Protein AF-0000000067924673 (afdb_homodimer)

pLDDT: mean 97.88, std 1.46, range [88.81, 98.94]

Sequence (396 aa):
MPKLLYASTSPYSSKVRMAAAYAGIAIDLVPVKTEDKPAELISANPLGKIPVLVLEDGRSIYDSRAITQHLNRLSKSALFPRNPDKRLDAEVLEALADGICDCALSMVYERRTRPEAMVYQPWLDRQWGKITTALDLINANPPKLPKKITAGHMALRATLGYLALRFSGQWEKGRGRLVRWAARFDEKFPELKGSVPGMPKLLYASTSPYSSKVRMAAAYAGIAIDLVPVKTEDKPAELISANPLGKIPVLVLEDGRSIYDSRAITQHLNRLSKSALFPRNPDKRLDAEVLEALADGICDCALSMVYERRTRPEAMVYQPWLDRQWGKITTALDLINANPPKLPKKITAGHMALRATLGYLALRFSGQWEKGRGRLVRWAARFDEKFPELKGSVPG

Organism: Mesorhizobium plurifarium (NCBI:txid69974)

InterPro domains:
  IPR004045 Glutathione S-transferase, N-terminal [PF13409] (9-73)
  IPR004045 Glutathione S-transferase, N-terminal [PS50404] (1-79)
  IPR036249 Thioredoxin-like superfamily [SSF52833] (1-100)
  IPR036282 Glutathione S-transferase, C-terminal domain superfamily [SSF47616] (73-185)
  IPR050983 Glutathione S-transferase Omega/HSP26 [PTHR43968] (3-109)

Foldseek 3Di:
DKEWEDALQQLLQLLLVLLCVQLVHDYHYDYDDLVVLDPVQCVQPVVSDDTWIQDPVGHIDDDSVRSSVVSCVVSVRLAADPPPVRRVVLVVLLVLLVLLSVLVVVLVCLVVVDDPVPRDVVSNVVSVVSNQVSLVVCLVPPDDDDLRHHSSLSSNLLSVLSCCVRVNPHNCVPRVSSVVVNVVVCVSCVVSVSSRRD/DKEWEDALQQLLQLLLVLLCVQLVHDYHYDYDDLVVLDPVQCVQPVVSDDTWIQDPVGHIDDDSVRSSVVSCVVSVRLAADPPPVRRVVLVVLLVLLVLLSVLVVVLVCLVVVDDPVPRDVVSNVVSVVSNQVSLVVCLVPPDDDDLRHHSSLSSNLLSVLSCCVRVNPHSCVPRVSSVVVNVVVCVSCVVSVSSRRD

Secondary structure (DSSP, 8-state):
--EEEE-TT-HHHHHHHHHHHHHT---EEEE--GGG--HHHHHH-TT--S-EEE-TTS-EE-SHHHHHHHHHHHTTSSSS-SSHHHHHHHHHHHHHHHHHHHHHHHHHHHHHHS-GGG--HHHHHHHHHHHHHHHHHHHHSPPP--SS--HHHHHHHHHHHHHHHHSTTTSSTT-HHHHHHHHHHHHH-GGGGGGS--/--EEEE-TT-HHHHHHHHHHHHHT---EEEE--GGG--HHHHHH-TT--S-EEE-TTS-EE-SHHHHHHHHHHHTTSSSS-SSHHHHHHHHHHHHHHHHHHHHHHHHHHHHHHS-GGG--HHHHHHHHHHHHHHHHHHHHSPPP--SS--HHHHHHHHHHHHHHHHSTTTTTTT-HHHHHHHHHHHHH-GGGGGGS--

Radius of gyration: 19.92 Å; Cα contacts (8 Å, |Δi|>4): 641; chains: 2; bounding box: 55×49×48 Å

Solvent-accessible surface area (backbone atoms only — not comparable to full-atom values): 20415 Å² total; per-residue (Å²): 116,31,35,31,40,24,39,57,54,35,32,51,27,15,23,44,49,34,48,30,58,74,52,68,47,81,63,43,80,39,80,54,61,61,90,69,62,45,66,71,48,38,74,56,29,46,66,48,61,70,22,31,42,32,40,79,88,66,53,55,34,32,41,44,69,44,40,49,52,50,52,15,62,76,46,74,40,54,36,42,53,85,51,65,68,59,23,50,53,29,45,32,40,26,36,50,22,49,50,40,44,51,34,53,48,50,45,53,46,44,62,71,74,38,58,77,90,51,49,56,63,69,58,47,49,51,32,49,51,27,37,49,45,36,49,51,54,39,36,77,56,60,76,83,81,60,95,76,62,34,48,13,56,41,25,38,47,8,32,53,27,29,42,51,71,76,37,60,84,58,74,51,69,94,25,62,59,44,53,50,48,50,53,50,48,38,70,75,40,55,86,42,52,84,33,39,20,95,116,31,33,33,40,24,40,57,54,36,33,50,25,13,24,43,50,32,47,30,58,75,51,69,48,81,64,45,81,41,78,56,61,61,91,70,60,43,68,71,48,37,74,57,29,47,67,46,61,72,23,30,42,32,40,78,89,64,52,54,34,32,42,42,68,43,40,48,53,52,53,14,60,76,44,73,40,53,36,42,52,84,51,67,68,60,22,49,52,29,44,32,39,26,37,50,23,50,50,40,43,50,33,52,49,51,46,51,47,43,62,71,74,38,59,77,90,51,49,57,63,70,58,46,51,52,32,48,49,29,39,50,46,37,50,52,53,39,35,76,56,61,78,84,82,60,95,75,62,35,49,14,54,41,24,38,47,8,32,53,28,30,42,49,70,77,38,61,85,57,73,53,69,94,25,63,58,46,53,49,49,51,53,48,48,38,68,76,40,55,87,43,50,84,34,40,21,95

Nearest PDB structures (foldseek):
  4glt-assembly2_C  TM=9.122E-01  e=1.929E-12  Methylobacillus flagellatus KT
  4jed-assembly1_A-2  TM=9.171E-01  e=2.242E-12  Methylobacterium radiotolerans JCM 2831
  3r2q-assembly1_A-2  TM=8.711E-01  e=4.302E-12  Escherichia coli K-12
  3qag-assembly1_A  TM=7.713E-01  e=4.815E-08  Homo sapiens
  3q19-assembly1_A  TM=7.347E-01  e=1.248E-07  Homo sapiens

Structure (mmCIF, N/CA/C/O backbone):
data_AF-0000000067924673-model_v1
#
loop_
_entity.id
_entity.type
_entity.pdbx_description
1 polymer 'Glutathione S-transferase domain-containing protein'
#
loop_
_atom_site.group_PDB
_atom_site.id
_atom_site.type_symbol
_atom_site.label_atom_id
_atom_site.label_alt_id
_atom_site.label_comp_id
_atom_site.label_asym_id
_atom_site.label_entity_id
_atom_site.label_seq_id
_atom_site.pdbx_PDB_ins_code
_atom_site.Cartn_x
_atom_site.Cartn_y
_atom_site.Cartn_z
_atom_site.occupancy
_atom_site.B_iso_or_equiv
_atom_site.auth_seq_id
_atom_site.auth_comp_id
_atom_site.auth_asym_id
_atom_site.auth_atom_id
_atom_site.pdbx_PDB_model_num
ATOM 1 N N . MET A 1 1 ? 9.539 2.588 25.078 1 93.56 1 MET A N 1
ATOM 2 C CA . MET A 1 1 ? 9.828 3.029 23.719 1 93.56 1 MET A CA 1
ATOM 3 C C . MET A 1 1 ? 9.148 2.121 22.703 1 93.56 1 MET A C 1
ATOM 5 O O . MET A 1 1 ? 9.023 0.914 22.922 1 93.56 1 MET A O 1
ATOM 9 N N . PRO A 1 2 ? 8.656 2.688 21.625 1 97.88 2 PRO A N 1
ATOM 10 C CA . PRO A 1 2 ? 8.016 1.824 20.625 1 97.88 2 PRO A CA 1
ATOM 11 C C . PRO A 1 2 ? 8.984 0.816 20.016 1 97.88 2 PRO A C 1
ATOM 13 O O . PRO A 1 2 ? 10.188 1.08 19.922 1 97.88 2 PRO A O 1
ATOM 16 N N . LYS A 1 3 ? 8.422 -0.365 19.656 1 98.62 3 LYS A N 1
ATOM 17 C CA . LYS A 1 3 ? 9.203 -1.428 19.047 1 98.62 3 LYS A CA 1
ATOM 18 C C . LYS A 1 3 ? 8.852 -1.577 17.562 1 98.62 3 LYS A C 1
ATOM 20 O O . LYS A 1 3 ? 7.672 -1.548 17.203 1 98.62 3 LYS A O 1
ATOM 25 N N . LEU A 1 4 ? 9.891 -1.687 16.797 1 98.88 4 LEU A N 1
ATOM 26 C CA . LEU A 1 4 ? 9.672 -1.965 15.383 1 98.88 4 LEU A CA 1
ATOM 27 C C . LEU A 1 4 ? 10.031 -3.41 15.055 1 98.88 4 LEU A C 1
ATOM 29 O O . LEU A 1 4 ? 11.195 -3.811 15.188 1 98.88 4 LEU A O 1
ATOM 33 N N . LEU A 1 5 ? 9.039 -4.246 14.742 1 98.88 5 LEU A N 1
ATOM 34 C CA . LEU A 1 5 ? 9.305 -5.547 14.141 1 98.88 5 LEU A CA 1
ATOM 35 C C . LEU A 1 5 ? 9.734 -5.398 12.688 1 98.88 5 LEU A C 1
ATOM 37 O O . LEU A 1 5 ? 8.992 -4.844 11.867 1 98.88 5 LEU A O 1
ATOM 41 N N . TYR A 1 6 ? 10.945 -5.805 12.383 1 98.62 6 TYR A N 1
ATOM 42 C CA . TYR A 1 6 ? 11.5 -5.492 11.07 1 98.62 6 TYR A CA 1
ATOM 43 C C . TYR A 1 6 ? 12.469 -6.574 10.609 1 98.62 6 TYR A C 1
ATOM 45 O O . TYR A 1 6 ? 12.797 -7.484 11.375 1 98.62 6 TYR A O 1
ATOM 53 N N . ALA A 1 7 ? 12.836 -6.551 9.375 1 98.38 7 ALA A N 1
ATOM 54 C CA . ALA A 1 7 ? 13.984 -7.27 8.828 1 98.38 7 ALA A CA 1
ATOM 55 C C . ALA A 1 7 ? 14.938 -6.309 8.125 1 98.38 7 ALA A C 1
ATOM 57 O O . ALA A 1 7 ? 14.508 -5.367 7.457 1 98.38 7 ALA A O 1
ATOM 58 N N . SER A 1 8 ? 16.219 -6.574 8.156 1 98.06 8 SER A N 1
ATOM 59 C CA . SER A 1 8 ? 17.234 -5.652 7.652 1 98.06 8 SER A CA 1
ATOM 60 C C . SER A 1 8 ? 17.188 -5.574 6.129 1 98.06 8 SER A C 1
ATOM 62 O O . SER A 1 8 ? 17.562 -4.551 5.547 1 98.06 8 SER A O 1
ATOM 64 N N . THR A 1 9 ? 16.703 -6.645 5.508 1 98.25 9 THR A N 1
ATOM 65 C CA . THR A 1 9 ? 16.703 -6.695 4.051 1 98.25 9 THR A CA 1
ATOM 66 C C . THR A 1 9 ? 15.43 -6.07 3.48 1 98.25 9 THR A C 1
ATOM 68 O O . THR A 1 9 ? 15.336 -5.832 2.275 1 98.25 9 THR A O 1
ATOM 71 N N . SER A 1 10 ? 14.414 -5.852 4.301 1 98.62 10 SER A N 1
ATOM 72 C CA . SER A 1 10 ? 13.117 -5.363 3.844 1 98.62 10 SER A CA 1
ATOM 73 C C . SER A 1 10 ? 13.18 -3.885 3.473 1 98.62 10 SER A C 1
ATOM 75 O O . SER A 1 10 ? 13.531 -3.045 4.305 1 98.62 10 SER A O 1
ATOM 77 N N . PRO A 1 11 ? 12.82 -3.557 2.279 1 98.88 11 PRO A N 1
ATOM 78 C CA . PRO A 1 11 ? 12.828 -2.141 1.902 1 98.88 11 PRO A CA 1
ATOM 79 C C . PRO A 1 11 ? 11.758 -1.331 2.633 1 98.88 11 PRO A C 1
ATOM 81 O O . PRO A 1 11 ? 11.945 -0.136 2.879 1 98.88 11 PRO A O 1
ATOM 84 N N . TYR A 1 12 ? 10.672 -1.956 3.023 1 98.88 12 TYR A N 1
ATOM 85 C CA . TYR A 1 12 ? 9.617 -1.277 3.773 1 98.88 12 TYR A CA 1
ATOM 86 C C . TYR A 1 12 ? 10.094 -0.935 5.184 1 98.88 12 TYR A C 1
ATOM 88 O O . TYR A 1 12 ? 9.852 0.171 5.672 1 98.88 12 TYR A O 1
ATOM 96 N N . SER A 1 13 ? 10.773 -1.896 5.777 1 98.81 13 SER A N 1
ATOM 97 C CA . SER A 1 13 ? 11.367 -1.668 7.086 1 98.81 13 SER A CA 1
ATOM 98 C C . SER A 1 13 ? 12.453 -0.602 7.023 1 98.81 13 SER A C 1
ATOM 100 O O . SER A 1 13 ? 12.578 0.221 7.934 1 98.81 13 SER A O 1
ATOM 102 N N . SER A 1 14 ? 13.219 -0.677 5.973 1 98.94 14 SER A N 1
ATOM 103 C CA . SER A 1 14 ? 14.297 0.286 5.781 1 98.94 14 SER A CA 1
ATOM 104 C C . SER A 1 14 ? 13.758 1.71 5.695 1 98.94 14 SER A C 1
ATOM 106 O O . SER A 1 14 ? 14.305 2.627 6.309 1 98.94 14 SER A O 1
ATOM 108 N N . LYS A 1 15 ? 12.719 1.91 4.961 1 98.94 15 LYS A N 1
ATOM 109 C CA . LYS A 1 15 ? 12.078 3.217 4.855 1 98.94 15 LYS A CA 1
ATOM 110 C C . LYS A 1 15 ? 11.664 3.738 6.23 1 98.94 15 LYS A C 1
ATOM 112 O O . LYS A 1 15 ? 11.898 4.906 6.551 1 98.94 15 LYS A O 1
ATOM 117 N N . VAL A 1 16 ? 11.07 2.875 7.059 1 98.94 16 VAL A N 1
ATOM 118 C CA . VAL A 1 16 ? 10.578 3.262 8.375 1 98.94 16 VAL A CA 1
ATOM 119 C C . VAL A 1 16 ? 11.758 3.596 9.289 1 98.94 16 VAL A C 1
ATOM 121 O O . VAL A 1 16 ? 11.711 4.574 10.039 1 98.94 16 VAL A O 1
ATOM 124 N N . ARG A 1 17 ? 12.773 2.791 9.18 1 98.94 17 ARG A N 1
ATOM 125 C CA . ARG A 1 17 ? 13.961 3.059 9.984 1 98.94 17 ARG A CA 1
ATOM 126 C C . ARG A 1 17 ? 14.594 4.391 9.602 1 98.94 17 ARG A C 1
ATOM 128 O O . ARG A 1 17 ? 14.969 5.18 10.469 1 98.94 17 ARG A O 1
ATOM 135 N N . MET A 1 18 ? 14.734 4.66 8.336 1 98.94 18 MET A N 1
ATOM 136 C CA . MET A 1 18 ? 15.25 5.945 7.875 1 98.94 18 MET A CA 1
ATOM 137 C C . MET A 1 18 ? 14.375 7.094 8.375 1 98.94 18 MET A C 1
ATOM 139 O O . MET A 1 18 ? 14.891 8.109 8.852 1 98.94 18 MET A O 1
ATOM 143 N N . ALA A 1 19 ? 13.062 6.91 8.266 1 98.94 19 ALA A N 1
ATOM 144 C CA . ALA A 1 19 ? 12.117 7.953 8.656 1 98.94 19 ALA A CA 1
ATOM 145 C C . ALA A 1 19 ? 12.25 8.289 10.141 1 98.94 19 ALA A C 1
ATOM 147 O O . ALA A 1 19 ? 12.281 9.461 10.516 1 98.94 19 ALA A O 1
ATOM 148 N N . ALA A 1 20 ? 12.32 7.262 10.945 1 98.88 20 ALA A N 1
ATOM 149 C CA . ALA A 1 20 ? 12.453 7.465 12.383 1 98.88 20 ALA A CA 1
ATOM 150 C C . ALA A 1 20 ? 13.758 8.188 12.711 1 98.88 20 ALA A C 1
ATOM 152 O O . ALA A 1 20 ? 13.766 9.156 13.477 1 98.88 20 ALA A O 1
ATOM 153 N N . ALA A 1 21 ? 14.836 7.75 12.125 1 98.81 21 ALA A N 1
ATOM 154 C CA . ALA A 1 21 ? 16.141 8.367 12.352 1 98.81 21 ALA A CA 1
ATOM 155 C C . ALA A 1 21 ? 16.141 9.828 11.906 1 98.81 21 ALA A C 1
ATOM 157 O O . ALA A 1 21 ? 16.578 10.703 12.648 1 98.81 21 ALA A O 1
ATOM 158 N N . TYR A 1 22 ? 15.641 10.055 10.742 1 98.81 22 TYR A N 1
ATOM 159 C CA . TYR A 1 22 ? 15.617 11.391 10.172 1 98.81 22 TYR A CA 1
ATOM 160 C C . TYR A 1 22 ? 14.781 12.336 11.031 1 98.81 22 TYR A C 1
ATOM 162 O O . TYR A 1 22 ? 15.117 13.508 11.195 1 98.81 22 TYR A O 1
ATOM 170 N N . ALA A 1 23 ? 13.68 11.805 11.57 1 98.56 23 ALA A N 1
ATOM 171 C CA . ALA A 1 23 ? 12.75 12.609 12.367 1 98.56 23 ALA A CA 1
ATOM 172 C C . ALA A 1 23 ? 13.227 12.711 13.82 1 98.56 23 ALA A C 1
ATOM 174 O O . ALA A 1 23 ? 12.602 13.398 14.633 1 98.56 23 ALA A O 1
ATOM 175 N N . GLY A 1 24 ? 14.273 12.016 14.141 1 98.19 24 GLY A N 1
ATOM 176 C CA . GLY A 1 24 ? 14.805 12.062 15.5 1 98.19 24 GLY A CA 1
ATOM 177 C C . GLY A 1 24 ? 13.953 11.312 16.5 1 98.19 24 GLY A C 1
ATOM 178 O O . GLY A 1 24 ? 13.844 11.711 17.656 1 98.19 24 GLY A O 1
ATOM 179 N N . ILE A 1 25 ? 13.305 10.273 16.047 1 98.38 25 ILE A N 1
ATOM 180 C CA . ILE A 1 25 ? 12.422 9.484 16.906 1 98.38 25 ILE A CA 1
ATOM 181 C C . ILE A 1 25 ? 13.102 8.164 17.266 1 98.38 25 ILE A C 1
ATOM 183 O O . ILE A 1 25 ? 13.453 7.379 16.391 1 98.38 25 ILE A O 1
ATOM 187 N N . ALA A 1 26 ? 13.25 7.926 18.531 1 98.06 26 ALA A N 1
ATOM 188 C CA . ALA A 1 26 ? 13.883 6.695 19 1 98.06 26 ALA A CA 1
ATOM 189 C C . ALA A 1 26 ? 12.906 5.523 18.938 1 98.06 26 ALA A C 1
ATOM 191 O O . ALA A 1 26 ? 11.766 5.625 19.391 1 98.06 26 ALA A O 1
ATOM 192 N N . ILE A 1 27 ? 13.359 4.48 18.328 1 98.19 27 ILE A N 1
ATOM 193 C CA . ILE A 1 27 ? 12.578 3.252 18.234 1 98.19 27 ILE A CA 1
ATOM 194 C C . ILE A 1 27 ? 13.461 2.049 18.547 1 98.19 27 ILE A C 1
ATOM 196 O O . ILE A 1 27 ? 14.641 2.023 18.172 1 98.19 27 ILE A O 1
ATOM 200 N N . ASP A 1 28 ? 12.93 1.068 19.234 1 98.56 28 ASP A N 1
ATOM 201 C CA . ASP A 1 28 ? 13.617 -0.196 19.484 1 98.56 28 ASP A CA 1
ATOM 202 C C . ASP A 1 28 ? 13.445 -1.154 18.312 1 98.56 28 ASP A C 1
ATOM 204 O O . ASP A 1 28 ? 12.32 -1.509 17.953 1 98.56 28 ASP A O 1
ATOM 208 N N . LEU A 1 29 ? 14.539 -1.582 17.766 1 98.56 29 LEU A N 1
ATOM 209 C CA . LEU A 1 29 ? 14.5 -2.451 16.594 1 98.56 29 LEU A CA 1
ATOM 210 C C . LEU A 1 29 ? 14.477 -3.92 17 1 98.56 29 LEU A C 1
ATOM 212 O O . LEU A 1 29 ? 15.367 -4.379 17.719 1 98.56 29 LEU A O 1
ATOM 216 N N . VAL A 1 30 ? 13.5 -4.684 16.562 1 98.56 30 VAL A N 1
ATOM 217 C CA . VAL A 1 30 ? 13.336 -6.102 16.875 1 98.56 30 VAL A CA 1
ATOM 218 C C . VAL A 1 30 ? 13.305 -6.922 15.586 1 98.56 30 VAL A C 1
ATOM 220 O O . VAL A 1 30 ? 12.25 -7.055 14.961 1 98.56 30 VAL A O 1
ATOM 223 N N . PRO A 1 31 ? 14.438 -7.504 15.227 1 97.94 31 PRO A N 1
ATOM 224 C CA . PRO A 1 31 ? 14.461 -8.312 14.008 1 97.94 31 PRO A CA 1
ATOM 225 C C . PRO A 1 31 ? 13.547 -9.531 14.086 1 97.94 31 PRO A C 1
ATOM 227 O O . PRO A 1 31 ? 13.461 -10.18 15.133 1 97.94 31 PRO A O 1
ATOM 230 N N . VAL A 1 32 ? 12.812 -9.789 12.984 1 97.06 32 VAL A N 1
ATOM 231 C CA . VAL A 1 32 ? 11.969 -10.977 12.922 1 97.06 32 VAL A CA 1
ATOM 232 C C . VAL A 1 32 ? 12.156 -11.68 11.578 1 97.06 32 VAL A C 1
ATOM 234 O O . VAL A 1 32 ? 12.492 -11.039 10.578 1 97.06 32 VAL A O 1
ATOM 237 N N . LYS A 1 33 ? 12.016 -12.984 11.617 1 95.12 33 LYS A N 1
ATOM 238 C CA . LYS A 1 33 ? 11.938 -13.812 10.414 1 95.12 33 LYS A CA 1
ATOM 239 C C . LYS A 1 33 ? 10.492 -14.125 10.055 1 95.12 33 LYS A C 1
ATOM 241 O O . LYS A 1 33 ? 9.883 -15.031 10.641 1 95.12 33 LYS A O 1
ATOM 246 N N . THR A 1 34 ? 10.008 -13.469 9.023 1 92.38 34 THR A N 1
ATOM 247 C CA . THR A 1 34 ? 8.586 -13.555 8.688 1 92.38 34 THR A CA 1
ATOM 248 C C . THR A 1 34 ? 8.203 -14.992 8.336 1 92.38 34 THR A C 1
ATOM 250 O O . THR A 1 34 ? 7.086 -15.43 8.617 1 92.38 34 THR A O 1
ATOM 253 N N . GLU A 1 35 ? 9.109 -15.703 7.762 1 88.81 35 GLU A N 1
ATOM 254 C CA . GLU A 1 35 ? 8.844 -17.062 7.293 1 88.81 35 GLU A CA 1
ATOM 255 C C . GLU A 1 35 ? 8.523 -18 8.453 1 88.81 35 GLU A C 1
ATOM 257 O O . GLU A 1 35 ? 7.844 -19.016 8.273 1 88.81 35 GLU A O 1
ATOM 262 N N . ASP A 1 36 ? 8.93 -17.625 9.648 1 91.56 36 ASP A N 1
ATOM 263 C CA . ASP A 1 36 ? 8.703 -18.453 10.82 1 91.56 36 ASP A CA 1
ATOM 264 C C . ASP A 1 36 ? 7.328 -18.188 11.43 1 91.56 36 ASP A C 1
ATOM 266 O O . ASP A 1 36 ? 6.902 -18.875 12.352 1 91.56 36 ASP A O 1
ATOM 270 N N . LYS A 1 37 ? 6.664 -17.219 10.945 1 91 37 LYS A N 1
ATOM 271 C CA . LYS A 1 37 ? 5.359 -16.797 11.453 1 91 37 LYS A CA 1
ATOM 272 C C . LYS A 1 37 ? 5.371 -16.672 12.969 1 91 37 LYS A C 1
ATOM 274 O O . LYS A 1 37 ? 4.523 -17.25 13.656 1 91 37 LYS A O 1
ATOM 279 N N . PRO A 1 38 ? 6.336 -15.898 13.477 1 94.44 38 PRO A N 1
ATOM 280 C CA . PRO A 1 38 ? 6.391 -15.812 14.938 1 94.44 38 PRO A CA 1
ATOM 281 C C . PRO A 1 38 ? 5.109 -15.25 15.547 1 94.44 38 PRO A C 1
ATOM 283 O O . PRO A 1 38 ? 4.5 -14.336 14.977 1 94.44 38 PRO A O 1
ATOM 286 N N . ALA A 1 39 ? 4.723 -15.727 16.719 1 94.81 39 ALA A N 1
ATOM 287 C CA . ALA A 1 39 ? 3.482 -15.336 17.391 1 94.81 39 ALA A CA 1
ATOM 288 C C . ALA A 1 39 ? 3.441 -13.828 17.625 1 94.81 39 ALA A C 1
ATOM 290 O O . ALA A 1 39 ? 2.381 -13.211 17.516 1 94.81 39 ALA A O 1
ATOM 291 N N . GLU A 1 40 ? 4.594 -13.312 17.938 1 95.75 40 GLU A N 1
ATOM 292 C CA . GLU A 1 40 ? 4.668 -11.883 18.203 1 95.75 40 GLU A CA 1
ATOM 293 C C . GLU A 1 40 ? 4.277 -11.062 16.984 1 95.75 40 GLU A C 1
ATOM 295 O O . GLU A 1 40 ? 3.582 -10.055 17.094 1 95.75 40 GLU A O 1
ATOM 300 N N . LEU A 1 41 ? 4.738 -11.492 15.797 1 97.5 41 LEU A N 1
ATOM 301 C CA . LEU A 1 41 ? 4.406 -10.789 14.562 1 97.5 41 LEU A CA 1
ATOM 302 C C . LEU A 1 41 ? 2.936 -10.969 14.211 1 97.5 41 LEU A C 1
ATOM 304 O O . LEU A 1 41 ? 2.25 -10.008 13.867 1 97.5 41 LEU A O 1
ATOM 308 N N . ILE A 1 42 ? 2.412 -12.164 14.359 1 96.44 42 ILE A N 1
ATOM 309 C CA . ILE A 1 42 ? 1.039 -12.469 13.969 1 96.44 42 ILE A CA 1
ATOM 310 C C . ILE A 1 42 ? 0.07 -11.734 14.898 1 96.44 42 ILE A C 1
ATOM 312 O O . ILE A 1 42 ? -0.974 -11.25 14.453 1 96.44 42 ILE A O 1
ATOM 316 N N . SER A 1 43 ? 0.406 -11.641 16.141 1 96.5 43 SER A N 1
ATOM 317 C CA . SER A 1 43 ? -0.418 -10.906 17.109 1 96.5 43 SER A CA 1
ATOM 318 C C . SER A 1 43 ? -0.437 -9.414 16.781 1 96.5 43 SER A C 1
ATOM 320 O O . SER A 1 43 ? -1.443 -8.742 17 1 96.5 43 SER A O 1
ATOM 322 N N . ALA A 1 44 ? 0.667 -8.922 16.234 1 97.94 44 ALA A N 1
ATOM 323 C CA . ALA A 1 44 ? 0.811 -7.496 15.969 1 97.94 44 ALA A CA 1
ATOM 324 C C . ALA A 1 44 ? 0.179 -7.129 14.625 1 97.94 44 ALA A C 1
ATOM 326 O O . ALA A 1 44 ? -0.38 -6.039 14.477 1 97.94 44 ALA A O 1
ATOM 327 N N . ASN A 1 45 ? 0.288 -7.973 13.695 1 98.5 45 ASN A N 1
ATOM 328 C CA . ASN A 1 45 ? -0.271 -7.816 12.352 1 98.5 45 ASN A CA 1
ATOM 329 C C . ASN A 1 45 ? -0.838 -9.133 11.828 1 98.5 45 ASN A C 1
ATOM 331 O O . ASN A 1 45 ? -0.087 -10.008 11.398 1 98.5 45 ASN A O 1
ATOM 335 N N . PRO A 1 46 ? -2.131 -9.266 11.75 1 98.06 46 PRO A N 1
ATOM 336 C CA . PRO A 1 46 ? -2.734 -10.547 11.367 1 98.06 46 PRO A CA 1
ATOM 337 C C . PRO A 1 46 ? -2.355 -10.984 9.953 1 98.06 46 PRO A C 1
ATOM 339 O O . PRO A 1 46 ? -2.535 -12.148 9.594 1 98.06 46 PRO A O 1
ATOM 342 N N . LEU A 1 47 ? -1.816 -10.094 9.148 1 98.38 47 LEU A N 1
ATOM 343 C CA . LEU A 1 47 ? -1.345 -10.438 7.816 1 98.38 47 LEU A CA 1
ATOM 344 C C . LEU A 1 47 ? 0.051 -11.047 7.875 1 98.38 47 LEU A C 1
ATOM 346 O O . LEU A 1 47 ? 0.544 -11.578 6.875 1 98.38 47 LEU A O 1
ATOM 350 N N . GLY A 1 48 ? 0.738 -10.922 9.031 1 98.12 48 GLY A N 1
ATOM 351 C CA . GLY A 1 48 ? 2.057 -11.508 9.219 1 98.12 48 GLY A CA 1
ATOM 352 C C . GLY A 1 48 ? 3.145 -10.781 8.445 1 98.12 48 GLY A C 1
ATOM 353 O O . GLY A 1 48 ? 4.18 -11.367 8.125 1 98.12 48 GLY A O 1
ATOM 354 N N . LYS A 1 49 ? 2.902 -9.516 8.148 1 98.06 49 LYS A N 1
ATOM 355 C CA . LYS A 1 49 ? 3.861 -8.734 7.367 1 98.06 49 LYS A CA 1
ATOM 356 C C . LYS A 1 49 ? 4.621 -7.754 8.258 1 98.06 49 LYS A C 1
ATOM 358 O O . LYS A 1 49 ? 4.148 -7.387 9.328 1 98.06 49 LYS A O 1
ATOM 363 N N . ILE A 1 50 ? 5.762 -7.406 7.828 1 98.56 50 ILE A N 1
ATOM 364 C CA . ILE A 1 50 ? 6.57 -6.352 8.43 1 98.56 50 ILE A CA 1
ATOM 365 C C . ILE A 1 50 ? 6.68 -5.172 7.469 1 98.56 50 ILE A C 1
ATOM 367 O O . ILE A 1 50 ? 6.492 -5.328 6.262 1 98.56 50 ILE A O 1
ATOM 371 N N . PRO A 1 51 ? 6.961 -3.949 7.984 1 98.81 51 PRO A N 1
ATOM 372 C CA . PRO A 1 51 ? 7.23 -3.553 9.367 1 98.81 51 PRO A CA 1
ATOM 373 C C . PRO A 1 51 ? 5.957 -3.373 10.188 1 98.81 51 PRO A C 1
ATOM 375 O O . PRO A 1 51 ? 4.891 -3.102 9.633 1 98.81 51 PRO A O 1
ATOM 378 N N . VAL A 1 52 ? 6.047 -3.598 11.453 1 98.88 52 VAL A N 1
ATOM 379 C CA . VAL A 1 52 ? 5.016 -3.254 12.43 1 98.88 52 VAL A CA 1
ATOM 380 C C . VAL A 1 52 ? 5.625 -2.428 13.562 1 98.88 52 VAL A C 1
ATOM 382 O O . VAL A 1 52 ? 6.629 -2.826 14.156 1 98.88 52 VAL A O 1
ATOM 385 N N . LEU A 1 53 ? 5.133 -1.247 13.812 1 98.94 53 LEU A N 1
ATOM 386 C CA . LEU A 1 53 ? 5.512 -0.443 14.969 1 98.94 53 LEU A CA 1
ATOM 387 C C . LEU A 1 53 ? 4.562 -0.692 16.141 1 98.94 53 LEU A C 1
ATOM 389 O O . LEU A 1 53 ? 3.371 -0.392 16.047 1 98.94 53 LEU A O 1
ATOM 393 N N . VAL A 1 54 ? 5.031 -1.291 17.141 1 98.75 54 VAL A N 1
ATOM 394 C CA . VAL A 1 54 ? 4.242 -1.541 18.344 1 98.75 54 VAL A CA 1
ATOM 395 C C . VAL A 1 54 ? 4.48 -0.424 19.359 1 98.75 54 VAL A C 1
ATOM 397 O O . VAL A 1 54 ? 5.602 -0.23 19.828 1 98.75 54 VAL A O 1
ATOM 400 N N . LEU A 1 55 ? 3.42 0.273 19.641 1 98.06 55 LEU A N 1
ATOM 401 C CA . LEU A 1 55 ? 3.508 1.401 20.562 1 98.06 55 LEU A CA 1
ATOM 402 C C . LEU A 1 55 ? 3.566 0.92 22.016 1 98.06 55 LEU A C 1
ATOM 404 O O . LEU A 1 55 ? 3.33 -0.258 22.297 1 98.06 55 LEU A O 1
ATOM 408 N N . GLU A 1 56 ? 3.846 1.853 22.891 1 96.38 56 GLU A N 1
ATOM 409 C CA . GLU A 1 56 ? 3.992 1.518 24.312 1 96.38 56 GLU A CA 1
ATOM 410 C C . GLU A 1 56 ? 2.66 1.09 24.922 1 96.38 56 GLU A C 1
ATOM 412 O O . GLU A 1 56 ? 2.627 0.291 25.859 1 96.38 56 GLU A O 1
ATOM 417 N N . ASP A 1 57 ? 1.602 1.597 24.375 1 95.69 57 ASP A N 1
ATOM 418 C CA . ASP A 1 57 ? 0.284 1.261 24.906 1 95.69 57 ASP A CA 1
ATOM 419 C C . ASP A 1 57 ? -0.236 -0.041 24.312 1 95.69 57 ASP A C 1
ATOM 421 O O . ASP A 1 57 ? -1.376 -0.436 24.562 1 95.69 57 ASP A O 1
ATOM 425 N N . GLY A 1 58 ? 0.585 -0.657 23.438 1 95.19 58 GLY A N 1
ATOM 426 C CA . GLY A 1 58 ? 0.245 -1.97 22.922 1 95.19 58 GLY A CA 1
ATOM 427 C C . GLY A 1 58 ? -0.353 -1.918 21.516 1 95.19 58 GLY A C 1
ATOM 428 O O . GLY A 1 58 ? -0.442 -2.941 20.844 1 95.19 58 GLY A O 1
ATOM 429 N N . ARG A 1 59 ? -0.733 -0.755 21.078 1 96.94 59 ARG A N 1
ATOM 430 C CA . ARG A 1 59 ? -1.283 -0.641 19.734 1 96.94 59 ARG A CA 1
ATOM 431 C C . ARG A 1 59 ? -0.225 -0.952 18.688 1 96.94 59 ARG A C 1
ATOM 433 O O . ARG A 1 59 ? 0.945 -0.6 18.844 1 96.94 59 ARG A O 1
ATOM 440 N N . SER A 1 60 ? -0.639 -1.618 17.594 1 98.38 60 SER A N 1
ATOM 441 C CA . SER A 1 60 ? 0.222 -1.932 16.469 1 98.38 60 SER A CA 1
ATOM 442 C C . SER A 1 60 ? -0.115 -1.06 15.258 1 98.38 60 SER A C 1
ATOM 444 O O . SER A 1 60 ? -1.289 -0.84 14.953 1 98.38 60 SER A O 1
ATOM 446 N N . ILE A 1 61 ? 0.918 -0.575 14.672 1 98.81 61 ILE A N 1
ATOM 447 C CA . ILE A 1 61 ? 0.737 0.231 13.469 1 98.81 61 ILE A CA 1
ATOM 448 C C . ILE A 1 61 ? 1.383 -0.469 12.273 1 98.81 61 ILE A C 1
ATOM 450 O O . ILE A 1 61 ? 2.578 -0.771 12.297 1 98.81 61 ILE A O 1
ATOM 454 N N . TYR A 1 62 ? 0.593 -0.814 11.32 1 98.5 62 TYR A N 1
ATOM 455 C CA . TYR A 1 62 ? 1.011 -1.322 10.023 1 98.5 62 TYR A CA 1
ATOM 456 C C . TYR A 1 62 ? 0.12 -0.777 8.914 1 98.5 62 TYR A C 1
ATOM 458 O O . TYR A 1 62 ? -0.99 -0.306 9.172 1 98.5 62 TYR A O 1
ATOM 466 N N . ASP A 1 63 ? 0.609 -0.692 7.57 1 97.81 63 ASP A N 1
ATOM 467 C CA . ASP A 1 63 ? 1.927 -1.11 7.102 1 97.81 63 ASP A CA 1
ATOM 468 C C . ASP A 1 63 ? 2.914 0.053 7.129 1 97.81 63 ASP A C 1
ATOM 470 O O . ASP A 1 63 ? 2.75 0.997 7.902 1 97.81 63 ASP A O 1
ATOM 474 N N . SER A 1 64 ? 3.975 0.048 6.32 1 98.81 64 SER A N 1
ATOM 475 C CA . SER A 1 64 ? 5.051 1.03 6.355 1 98.81 64 SER A CA 1
ATOM 476 C C . SER A 1 64 ? 4.523 2.439 6.105 1 98.81 64 SER A C 1
ATOM 478 O O . SER A 1 64 ? 5.016 3.404 6.695 1 98.81 64 SER A O 1
ATOM 480 N N . ARG A 1 65 ? 3.467 2.539 5.301 1 98.5 65 ARG A N 1
ATOM 481 C CA . ARG A 1 65 ? 2.92 3.854 4.977 1 98.5 65 ARG A CA 1
ATOM 482 C C . ARG A 1 65 ? 2.164 4.438 6.164 1 98.5 65 ARG A C 1
ATOM 484 O O . ARG A 1 65 ? 2.242 5.641 6.426 1 98.5 65 ARG A O 1
ATOM 491 N N . ALA A 1 66 ? 1.404 3.619 6.902 1 98.62 66 ALA A N 1
ATOM 492 C CA . ALA A 1 66 ? 0.751 4.094 8.117 1 98.62 66 ALA A CA 1
ATOM 493 C C . ALA A 1 66 ? 1.779 4.52 9.164 1 98.62 66 ALA A C 1
ATOM 495 O O . ALA A 1 66 ? 1.582 5.512 9.875 1 98.62 66 ALA A O 1
ATOM 496 N N . ILE A 1 67 ? 2.867 3.812 9.234 1 98.94 67 ILE A N 1
ATOM 497 C CA . ILE A 1 67 ? 3.91 4.117 10.211 1 98.94 67 ILE A CA 1
ATOM 498 C C . ILE A 1 67 ? 4.555 5.461 9.867 1 98.94 67 ILE A C 1
ATOM 500 O O . ILE A 1 67 ? 4.738 6.309 10.75 1 98.94 67 ILE A O 1
ATOM 504 N N . THR A 1 68 ? 4.891 5.707 8.578 1 98.81 68 THR A N 1
ATOM 505 C CA . THR A 1 68 ? 5.531 6.965 8.211 1 98.81 68 THR A CA 1
ATOM 506 C C . THR A 1 68 ? 4.598 8.141 8.469 1 98.81 68 THR A C 1
ATOM 508 O O . THR A 1 68 ? 5.043 9.219 8.875 1 98.81 68 THR A O 1
ATOM 511 N N . GLN A 1 69 ? 3.273 7.953 8.273 1 98.31 69 GLN A N 1
ATOM 512 C CA . GLN A 1 69 ? 2.318 9.008 8.602 1 98.31 69 GLN A CA 1
ATOM 513 C C . GLN A 1 69 ? 2.293 9.281 10.102 1 98.31 69 GLN A C 1
ATOM 515 O O . GLN A 1 69 ? 2.244 10.438 10.523 1 98.31 69 GLN A O 1
ATOM 520 N N . HIS A 1 70 ? 2.314 8.258 10.867 1 98.5 70 HIS A N 1
ATOM 521 C CA . HIS A 1 70 ? 2.332 8.406 12.312 1 98.5 70 HIS A CA 1
ATOM 522 C C . HIS A 1 70 ? 3.584 9.141 12.781 1 98.5 70 HIS A C 1
ATOM 524 O O . HIS A 1 70 ? 3.496 10.094 13.562 1 98.5 70 HIS A O 1
ATOM 530 N N . LEU A 1 71 ? 4.742 8.742 12.273 1 98.75 71 LEU A N 1
ATOM 531 C CA . LEU A 1 71 ? 6.004 9.391 12.625 1 98.75 71 LEU A CA 1
ATOM 532 C C . LEU A 1 71 ? 6.004 10.852 12.195 1 98.75 71 LEU A C 1
ATOM 534 O O . LEU A 1 71 ? 6.586 11.703 12.875 1 98.75 71 LEU A O 1
ATOM 538 N N . ASN A 1 72 ? 5.371 11.086 11.07 1 98.56 72 ASN A N 1
ATOM 539 C CA . ASN A 1 72 ? 5.254 12.461 10.602 1 98.56 72 ASN A CA 1
ATOM 540 C C . ASN A 1 72 ? 4.496 13.328 11.594 1 98.56 72 ASN A C 1
ATOM 542 O O . ASN A 1 72 ? 4.906 14.453 11.883 1 98.56 72 ASN A O 1
ATOM 546 N N . ARG A 1 73 ? 3.389 12.82 12.086 1 97.31 73 ARG A N 1
ATOM 547 C CA . ARG A 1 73 ? 2.609 13.57 13.062 1 97.31 73 ARG A CA 1
ATOM 548 C C . ARG A 1 73 ? 3.4 13.781 14.344 1 97.31 73 ARG A C 1
ATOM 550 O O . ARG A 1 73 ? 3.408 14.883 14.906 1 97.31 73 ARG A O 1
ATOM 557 N N . LEU A 1 74 ? 4.105 12.805 14.773 1 97.31 74 LEU A N 1
ATOM 558 C CA . LEU A 1 74 ? 4.906 12.898 15.992 1 97.31 74 LEU A CA 1
ATOM 559 C C . LEU A 1 74 ? 6 13.953 15.844 1 97.31 74 LEU A C 1
ATOM 561 O O . LEU A 1 74 ? 6.355 14.625 16.812 1 97.31 74 LEU A O 1
ATOM 565 N N . SER A 1 75 ? 6.484 14.094 14.656 1 97.94 75 SER A N 1
ATOM 566 C CA . SER A 1 75 ? 7.625 14.977 14.414 1 97.94 75 SER A CA 1
ATOM 567 C C . SER A 1 75 ? 7.172 16.344 13.914 1 97.94 75 SER A C 1
ATOM 569 O O . SER A 1 75 ? 8 17.172 13.523 1 97.94 75 SER A O 1
ATOM 571 N N . LYS A 1 76 ? 5.879 16.578 13.852 1 96.81 76 LYS A N 1
ATOM 572 C CA . LYS A 1 76 ? 5.309 17.844 13.391 1 96.81 76 LYS A CA 1
ATOM 573 C C . LYS A 1 76 ? 5.734 18.141 11.953 1 96.81 76 LYS A C 1
ATOM 575 O O . LYS A 1 76 ? 6.266 19.219 11.672 1 96.81 76 LYS A O 1
ATOM 580 N N . SER A 1 77 ? 5.637 17.094 11.07 1 97.38 77 SER A N 1
ATOM 581 C CA . SER A 1 77 ? 5.695 17.188 9.617 1 97.38 77 SER A CA 1
ATOM 582 C C . SER A 1 77 ? 7.133 17.125 9.117 1 97.38 77 SER A C 1
ATOM 584 O O . SER A 1 77 ? 7.473 17.766 8.109 1 97.38 77 SER A O 1
ATOM 586 N N . ALA A 1 78 ? 7.949 16.391 9.781 1 98.12 78 ALA A N 1
ATOM 587 C CA . ALA A 1 78 ? 9.336 16.25 9.344 1 98.12 78 ALA A CA 1
ATOM 588 C C . ALA A 1 78 ? 9.438 15.414 8.07 1 98.12 78 ALA A C 1
ATOM 590 O O . ALA A 1 78 ? 10.398 15.547 7.312 1 98.12 78 ALA A O 1
ATOM 591 N N . LEU A 1 79 ? 8.422 14.57 7.785 1 98.69 79 LEU A N 1
ATOM 592 C CA . LEU A 1 79 ? 8.547 13.562 6.738 1 98.69 79 LEU A CA 1
ATOM 593 C C . LEU A 1 79 ? 7.707 13.938 5.523 1 98.69 79 LEU A C 1
ATOM 595 O O . LEU A 1 79 ? 7.926 13.414 4.43 1 98.69 79 LEU A O 1
ATOM 599 N N . PHE A 1 80 ? 6.676 14.711 5.766 1 98.5 80 PHE A N 1
ATOM 600 C CA . PHE A 1 80 ? 5.793 15.227 4.723 1 98.5 80 PHE A CA 1
ATOM 601 C C . PHE A 1 80 ? 5.551 16.719 4.902 1 98.5 80 PHE A C 1
ATOM 603 O O . PHE A 1 80 ? 5.074 17.156 5.953 1 98.5 80 PHE A O 1
ATOM 610 N N . PRO A 1 81 ? 5.879 17.453 3.842 1 97.44 81 PRO A N 1
ATOM 611 C CA . PRO A 1 81 ? 5.703 18.906 3.945 1 97.44 81 PRO A CA 1
ATOM 612 C C . PRO A 1 81 ? 4.258 19.312 4.223 1 97.44 81 PRO A C 1
ATOM 614 O O . PRO A 1 81 ? 3.328 18.625 3.789 1 97.44 81 PRO A O 1
ATOM 617 N N . ARG A 1 82 ? 4.07 20.469 4.852 1 95.94 82 ARG A N 1
ATOM 618 C CA . ARG A 1 82 ? 2.736 20.984 5.129 1 95.94 82 ARG A CA 1
ATOM 619 C C . ARG A 1 82 ? 2.08 21.516 3.857 1 95.94 82 ARG A C 1
ATOM 621 O O . ARG A 1 82 ? 0.858 21.453 3.709 1 95.94 82 ARG A O 1
ATOM 628 N N . ASN A 1 83 ? 2.938 22.031 2.973 1 96.38 83 ASN A N 1
ATOM 629 C CA . ASN A 1 83 ? 2.424 22.453 1.675 1 96.38 83 ASN A CA 1
ATOM 630 C C . ASN A 1 83 ? 1.748 21.297 0.939 1 96.38 83 ASN A C 1
ATOM 632 O O . ASN A 1 83 ? 2.363 20.25 0.716 1 96.38 83 ASN A O 1
ATOM 636 N N . PRO A 1 84 ? 0.512 21.453 0.553 1 95.12 84 PRO A N 1
ATOM 637 C CA . PRO A 1 84 ? -0.251 20.328 0.006 1 95.12 84 PRO A CA 1
ATOM 638 C C . PRO A 1 84 ? 0.361 19.766 -1.275 1 95.12 84 PRO A C 1
ATOM 640 O O . PRO A 1 84 ? 0.326 18.562 -1.502 1 95.12 84 PRO A O 1
ATOM 643 N N . ASP A 1 85 ? 0.886 20.656 -2.098 1 95.38 85 ASP A N 1
ATOM 644 C CA . ASP A 1 85 ? 1.464 20.188 -3.355 1 95.38 85 ASP A CA 1
ATOM 645 C C . ASP A 1 85 ? 2.732 19.375 -3.113 1 95.38 85 ASP A C 1
ATOM 647 O O . ASP A 1 85 ? 2.918 18.312 -3.705 1 95.38 85 ASP A O 1
ATOM 651 N N . LYS A 1 86 ? 3.592 19.875 -2.271 1 96.81 86 LYS A N 1
ATOM 652 C CA . LYS A 1 86 ? 4.832 19.188 -1.941 1 96.81 86 LYS A CA 1
ATOM 653 C C . LYS A 1 86 ? 4.551 17.875 -1.201 1 96.81 86 LYS A C 1
ATOM 655 O O . LYS A 1 86 ? 5.266 16.891 -1.378 1 96.81 86 LYS A O 1
ATOM 660 N N . ARG A 1 87 ? 3.543 17.938 -0.408 1 97.5 87 ARG A N 1
ATOM 661 C CA . ARG A 1 87 ? 3.131 16.719 0.299 1 97.5 87 ARG A CA 1
ATOM 662 C C . ARG A 1 87 ? 2.66 15.656 -0.678 1 97.5 87 ARG A C 1
ATOM 664 O O . ARG A 1 87 ? 3.025 14.484 -0.546 1 97.5 87 ARG A O 1
ATOM 671 N N . LEU A 1 88 ? 1.869 16.078 -1.589 1 97.5 88 LEU A N 1
ATOM 672 C CA . LEU A 1 88 ? 1.371 15.156 -2.604 1 97.5 88 LEU A CA 1
ATOM 673 C C . LEU A 1 88 ? 2.525 14.523 -3.375 1 97.5 88 LEU A C 1
ATOM 675 O O . LEU A 1 88 ? 2.529 13.312 -3.609 1 97.5 88 LEU A O 1
ATOM 679 N N . ASP A 1 89 ? 3.496 15.328 -3.736 1 97.69 89 ASP A N 1
ATOM 680 C CA . ASP A 1 89 ? 4.672 14.82 -4.434 1 97.69 89 ASP A CA 1
ATOM 681 C C . ASP A 1 89 ? 5.379 13.742 -3.607 1 97.69 89 ASP A C 1
ATOM 683 O O . ASP A 1 89 ? 5.789 12.711 -4.141 1 97.69 89 ASP A O 1
ATOM 687 N N . ALA A 1 90 ? 5.512 14 -2.361 1 98.69 90 ALA A N 1
ATOM 688 C CA . ALA A 1 90 ? 6.18 13.062 -1.459 1 98.69 90 ALA A CA 1
ATOM 689 C C . ALA A 1 90 ? 5.398 11.758 -1.352 1 98.69 90 ALA A C 1
ATOM 691 O O . ALA A 1 90 ? 5.984 10.672 -1.4 1 98.69 90 ALA A O 1
ATOM 692 N N . GLU A 1 91 ? 4.102 11.852 -1.246 1 98.69 91 GLU A N 1
ATOM 693 C CA . GLU A 1 91 ? 3.246 10.672 -1.091 1 98.69 91 GLU A CA 1
ATOM 694 C C . GLU A 1 91 ? 3.234 9.828 -2.363 1 98.69 91 GLU A C 1
ATOM 696 O O . GLU A 1 91 ? 3.258 8.602 -2.297 1 98.69 91 GLU A O 1
ATOM 701 N N . VAL A 1 92 ? 3.234 10.477 -3.504 1 98.69 92 VAL A N 1
ATOM 702 C CA . VAL A 1 92 ? 3.221 9.766 -4.777 1 98.69 92 VAL A CA 1
ATOM 703 C C . VAL A 1 92 ? 4.57 9.078 -5.004 1 98.69 92 VAL A C 1
ATOM 705 O O . VAL A 1 92 ? 4.625 7.941 -5.473 1 98.69 92 VAL A O 1
ATOM 708 N N . LEU A 1 93 ? 5.641 9.75 -4.652 1 98.81 93 LEU A N 1
ATOM 709 C CA . LEU A 1 93 ? 6.957 9.141 -4.773 1 98.81 93 LEU A CA 1
ATOM 710 C C . LEU A 1 93 ? 7.074 7.922 -3.861 1 98.81 93 LEU A C 1
ATOM 712 O O . LEU A 1 93 ? 7.629 6.895 -4.254 1 98.81 93 LEU A O 1
ATOM 716 N N . GLU A 1 94 ? 6.586 8.047 -2.658 1 98.88 94 GLU A N 1
ATOM 717 C CA . GLU A 1 94 ? 6.574 6.91 -1.744 1 98.88 94 GLU A CA 1
ATOM 718 C C . GLU A 1 94 ? 5.777 5.742 -2.326 1 98.88 94 GLU A C 1
ATOM 720 O O . GLU A 1 94 ? 6.23 4.598 -2.289 1 98.88 94 GLU A O 1
ATOM 725 N N . ALA A 1 95 ? 4.656 6.055 -2.865 1 98.81 95 ALA A N 1
ATOM 726 C CA . ALA A 1 95 ? 3.797 5.031 -3.453 1 98.81 95 ALA A CA 1
ATOM 727 C C . ALA A 1 95 ? 4.484 4.344 -4.629 1 98.81 95 ALA A C 1
ATOM 729 O O . ALA A 1 95 ? 4.406 3.121 -4.77 1 98.81 95 ALA A O 1
ATOM 730 N N . LEU A 1 96 ? 5.121 5.117 -5.449 1 98.81 96 LEU A N 1
ATOM 731 C CA . LEU A 1 96 ? 5.836 4.582 -6.602 1 98.81 96 LEU A CA 1
ATOM 732 C C . LEU A 1 96 ? 6.961 3.65 -6.16 1 98.81 96 LEU A C 1
ATOM 734 O O . LEU A 1 96 ? 7.094 2.539 -6.676 1 98.81 96 LEU A O 1
ATOM 738 N N . ALA A 1 97 ? 7.719 4.129 -5.207 1 98.94 97 ALA A N 1
ATOM 739 C CA . ALA A 1 97 ? 8.82 3.332 -4.672 1 98.94 97 ALA A CA 1
ATOM 740 C C . ALA A 1 97 ? 8.305 2.029 -4.062 1 98.94 97 ALA A C 1
ATOM 742 O O . ALA A 1 97 ? 8.828 0.952 -4.355 1 98.94 97 ALA A O 1
ATOM 743 N N . ASP A 1 98 ? 7.281 2.143 -3.256 1 98.88 98 ASP A N 1
ATOM 744 C CA . ASP A 1 98 ? 6.684 0.956 -2.65 1 98.88 98 ASP A CA 1
ATOM 745 C C . ASP A 1 98 ? 6.148 0.005 -3.719 1 98.88 98 ASP A C 1
ATOM 747 O O . ASP A 1 98 ? 6.23 -1.216 -3.568 1 98.88 98 ASP A O 1
ATOM 751 N N . GLY A 1 99 ? 5.551 0.592 -4.773 1 98.81 99 GLY A N 1
ATOM 752 C CA . GLY A 1 99 ? 5.059 -0.234 -5.867 1 98.81 99 GLY A CA 1
ATOM 753 C C . GLY A 1 99 ? 6.156 -1.009 -6.57 1 98.81 99 GLY A C 1
ATOM 754 O O . GLY A 1 99 ? 5.965 -2.164 -6.949 1 98.81 99 GLY A O 1
ATOM 755 N N . ILE A 1 100 ? 7.27 -0.386 -6.797 1 98.94 100 ILE A N 1
ATOM 756 C CA . ILE A 1 100 ? 8.43 -1.069 -7.359 1 98.94 100 ILE A CA 1
ATOM 757 C C . ILE A 1 100 ? 8.844 -2.219 -6.445 1 98.94 100 ILE A C 1
ATOM 759 O O . ILE A 1 100 ? 9.094 -3.332 -6.914 1 98.94 100 ILE A O 1
ATOM 763 N N . CYS A 1 101 ? 8.867 -1.952 -5.156 1 98.94 101 CYS A N 1
ATOM 764 C CA . CYS A 1 101 ? 9.242 -2.975 -4.184 1 98.94 101 CYS A CA 1
ATOM 765 C C . CYS A 1 101 ? 8.258 -4.141 -4.211 1 98.94 101 CYS A C 1
ATOM 767 O O . CYS A 1 101 ? 8.656 -5.297 -4.074 1 98.94 101 CYS A O 1
ATOM 769 N N . ASP A 1 102 ? 6.996 -3.855 -4.352 1 98.81 102 ASP A N 1
ATOM 770 C CA . ASP A 1 102 ? 5.992 -4.91 -4.441 1 98.81 102 ASP A CA 1
ATOM 771 C C . ASP A 1 102 ? 6.293 -5.859 -5.598 1 98.81 102 ASP A C 1
ATOM 773 O O . ASP A 1 102 ? 6.199 -7.078 -5.449 1 98.81 102 ASP A O 1
ATOM 777 N N . CYS A 1 103 ? 6.605 -5.285 -6.754 1 98.81 103 CYS A N 1
ATOM 778 C CA . CYS A 1 103 ? 6.941 -6.09 -7.926 1 98.81 103 CYS A CA 1
ATOM 779 C C . CYS A 1 103 ? 8.195 -6.914 -7.68 1 98.81 103 CYS A C 1
ATOM 781 O O . CYS A 1 103 ? 8.234 -8.102 -7.992 1 98.81 103 CYS A O 1
ATOM 783 N N . ALA A 1 104 ? 9.211 -6.273 -7.129 1 98.88 104 ALA A N 1
ATOM 784 C CA . ALA A 1 104 ? 10.477 -6.957 -6.867 1 98.88 104 ALA A CA 1
ATOM 785 C C . ALA A 1 104 ? 10.281 -8.102 -5.879 1 98.88 104 ALA A C 1
ATOM 787 O O . ALA A 1 104 ? 10.812 -9.195 -6.082 1 98.88 104 ALA A O 1
ATOM 788 N N . LEU A 1 105 ? 9.531 -7.867 -4.824 1 98.5 105 LEU A N 1
ATOM 789 C CA . LEU A 1 105 ? 9.281 -8.898 -3.828 1 98.5 105 LEU A CA 1
ATOM 790 C C . LEU A 1 105 ? 8.5 -10.062 -4.438 1 98.5 105 LEU A C 1
ATOM 792 O O . LEU A 1 105 ? 8.727 -11.219 -4.078 1 98.5 105 LEU A O 1
ATOM 796 N N . SER A 1 106 ? 7.57 -9.695 -5.301 1 98.44 106 SER A N 1
ATOM 797 C CA . SER A 1 106 ? 6.832 -10.742 -5.996 1 98.44 106 SER A CA 1
ATOM 798 C C . SER A 1 106 ? 7.773 -11.672 -6.758 1 98.44 106 SER A C 1
ATOM 800 O O . SER A 1 106 ? 7.59 -12.891 -6.746 1 98.44 106 SER A O 1
ATOM 802 N N . MET A 1 107 ? 8.766 -11.141 -7.391 1 98.69 107 MET A N 1
ATOM 803 C CA . MET A 1 107 ? 9.742 -11.945 -8.117 1 98.69 107 MET A CA 1
ATOM 804 C C . MET A 1 107 ? 10.57 -12.797 -7.164 1 98.69 107 MET A C 1
ATOM 806 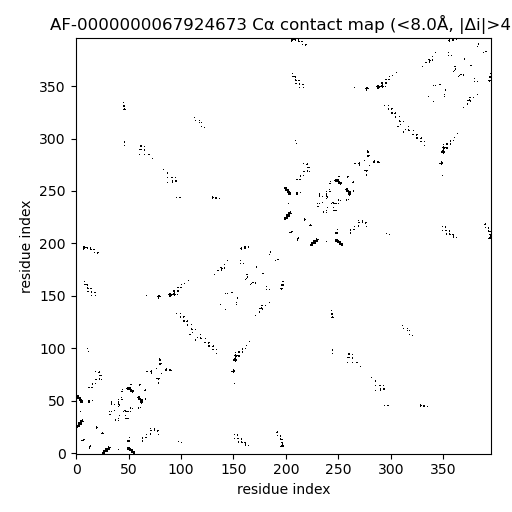O O . MET A 1 107 ? 10.812 -13.977 -7.43 1 98.69 107 MET A O 1
ATOM 810 N N . VAL A 1 108 ? 10.969 -12.219 -6.07 1 98.31 108 VAL A N 1
ATOM 811 C CA . VAL A 1 108 ? 11.766 -12.938 -5.082 1 98.31 108 VAL A CA 1
ATOM 812 C C . VAL A 1 108 ? 10.961 -14.109 -4.527 1 98.31 108 VAL A C 1
ATOM 814 O O . VAL A 1 108 ? 11.469 -15.227 -4.434 1 98.31 108 VAL A O 1
ATOM 817 N N . TYR A 1 109 ? 9.68 -13.898 -4.199 1 97.25 109 TYR A N 1
ATOM 818 C CA . TYR A 1 109 ? 8.836 -14.945 -3.629 1 97.25 109 TYR A CA 1
ATOM 819 C C . TYR A 1 109 ? 8.539 -16.031 -4.66 1 97.25 109 TYR A C 1
ATOM 821 O O . TYR A 1 109 ? 8.414 -17.203 -4.316 1 97.25 109 TYR A O 1
ATOM 829 N N . GLU A 1 110 ? 8.445 -15.602 -5.926 1 98.06 110 GLU A N 1
ATOM 830 C CA . GLU A 1 110 ? 8.258 -16.578 -6.992 1 98.06 110 GLU A CA 1
ATOM 831 C C . GLU A 1 110 ? 9.352 -17.641 -6.961 1 98.06 110 GLU A C 1
ATOM 833 O O . GLU A 1 110 ? 9.062 -18.844 -7.02 1 98.06 110 GLU A O 1
ATOM 838 N N . ARG A 1 111 ? 10.578 -17.203 -6.762 1 97.62 111 ARG A N 1
ATOM 839 C CA . ARG A 1 111 ? 11.719 -18.109 -6.824 1 97.62 111 ARG A CA 1
ATOM 840 C C . ARG A 1 111 ? 11.945 -18.797 -5.48 1 97.62 111 ARG A C 1
ATOM 842 O O . ARG A 1 111 ? 12.383 -19.953 -5.434 1 97.62 111 ARG A O 1
ATOM 849 N N . ARG A 1 112 ? 11.547 -18.172 -4.422 1 96.56 112 ARG A N 1
ATOM 850 C CA . ARG A 1 112 ? 11.859 -18.688 -3.092 1 96.56 112 ARG A CA 1
ATOM 851 C C . ARG A 1 112 ? 10.82 -19.703 -2.633 1 96.56 112 ARG A C 1
ATOM 853 O O . ARG A 1 112 ? 11.133 -20.609 -1.861 1 96.56 112 ARG A O 1
ATOM 860 N N . THR A 1 113 ? 9.594 -19.516 -3.098 1 95.88 113 THR A N 1
ATOM 861 C CA . THR A 1 113 ? 8.539 -20.297 -2.459 1 95.88 113 THR A CA 1
ATOM 862 C C . THR A 1 113 ? 8.086 -21.438 -3.359 1 95.88 113 THR A C 1
ATOM 864 O O . THR A 1 113 ? 7.438 -22.391 -2.896 1 95.88 113 THR A O 1
ATOM 867 N N . ARG A 1 114 ? 8.508 -21.359 -4.625 1 97.44 114 ARG A N 1
ATOM 868 C CA . ARG A 1 114 ? 8.031 -22.375 -5.559 1 97.44 114 ARG A CA 1
ATOM 869 C C . ARG A 1 114 ? 9.156 -23.328 -5.949 1 97.44 114 ARG A C 1
ATOM 871 O O . ARG A 1 114 ? 10.32 -22.922 -6.047 1 97.44 114 ARG A O 1
ATOM 878 N N . PRO A 1 115 ? 8.734 -24.625 -6.23 1 97.5 115 PRO A N 1
ATOM 879 C CA . PRO A 1 115 ? 9.711 -25.469 -6.93 1 97.5 115 PRO A CA 1
ATOM 880 C C . PRO A 1 115 ? 10.172 -24.859 -8.25 1 97.5 115 PRO A C 1
ATOM 882 O O . PRO A 1 115 ? 9.383 -24.234 -8.961 1 97.5 115 PRO A O 1
ATOM 885 N N . GLU A 1 116 ? 11.422 -25.156 -8.57 1 97 116 GLU A N 1
ATOM 886 C CA . GLU A 1 116 ? 12.031 -24.547 -9.75 1 97 116 GLU A CA 1
ATOM 887 C C . GLU A 1 116 ? 11.188 -24.781 -11 1 97 116 GLU A C 1
ATOM 889 O O . GLU A 1 116 ? 11.008 -23.891 -11.82 1 97 116 GLU A O 1
ATOM 894 N N . ALA A 1 117 ? 10.617 -25.953 -11.094 1 96.69 117 ALA A N 1
ATOM 895 C CA . ALA A 1 117 ? 9.852 -26.344 -12.273 1 96.69 117 ALA A CA 1
ATOM 896 C C . ALA A 1 117 ? 8.539 -25.578 -12.344 1 96.69 117 ALA A C 1
ATOM 898 O O . ALA A 1 117 ? 7.895 -25.531 -13.398 1 96.69 117 ALA A O 1
ATOM 899 N N . MET A 1 118 ? 8.172 -24.906 -11.266 1 97.31 118 MET A N 1
ATOM 900 C CA . MET A 1 118 ? 6.887 -24.219 -11.227 1 97.31 118 MET A CA 1
ATOM 901 C C . MET A 1 118 ? 7.078 -22.703 -11.273 1 97.31 118 MET A C 1
ATOM 903 O O . MET A 1 118 ? 6.109 -21.953 -11.18 1 97.31 118 MET A O 1
ATOM 907 N N . VAL A 1 119 ? 8.352 -22.312 -11.359 1 98.25 119 VAL A N 1
ATOM 908 C CA . VAL A 1 119 ? 8.617 -20.891 -11.57 1 98.25 119 VAL A CA 1
ATOM 909 C C . VAL A 1 119 ? 8.109 -20.484 -12.945 1 98.25 119 VAL A C 1
ATOM 911 O O . VAL A 1 119 ? 8.469 -21.094 -13.961 1 98.25 119 VAL A O 1
ATOM 914 N N . TYR A 1 120 ? 7.223 -19.469 -12.961 1 98.25 120 TYR A N 1
ATOM 915 C CA . TYR A 1 120 ? 6.543 -19.062 -14.188 1 98.25 120 TYR A CA 1
ATOM 916 C C . TYR A 1 120 ? 7.188 -17.797 -14.766 1 98.25 120 TYR A C 1
ATOM 918 O O . TYR A 1 120 ? 6.863 -16.688 -14.367 1 98.25 120 TYR A O 1
ATOM 926 N N . GLN A 1 121 ? 8 -17.938 -15.781 1 98.25 121 GLN A N 1
ATOM 927 C CA . GLN A 1 121 ? 8.828 -16.875 -16.344 1 98.25 121 GLN A CA 1
ATOM 928 C C . GLN A 1 121 ? 7.98 -15.695 -16.812 1 98.25 121 GLN A C 1
ATOM 930 O O . GLN A 1 121 ? 8.359 -14.539 -16.625 1 98.25 121 GLN A O 1
ATOM 935 N N . PRO A 1 122 ? 6.828 -15.898 -17.422 1 98.19 122 PRO A N 1
ATOM 936 C CA . PRO A 1 122 ? 6.027 -14.75 -17.859 1 98.19 122 PRO A CA 1
ATOM 937 C C . PRO A 1 122 ? 5.598 -13.852 -16.703 1 98.19 122 PRO A C 1
ATOM 939 O O . PRO A 1 122 ? 5.438 -12.641 -16.875 1 98.19 122 PRO A O 1
ATOM 942 N N . TRP A 1 123 ? 5.414 -14.453 -15.531 1 98.19 123 TRP A N 1
ATOM 943 C CA . TRP A 1 123 ? 5.109 -13.656 -14.352 1 98.19 123 TRP A CA 1
ATOM 944 C C . TRP A 1 123 ? 6.297 -12.781 -13.961 1 98.19 123 TRP A C 1
ATOM 946 O O . TRP A 1 123 ? 6.133 -11.586 -13.688 1 98.19 123 TRP A O 1
ATOM 956 N N . LEU A 1 124 ? 7.453 -13.391 -13.945 1 98.56 124 LEU A N 1
ATOM 957 C CA . LEU A 1 124 ? 8.672 -12.648 -13.641 1 98.56 124 LEU A CA 1
ATOM 958 C C . LEU A 1 124 ? 8.875 -11.516 -14.641 1 98.56 124 LEU A C 1
ATOM 960 O O . LEU A 1 124 ? 9.195 -10.391 -14.25 1 98.56 124 LEU A O 1
ATOM 964 N N . ASP A 1 125 ? 8.625 -11.805 -15.883 1 98.56 125 ASP A N 1
ATOM 965 C CA . ASP A 1 125 ? 8.773 -10.797 -16.938 1 98.56 125 ASP A CA 1
ATOM 966 C C . ASP A 1 125 ? 7.797 -9.641 -16.734 1 98.56 125 ASP A C 1
ATOM 968 O O . ASP A 1 125 ? 8.148 -8.484 -16.938 1 98.56 125 ASP A O 1
ATOM 972 N N . ARG A 1 126 ? 6.625 -9.984 -16.344 1 97.75 126 ARG A N 1
ATOM 973 C CA . ARG A 1 126 ? 5.598 -8.969 -16.109 1 97.75 126 ARG A CA 1
ATOM 974 C C . ARG A 1 126 ? 6 -8.031 -14.984 1 97.75 126 ARG A C 1
ATOM 976 O O . ARG A 1 126 ? 5.898 -6.812 -15.117 1 97.75 126 ARG A O 1
ATOM 983 N N . GLN A 1 127 ? 6.48 -8.609 -13.906 1 98.44 127 GLN A N 1
ATOM 984 C CA . GLN A 1 127 ? 6.91 -7.797 -12.773 1 98.44 127 GLN A CA 1
ATOM 985 C C . GLN A 1 127 ? 8.117 -6.938 -13.141 1 98.44 127 GLN A C 1
ATOM 987 O O . GLN A 1 127 ? 8.156 -5.746 -12.828 1 98.44 127 GLN A O 1
ATOM 992 N N . TRP A 1 128 ? 9.031 -7.5 -13.805 1 98.62 128 TRP A N 1
ATOM 993 C CA . TRP A 1 128 ? 10.234 -6.762 -14.18 1 98.62 128 TRP A CA 1
ATOM 994 C C . TRP A 1 128 ? 9.898 -5.645 -15.164 1 98.62 128 TRP A C 1
ATOM 996 O O . TRP A 1 128 ? 10.516 -4.578 -15.133 1 98.62 128 TRP A O 1
ATOM 1006 N N . GLY A 1 129 ? 8.945 -5.926 -16.062 1 98.06 129 GLY A N 1
ATOM 1007 C CA . GLY A 1 129 ? 8.484 -4.883 -16.969 1 98.06 129 GLY A CA 1
ATOM 1008 C C . GLY A 1 129 ? 7.969 -3.652 -16.25 1 98.06 129 GLY A C 1
ATOM 1009 O O . GLY A 1 129 ? 8.281 -2.523 -16.641 1 98.06 129 G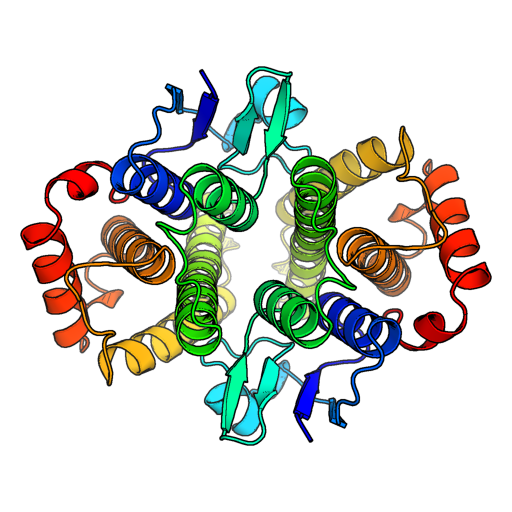LY A O 1
ATOM 1010 N N . LYS A 1 130 ? 7.199 -3.873 -15.188 1 98.25 130 LYS A N 1
ATOM 1011 C CA . LYS A 1 130 ? 6.699 -2.766 -14.383 1 98.25 130 LYS A CA 1
ATOM 1012 C C . LYS A 1 130 ? 7.844 -2.014 -13.711 1 98.25 130 LYS A C 1
ATOM 1014 O O . LYS A 1 130 ? 7.871 -0.781 -13.719 1 98.25 130 LYS A O 1
ATOM 1019 N N . ILE A 1 131 ? 8.734 -2.77 -13.141 1 98.75 131 ILE A N 1
ATOM 1020 C CA . ILE A 1 131 ? 9.898 -2.189 -12.469 1 98.75 131 ILE A CA 1
ATOM 1021 C C . ILE A 1 131 ? 10.688 -1.332 -13.453 1 98.75 131 ILE A C 1
ATOM 1023 O O . ILE A 1 131 ? 11.023 -0.183 -13.156 1 98.75 131 ILE A O 1
ATOM 1027 N N . THR A 1 132 ? 10.93 -1.862 -14.609 1 98.38 132 THR A N 1
ATOM 1028 C CA . THR A 1 132 ? 11.734 -1.188 -15.617 1 98.38 132 THR A CA 1
ATOM 1029 C C . THR A 1 132 ? 11.062 0.105 -16.078 1 98.38 132 THR A C 1
ATOM 1031 O O . THR A 1 132 ? 11.719 1.146 -16.172 1 98.38 132 THR A O 1
ATOM 1034 N N . THR A 1 133 ? 9.789 0.041 -16.344 1 98.06 133 THR A N 1
ATOM 1035 C CA . THR A 1 133 ? 9.039 1.222 -16.75 1 98.06 133 THR A CA 1
ATOM 1036 C C . THR A 1 133 ? 9.117 2.316 -15.695 1 98.06 133 THR A C 1
ATOM 1038 O O . THR A 1 133 ? 9.359 3.482 -16.016 1 98.06 133 THR A O 1
ATOM 1041 N N . ALA A 1 134 ? 8.953 1.947 -14.461 1 98.56 134 ALA A N 1
ATOM 1042 C CA . ALA A 1 134 ? 8.992 2.9 -13.359 1 98.56 134 ALA A CA 1
ATOM 1043 C C . ALA A 1 134 ? 10.383 3.486 -13.18 1 98.56 134 ALA A C 1
ATOM 1045 O O . ALA A 1 134 ? 10.539 4.703 -13.039 1 98.56 134 ALA A O 1
ATOM 1046 N N . LEU A 1 135 ? 11.375 2.65 -13.188 1 98.75 135 LEU A N 1
ATOM 1047 C CA . LEU A 1 135 ? 12.75 3.109 -13.008 1 98.75 135 LEU A CA 1
ATOM 1048 C C . LEU A 1 135 ? 13.164 4.027 -14.148 1 98.75 135 LEU A C 1
ATOM 1050 O O . LEU A 1 135 ? 13.875 5.012 -13.93 1 98.75 135 LEU A O 1
ATOM 1054 N N . ASP A 1 136 ? 12.766 3.664 -15.352 1 98.25 136 ASP A N 1
ATOM 1055 C CA . ASP A 1 136 ? 13.109 4.496 -16.5 1 98.25 136 ASP A CA 1
ATOM 1056 C C . ASP A 1 136 ? 12.5 5.891 -16.375 1 98.25 136 ASP A C 1
ATOM 1058 O O . ASP A 1 136 ? 13.148 6.891 -16.688 1 98.25 136 ASP A O 1
ATOM 1062 N N . LEU A 1 137 ? 11.312 5.91 -15.922 1 97.44 137 LEU A N 1
ATOM 1063 C CA . LEU A 1 137 ? 10.664 7.199 -15.703 1 97.44 137 LEU A CA 1
ATOM 1064 C C . LEU A 1 137 ? 11.422 8.023 -14.672 1 97.44 137 LEU A C 1
ATOM 1066 O O . LEU A 1 137 ? 11.688 9.211 -14.891 1 97.44 137 LEU A O 1
ATOM 1070 N N . ILE A 1 138 ? 11.797 7.457 -13.516 1 98.38 138 ILE A N 1
ATOM 1071 C CA . ILE A 1 138 ? 12.492 8.172 -12.453 1 98.38 138 ILE A CA 1
ATOM 1072 C C . ILE A 1 138 ? 13.883 8.586 -12.93 1 98.38 138 ILE A C 1
ATOM 1074 O O . ILE A 1 138 ? 14.352 9.68 -12.617 1 98.38 138 ILE A O 1
ATOM 1078 N N . ASN A 1 139 ? 14.461 7.684 -13.625 1 98.69 139 ASN A N 1
ATOM 1079 C CA . ASN A 1 139 ? 15.805 7.973 -14.133 1 98.69 139 ASN A CA 1
ATOM 1080 C C . ASN A 1 139 ? 15.797 9.164 -15.086 1 98.69 139 ASN A C 1
ATOM 1082 O O . ASN A 1 139 ? 16.734 9.961 -15.094 1 98.69 139 ASN A O 1
ATOM 1086 N N . ALA A 1 140 ? 14.789 9.219 -15.898 1 97.75 140 ALA A N 1
ATOM 1087 C CA . ALA A 1 140 ? 14.68 10.336 -16.828 1 97.75 140 ALA A CA 1
ATOM 1088 C C . ALA A 1 140 ? 14.562 11.664 -16.078 1 97.75 140 ALA A C 1
ATOM 1090 O O . ALA A 1 140 ? 15.023 12.695 -16.578 1 97.75 140 ALA A O 1
ATOM 1091 N N . ASN A 1 141 ? 13.969 11.609 -14.891 1 96.06 141 ASN A N 1
ATOM 1092 C CA . ASN A 1 141 ? 13.797 12.805 -14.062 1 96.06 141 ASN A CA 1
ATOM 1093 C C . ASN A 1 141 ? 13.93 12.477 -12.578 1 96.06 141 ASN A C 1
ATOM 1095 O O . ASN A 1 141 ? 12.953 12.562 -11.828 1 96.06 141 ASN A O 1
ATOM 1099 N N . PRO A 1 142 ? 15.188 12.234 -12.125 1 98.12 142 PRO A N 1
ATOM 1100 C CA . PRO A 1 142 ? 15.336 11.914 -10.703 1 98.12 142 PRO A CA 1
ATOM 1101 C C . PRO A 1 142 ? 14.867 13.047 -9.797 1 98.12 142 PRO A C 1
ATOM 1103 O O . PRO A 1 142 ? 15.062 14.219 -10.117 1 98.12 142 PRO A O 1
ATOM 1106 N N . PRO A 1 143 ? 14.266 12.664 -8.68 1 98.25 143 PRO A N 1
ATOM 1107 C CA . PRO A 1 143 ? 13.852 13.742 -7.781 1 98.25 143 PRO A CA 1
ATOM 1108 C C . PRO A 1 143 ? 15.031 14.562 -7.266 1 98.25 143 PRO A C 1
ATOM 1110 O O . PRO A 1 143 ? 16.109 14.016 -7.008 1 98.25 143 PRO A O 1
ATOM 1113 N N . LYS A 1 144 ? 14.805 15.852 -7.102 1 97.38 144 LYS A N 1
ATOM 1114 C CA . LYS A 1 144 ? 15.812 16.688 -6.445 1 97.38 144 LYS A CA 1
ATOM 1115 C C . LYS A 1 144 ? 16.078 16.203 -5.02 1 97.38 144 LYS A C 1
ATOM 1117 O O . LYS A 1 144 ? 15.211 15.578 -4.402 1 97.38 144 LYS A O 1
ATOM 1122 N N . LEU A 1 145 ? 17.281 16.438 -4.613 1 97.75 145 LEU A N 1
ATOM 1123 C CA . LEU A 1 145 ? 17.656 16.109 -3.242 1 97.75 145 LEU A CA 1
ATOM 1124 C C . LEU A 1 145 ? 17.922 17.375 -2.441 1 97.75 145 LEU A C 1
ATOM 1126 O O . LEU A 1 145 ? 19.078 17.766 -2.268 1 97.75 145 LEU A O 1
ATOM 1130 N N . PRO A 1 146 ? 16.922 17.922 -1.879 1 96.94 146 PRO A N 1
ATOM 1131 C CA . PRO A 1 146 ? 17.109 19.141 -1.09 1 96.94 146 PRO A CA 1
ATOM 1132 C C . PRO A 1 146 ? 17.703 18.875 0.289 1 96.94 146 PRO A C 1
ATOM 1134 O O . PRO A 1 146 ? 18 17.719 0.625 1 96.94 146 PRO A O 1
ATOM 1137 N N . LYS A 1 147 ? 17.875 19.984 1.007 1 95.88 147 LYS A N 1
ATOM 1138 C CA . LYS A 1 147 ? 18.391 19.875 2.369 1 95.88 147 LYS A CA 1
ATOM 1139 C C . LYS A 1 147 ? 17.391 19.141 3.266 1 95.88 147 LYS A C 1
ATOM 1141 O O . LYS A 1 147 ? 17.781 18.328 4.109 1 95.88 147 LYS A O 1
ATOM 1146 N N . LYS A 1 148 ? 16.125 19.438 3.047 1 97.38 148 LYS A N 1
ATOM 1147 C CA . LYS A 1 148 ? 15.062 18.75 3.752 1 97.38 148 LYS A CA 1
ATOM 1148 C C . LYS A 1 148 ? 14.383 17.719 2.844 1 97.38 148 LYS A C 1
ATOM 1150 O O . LYS A 1 148 ? 13.703 18.094 1.884 1 97.38 148 LYS A O 1
ATOM 1155 N N . ILE A 1 149 ? 14.531 16.438 3.234 1 98.56 149 ILE A N 1
ATOM 1156 C CA . ILE A 1 149 ? 13.984 15.391 2.385 1 98.56 149 ILE A CA 1
ATOM 1157 C C . ILE A 1 149 ? 12.703 14.836 3.01 1 98.56 149 ILE A C 1
ATOM 1159 O O . ILE A 1 149 ? 12.328 15.227 4.121 1 98.56 149 ILE A O 1
ATOM 1163 N N . THR A 1 150 ? 12.023 14 2.248 1 98.88 150 THR A N 1
ATOM 1164 C CA . THR A 1 150 ? 10.719 13.477 2.641 1 98.88 150 THR A CA 1
ATOM 1165 C C . THR A 1 150 ? 10.75 11.945 2.713 1 98.88 150 THR A C 1
ATOM 1167 O O . THR A 1 150 ? 11.734 11.32 2.316 1 98.88 150 THR A O 1
ATOM 1170 N N . ALA A 1 151 ? 9.648 11.359 3.186 1 98.81 151 ALA A N 1
ATOM 1171 C CA . ALA A 1 151 ? 9.469 9.906 3.191 1 98.81 151 ALA A CA 1
ATOM 1172 C C . ALA A 1 151 ? 9.562 9.344 1.779 1 98.81 151 ALA A C 1
ATOM 1174 O O . ALA A 1 151 ? 10.008 8.203 1.587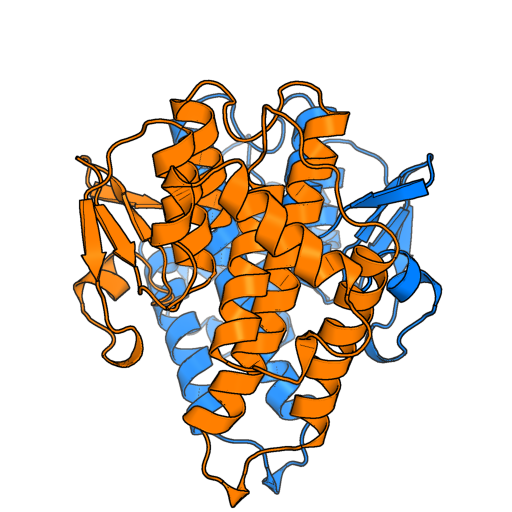 1 98.81 151 ALA A O 1
ATOM 1175 N N . GLY A 1 152 ? 9.148 10.148 0.779 1 98.88 152 GLY A N 1
ATOM 1176 C CA . GLY A 1 152 ? 9.281 9.727 -0.605 1 98.88 152 GLY A CA 1
ATOM 1177 C C . GLY A 1 152 ? 10.719 9.477 -1.019 1 98.88 152 GLY A C 1
ATOM 1178 O O . GLY A 1 152 ? 11.016 8.477 -1.674 1 98.88 152 GLY A O 1
ATOM 1179 N N . HIS A 1 153 ? 11.602 10.367 -0.636 1 98.94 153 HIS A N 1
ATOM 1180 C CA . HIS A 1 153 ? 13.016 10.203 -0.935 1 98.94 153 HIS A CA 1
ATOM 1181 C C . HIS A 1 153 ? 13.586 8.969 -0.243 1 98.94 153 HIS A C 1
ATOM 1183 O O . HIS A 1 153 ? 14.336 8.203 -0.85 1 98.94 153 HIS A O 1
ATOM 1189 N N . MET A 1 154 ? 13.211 8.789 0.976 1 98.94 154 MET A N 1
ATOM 1190 C CA . MET A 1 154 ? 13.703 7.656 1.756 1 98.94 154 MET A CA 1
ATOM 1191 C C . MET A 1 154 ? 13.172 6.34 1.195 1 98.94 154 MET A C 1
ATOM 1193 O O . MET A 1 154 ? 13.891 5.34 1.153 1 98.94 154 MET A O 1
ATOM 1197 N N . ALA A 1 155 ? 11.922 6.391 0.748 1 98.94 155 ALA A N 1
ATOM 1198 C CA . ALA A 1 155 ? 11.336 5.215 0.103 1 98.94 155 ALA A CA 1
ATOM 1199 C C . ALA A 1 155 ? 12.109 4.844 -1.16 1 98.94 155 ALA A C 1
ATOM 1201 O O . ALA A 1 155 ? 12.406 3.67 -1.393 1 98.94 155 ALA A O 1
ATOM 1202 N N . LEU A 1 156 ? 12.414 5.84 -1.951 1 98.94 156 LEU A N 1
ATOM 1203 C CA . LEU A 1 156 ? 13.156 5.582 -3.184 1 98.94 156 LEU A CA 1
ATOM 1204 C C . LEU A 1 156 ? 14.539 5.023 -2.881 1 98.94 156 LEU A C 1
ATOM 1206 O O . LEU A 1 156 ? 14.984 4.07 -3.525 1 98.94 156 LEU A O 1
ATOM 1210 N N . ARG A 1 157 ? 15.211 5.586 -1.906 1 98.94 157 ARG A N 1
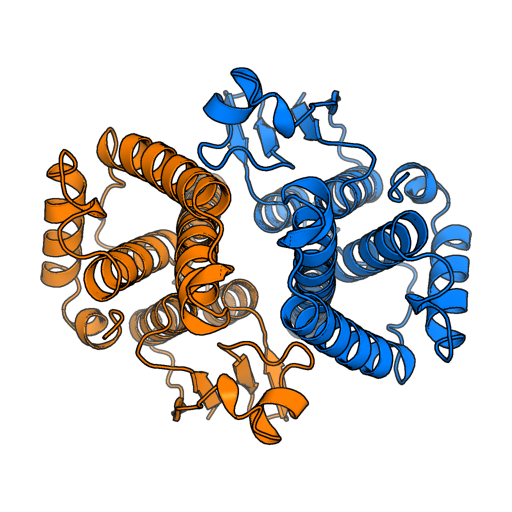ATOM 1211 C CA . ARG A 1 157 ? 16.531 5.078 -1.565 1 98.94 157 ARG A CA 1
ATOM 1212 C C . ARG A 1 157 ? 16.453 3.631 -1.083 1 98.94 157 ARG A C 1
ATOM 1214 O O . ARG A 1 157 ? 17.297 2.803 -1.448 1 98.94 157 ARG A O 1
ATOM 1221 N N . ALA A 1 158 ? 15.492 3.344 -0.191 1 98.94 158 ALA A N 1
ATOM 1222 C CA . ALA A 1 158 ? 15.281 1.975 0.272 1 98.94 158 ALA A CA 1
ATOM 1223 C C . ALA A 1 158 ? 15.031 1.032 -0.901 1 98.94 158 ALA A C 1
ATOM 1225 O O . ALA A 1 158 ? 15.562 -0.079 -0.94 1 98.94 158 ALA A O 1
ATOM 1226 N N . THR A 1 159 ? 14.234 1.474 -1.865 1 98.94 159 THR A N 1
ATOM 1227 C CA . THR A 1 159 ? 13.898 0.69 -3.047 1 98.94 159 THR A CA 1
ATOM 1228 C C . THR A 1 159 ? 15.148 0.37 -3.861 1 98.94 159 THR A C 1
ATOM 1230 O O . THR A 1 159 ? 15.375 -0.783 -4.23 1 98.94 159 THR A O 1
ATOM 1233 N N . LEU A 1 160 ? 15.961 1.387 -4.09 1 98.88 160 LEU A N 1
ATOM 1234 C CA . LEU A 1 160 ? 17.188 1.18 -4.855 1 98.88 160 LEU A CA 1
ATOM 1235 C C . LEU A 1 160 ? 18.141 0.267 -4.105 1 98.88 160 LEU A C 1
ATOM 1237 O O . LEU A 1 160 ? 18.859 -0.533 -4.719 1 98.88 160 LEU A O 1
ATOM 1241 N N . GLY A 1 161 ? 18.156 0.42 -2.812 1 98.81 161 GLY A N 1
ATOM 1242 C CA . GLY A 1 161 ? 18.953 -0.488 -2.002 1 98.81 161 GLY A CA 1
ATOM 1243 C C . GLY A 1 161 ? 18.5 -1.931 -2.1 1 98.81 161 GLY A C 1
ATOM 1244 O O . GLY A 1 161 ? 19.312 -2.846 -2.17 1 98.81 161 GLY A O 1
ATOM 1245 N N . TYR A 1 162 ? 17.25 -2.127 -2.059 1 98.94 162 TYR A N 1
ATOM 1246 C CA . TYR A 1 162 ? 16.688 -3.473 -2.17 1 98.94 162 TYR A CA 1
ATOM 1247 C C . TYR A 1 162 ? 17 -4.082 -3.529 1 98.94 162 TYR A C 1
ATOM 1249 O O . TYR A 1 162 ? 17.359 -5.262 -3.619 1 98.94 162 TYR A O 1
ATOM 1257 N N . LEU A 1 163 ? 16.828 -3.301 -4.613 1 98.88 163 LEU A N 1
ATOM 1258 C CA . LEU A 1 163 ? 17.156 -3.77 -5.953 1 98.88 163 LEU A CA 1
ATOM 1259 C C . LEU A 1 163 ? 18.641 -4.125 -6.059 1 98.88 163 LEU A C 1
ATOM 1261 O O . LEU A 1 163 ? 19 -5.109 -6.711 1 98.88 163 LEU A O 1
ATOM 1265 N N . ALA A 1 164 ? 19.469 -3.312 -5.426 1 98.62 164 ALA A N 1
ATOM 1266 C CA . ALA A 1 164 ? 20.891 -3.615 -5.418 1 98.62 164 ALA A CA 1
ATOM 1267 C C . ALA A 1 164 ? 21.172 -4.938 -4.707 1 98.62 164 ALA A C 1
ATOM 1269 O O . ALA A 1 164 ? 22.047 -5.695 -5.117 1 98.62 164 ALA A O 1
ATOM 1270 N N . LEU A 1 165 ? 20.5 -5.211 -3.691 1 98.44 165 LEU A N 1
ATOM 1271 C CA . LEU A 1 165 ? 20.672 -6.414 -2.883 1 98.44 165 LEU A CA 1
ATOM 1272 C C . LEU A 1 165 ? 20.203 -7.652 -3.637 1 98.44 165 LEU A C 1
ATOM 1274 O O . LEU A 1 165 ? 20.844 -8.703 -3.576 1 98.44 165 LEU A O 1
ATOM 1278 N N . ARG A 1 166 ? 19.062 -7.543 -4.375 1 98.38 166 ARG A N 1
ATOM 1279 C CA . ARG A 1 166 ? 18.406 -8.734 -4.891 1 98.38 166 ARG A CA 1
ATOM 1280 C C . ARG A 1 166 ? 18.578 -8.844 -6.402 1 98.38 166 ARG A C 1
ATOM 1282 O O . ARG A 1 166 ? 18.422 -9.93 -6.969 1 98.38 166 ARG A O 1
ATOM 1289 N N . PHE A 1 167 ? 18.844 -7.727 -7.059 1 98.06 167 PHE A N 1
ATOM 1290 C CA . PHE A 1 167 ? 18.875 -7.695 -8.516 1 98.06 167 PHE A CA 1
ATOM 1291 C C . PHE A 1 167 ? 20.109 -6.965 -9.023 1 98.06 167 PHE A C 1
ATOM 1293 O O . PHE A 1 167 ? 20.047 -6.215 -10 1 98.06 167 PHE A O 1
ATOM 1300 N N . SER A 1 168 ? 21.188 -7.117 -8.336 1 97.12 168 SER A N 1
ATOM 1301 C CA . SER A 1 168 ? 22.453 -6.469 -8.672 1 97.12 168 SER A CA 1
ATOM 1302 C C . SER A 1 168 ? 22.828 -6.707 -10.133 1 97.12 168 SER A C 1
ATOM 1304 O O . SER A 1 168 ? 22.719 -7.824 -10.633 1 97.12 168 SER A O 1
ATOM 1306 N N . GLY A 1 169 ? 23.203 -5.652 -10.773 1 96.31 169 GLY A N 1
ATOM 1307 C CA . GLY A 1 169 ? 23.656 -5.75 -12.148 1 96.31 169 GLY A CA 1
ATOM 1308 C C . GLY A 1 169 ? 22.531 -5.691 -13.156 1 96.31 169 GLY A C 1
ATOM 1309 O O . GLY A 1 169 ? 22.766 -5.617 -14.367 1 96.31 169 GLY A O 1
ATOM 1310 N N . GLN A 1 170 ? 21.328 -5.707 -12.734 1 96.81 170 GLN A N 1
ATOM 1311 C CA . GLN A 1 170 ? 20.172 -5.715 -13.617 1 96.81 170 GLN A CA 1
ATOM 1312 C C . GLN A 1 170 ? 19.469 -4.359 -13.617 1 96.81 170 GLN A C 1
ATOM 1314 O O . GLN A 1 170 ? 19.234 -3.775 -14.68 1 96.81 170 GLN A O 1
ATOM 1319 N N . TRP A 1 171 ? 19.266 -3.832 -12.453 1 97.81 171 TRP A N 1
ATOM 1320 C CA . TRP A 1 171 ? 18.453 -2.627 -12.359 1 97.81 171 TRP A CA 1
ATOM 1321 C C . TRP A 1 171 ? 19.234 -1.397 -12.797 1 97.81 171 TRP A C 1
ATOM 1323 O O . TRP A 1 171 ? 18.656 -0.411 -13.258 1 97.81 171 TRP A O 1
ATOM 1333 N N . GLU A 1 172 ? 20.531 -1.448 -12.773 1 97.62 172 GLU A N 1
ATOM 1334 C CA . GLU A 1 172 ? 21.391 -0.286 -12.961 1 97.62 172 GLU A CA 1
ATOM 1335 C C . GLU A 1 172 ? 21.562 0.047 -14.438 1 97.62 172 GLU A C 1
ATOM 1337 O O . GLU A 1 172 ? 21.797 1.203 -14.797 1 97.62 172 GLU A O 1
ATOM 1342 N N . LYS A 1 173 ? 21.531 -0.965 -15.281 1 93.69 173 LYS A N 1
ATOM 1343 C CA . LYS A 1 173 ? 21.828 -0.79 -16.703 1 93.69 173 LYS A CA 1
ATOM 1344 C C . LYS A 1 173 ? 20.938 0.284 -17.328 1 93.69 173 LYS A C 1
ATOM 1346 O O . LYS A 1 173 ? 19.719 0.188 -17.266 1 93.69 173 LYS A O 1
ATOM 1351 N N . GLY A 1 174 ? 21.609 1.339 -17.844 1 96.06 174 GLY A N 1
ATOM 1352 C CA . GLY A 1 174 ? 20.891 2.41 -18.5 1 96.06 174 GLY A CA 1
ATOM 1353 C C . GLY A 1 174 ? 20.328 3.439 -17.547 1 96.06 174 GLY A C 1
ATOM 1354 O O . GLY A 1 174 ? 19.609 4.359 -17.953 1 96.06 174 GLY A O 1
ATOM 1355 N N . ARG A 1 175 ? 20.703 3.287 -16.266 1 98.19 175 ARG A N 1
ATOM 1356 C CA . ARG A 1 175 ? 20.094 4.168 -15.281 1 98.19 175 ARG A CA 1
ATOM 1357 C C . ARG A 1 175 ? 21.141 4.816 -14.383 1 98.19 175 ARG A C 1
ATOM 1359 O O . ARG A 1 175 ? 21.031 4.781 -13.156 1 98.19 175 ARG A O 1
ATOM 1366 N N . GLY A 1 176 ? 22.094 5.395 -15.102 1 98 176 GLY A N 1
ATOM 1367 C CA . GLY A 1 176 ? 23.219 6.023 -14.422 1 98 176 GLY A CA 1
ATOM 1368 C C . GLY A 1 176 ? 22.797 7.172 -13.523 1 98 176 GLY A C 1
ATOM 1369 O O . GLY A 1 176 ? 23.406 7.402 -12.477 1 98 176 GLY A O 1
ATOM 1370 N N . ARG A 1 177 ? 21.75 7.898 -13.906 1 98.38 177 ARG A N 1
ATOM 1371 C CA . ARG A 1 177 ? 21.312 9.031 -13.102 1 98.38 177 ARG A CA 1
ATOM 1372 C C . ARG A 1 177 ? 20.75 8.562 -11.758 1 98.38 177 ARG A C 1
ATOM 1374 O O . ARG A 1 177 ? 20.953 9.211 -10.734 1 98.38 177 ARG A O 1
ATOM 1381 N N . LEU A 1 178 ? 20.078 7.43 -11.773 1 98.19 178 LEU A N 1
ATOM 1382 C CA . LEU A 1 178 ? 19.531 6.898 -10.531 1 98.19 178 LEU A CA 1
ATOM 1383 C C . LEU A 1 178 ? 20.641 6.352 -9.633 1 98.19 178 LEU A C 1
ATOM 1385 O O . LEU A 1 178 ? 20.562 6.477 -8.414 1 98.19 178 LEU A O 1
ATOM 1389 N N . VAL A 1 179 ? 21.594 5.746 -10.25 1 98.31 179 VAL A N 1
ATOM 1390 C CA . VAL A 1 179 ? 22.734 5.246 -9.5 1 98.31 179 VAL A CA 1
ATOM 1391 C C . VAL A 1 179 ? 23.453 6.406 -8.805 1 98.31 179 VAL A C 1
ATOM 1393 O O . VAL A 1 179 ? 23.75 6.332 -7.617 1 98.31 179 VAL A O 1
ATOM 1396 N N . ARG A 1 180 ? 23.656 7.422 -9.516 1 98.44 180 ARG A N 1
ATOM 1397 C CA . ARG A 1 180 ? 24.312 8.602 -8.953 1 98.44 180 ARG A CA 1
ATOM 1398 C C . ARG A 1 180 ? 23.422 9.242 -7.883 1 98.44 180 ARG A C 1
ATOM 1400 O O . ARG A 1 180 ? 23.938 9.758 -6.883 1 98.44 180 ARG A O 1
ATOM 1407 N N . TRP A 1 181 ? 22.125 9.273 -8.148 1 98.81 181 TRP A N 1
ATOM 1408 C CA . TRP A 1 181 ? 21.188 9.812 -7.168 1 98.81 181 TRP A CA 1
ATOM 1409 C C . TRP A 1 181 ? 21.328 9.094 -5.828 1 98.81 181 TRP A C 1
ATOM 1411 O O . TRP A 1 181 ? 21.359 9.734 -4.773 1 98.81 181 TRP A O 1
ATOM 1421 N N . ALA A 1 182 ? 21.422 7.785 -5.891 1 98.75 182 ALA A N 1
ATOM 1422 C CA . ALA A 1 182 ? 21.562 6.992 -4.672 1 98.75 182 ALA A CA 1
ATOM 1423 C C . ALA A 1 182 ? 22.859 7.324 -3.945 1 98.75 182 ALA A C 1
ATOM 1425 O O . ALA A 1 182 ? 22.875 7.465 -2.721 1 98.75 182 ALA A O 1
ATOM 1426 N N . ALA A 1 183 ? 23.891 7.445 -4.688 1 98.56 183 ALA A N 1
ATOM 1427 C CA . ALA A 1 183 ? 25.188 7.793 -4.102 1 98.56 183 ALA A CA 1
ATOM 1428 C C . ALA A 1 183 ? 25.125 9.172 -3.441 1 98.56 183 ALA A C 1
ATOM 1430 O O . ALA A 1 183 ? 25.672 9.359 -2.346 1 98.56 183 ALA A O 1
ATOM 1431 N N . ARG A 1 184 ? 24.547 10.086 -4.102 1 98.62 184 ARG A N 1
ATOM 1432 C CA . ARG A 1 184 ? 24.422 11.445 -3.57 1 98.62 184 ARG A CA 1
ATOM 1433 C C . ARG A 1 184 ? 23.578 11.453 -2.301 1 98.62 184 ARG A C 1
ATOM 1435 O O . ARG A 1 184 ? 23.859 12.203 -1.366 1 98.62 184 ARG A O 1
ATOM 1442 N N . PHE A 1 185 ? 22.516 10.703 -2.312 1 98.88 185 PHE A N 1
ATOM 1443 C CA . PHE A 1 185 ? 21.672 10.57 -1.122 1 98.88 185 PHE A CA 1
ATOM 1444 C C . PHE A 1 185 ? 22.516 10.156 0.081 1 98.88 185 PHE A C 1
ATOM 1446 O O . PHE A 1 185 ? 22.406 10.75 1.154 1 98.88 185 PHE A O 1
ATOM 1453 N N . ASP A 1 186 ? 23.344 9.172 -0.084 1 98.69 186 ASP A N 1
ATOM 1454 C CA . ASP A 1 186 ? 24.172 8.641 1 1 98.69 186 ASP A CA 1
ATOM 1455 C C . ASP A 1 186 ? 25.188 9.672 1.465 1 98.69 186 ASP A C 1
ATOM 1457 O O . ASP A 1 186 ? 25.516 9.75 2.652 1 98.69 186 ASP A O 1
ATOM 1461 N N . GLU A 1 187 ? 25.703 10.383 0.583 1 98.44 187 GLU A N 1
ATOM 1462 C CA . GLU A 1 187 ? 26.672 11.43 0.913 1 98.44 187 GLU A CA 1
ATOM 1463 C C . GLU A 1 187 ? 26.016 12.531 1.738 1 98.44 187 GLU A C 1
ATOM 1465 O O . GLU A 1 187 ? 26.609 13.016 2.709 1 98.44 187 GLU A O 1
ATOM 1470 N N . LYS A 1 188 ? 24.891 12.914 1.344 1 98.5 188 LYS A N 1
ATOM 1471 C CA . LYS A 1 188 ? 24.203 14.039 1.973 1 98.5 188 LYS A CA 1
ATOM 1472 C C . LYS A 1 188 ? 23.594 13.641 3.311 1 98.5 188 LYS A C 1
ATOM 1474 O O . LYS A 1 188 ? 23.484 14.461 4.219 1 98.5 188 LYS A O 1
ATOM 1479 N N . PHE A 1 189 ? 23.156 12.43 3.379 1 98.56 189 PHE A N 1
ATOM 1480 C CA . PHE A 1 189 ? 22.516 11.938 4.586 1 98.56 189 PHE A CA 1
ATOM 1481 C C . PHE A 1 189 ? 23.188 10.664 5.086 1 98.56 189 PHE A C 1
ATOM 1483 O O . PHE A 1 189 ? 22.562 9.609 5.172 1 98.56 189 PHE A O 1
ATOM 1490 N N . PRO A 1 190 ? 24.438 10.75 5.543 1 98.44 190 PRO A N 1
ATOM 1491 C CA . PRO A 1 190 ? 25.219 9.57 5.934 1 98.44 190 PRO A CA 1
ATOM 1492 C C . PRO A 1 190 ? 24.609 8.828 7.121 1 98.44 190 PRO A C 1
ATOM 1494 O O . PRO A 1 190 ? 24.781 7.617 7.25 1 98.44 190 PRO A O 1
ATOM 1497 N N . GLU A 1 191 ? 23.859 9.484 7.926 1 97.94 191 GLU A N 1
ATOM 1498 C CA . GLU A 1 191 ? 23.266 8.883 9.117 1 97.94 191 GLU A CA 1
ATOM 1499 C C . GLU A 1 191 ? 22.188 7.875 8.742 1 97.94 191 GLU A C 1
ATOM 1501 O O . GLU A 1 191 ? 21.797 7.043 9.562 1 97.94 191 GLU A O 1
ATOM 1506 N N . LEU A 1 192 ? 21.703 7.934 7.492 1 98.69 192 LEU A N 1
ATOM 1507 C CA . LEU A 1 192 ? 20.625 7.047 7.059 1 98.69 192 LEU A CA 1
ATOM 1508 C C . LEU A 1 192 ? 21.188 5.828 6.336 1 98.69 192 LEU A C 1
ATOM 1510 O O . LEU A 1 192 ? 20.453 4.863 6.074 1 98.69 192 LEU A O 1
ATOM 1514 N N . LYS A 1 193 ? 22.406 5.766 6.043 1 98 193 LYS A N 1
ATOM 1515 C CA . LYS A 1 193 ? 23.047 4.727 5.23 1 98 193 LYS A CA 1
ATOM 1516 C C . LYS A 1 193 ? 22.922 3.359 5.895 1 98 193 LYS A C 1
ATOM 1518 O O . LYS A 1 193 ? 22.766 2.344 5.215 1 98 193 LYS A O 1
ATOM 1523 N N . GLY A 1 194 ? 22.969 3.354 7.207 1 97.69 194 GLY A N 1
ATOM 1524 C CA . GLY A 1 194 ? 22.906 2.104 7.949 1 97.69 194 GLY A CA 1
ATOM 1525 C C . GLY A 1 194 ? 21.578 1.402 7.824 1 97.69 194 GLY A C 1
ATOM 1526 O O . GLY A 1 194 ? 21.453 0.218 8.148 1 97.69 194 GLY A O 1
ATOM 1527 N N . SER A 1 195 ? 20.531 2.109 7.289 1 98.38 195 SER A N 1
ATOM 1528 C CA . SER A 1 195 ? 19.188 1.555 7.188 1 98.38 195 SER A CA 1
ATOM 1529 C C . SER A 1 195 ? 18.906 1.039 5.777 1 98.38 195 SER A C 1
ATOM 1531 O O . SER A 1 195 ? 17.844 0.481 5.516 1 98.38 195 SER A O 1
ATOM 1533 N N . VAL A 1 196 ? 19.828 1.239 4.84 1 98.62 196 VAL A N 1
ATOM 1534 C CA . VAL A 1 196 ? 19.656 0.716 3.492 1 98.62 196 VAL A CA 1
ATOM 1535 C C . VAL A 1 196 ? 19.578 -0.809 3.533 1 98.62 196 VAL A C 1
ATOM 1537 O O . VAL A 1 196 ? 20.312 -1.45 4.293 1 98.62 196 VAL A O 1
ATOM 1540 N N . PRO A 1 197 ? 18.703 -1.383 2.732 1 98.69 197 PRO A N 1
ATOM 1541 C CA . PRO A 1 197 ? 18.562 -2.838 2.781 1 98.69 197 PRO A CA 1
ATOM 1542 C C . PRO A 1 197 ? 19.891 -3.574 2.643 1 98.69 197 PRO A C 1
ATOM 1544 O O . PRO A 1 197 ? 20.688 -3.244 1.766 1 98.69 197 PRO A O 1
ATOM 1547 N N . GLY A 1 198 ? 20.125 -4.566 3.539 1 94.94 198 GLY A N 1
ATOM 1548 C CA . GLY A 1 198 ? 21.359 -5.352 3.5 1 94.94 198 GLY A CA 1
ATOM 1549 C C . GLY A 1 198 ? 21.406 -6.426 4.566 1 94.94 198 GLY A C 1
ATOM 1550 O O . GLY A 1 198 ? 20.562 -6.461 5.465 1 94.94 198 GLY A O 1
ATOM 1551 N N . MET B 1 1 ? -12.539 18.797 -14.305 1 93.62 1 MET B N 1
ATOM 1552 C CA . MET B 1 1 ? -12.75 17.906 -13.172 1 93.62 1 MET B CA 1
ATOM 1553 C C . MET B 1 1 ? -11.742 16.75 -13.18 1 93.62 1 MET B C 1
ATOM 1555 O O . MET B 1 1 ? -11.352 16.281 -14.242 1 93.62 1 MET B O 1
ATOM 1559 N N . PRO B 1 2 ? -11.281 16.344 -12.016 1 97.88 2 PRO B N 1
ATOM 1560 C CA . PRO B 1 2 ? -10.328 15.234 -12.008 1 97.88 2 PRO B CA 1
ATOM 1561 C C . PRO B 1 2 ? -10.922 13.945 -12.547 1 97.88 2 PRO B C 1
ATOM 1563 O O . PRO B 1 2 ? -12.133 13.727 -12.445 1 97.88 2 PRO B O 1
ATOM 1566 N N . LYS B 1 3 ? -10.039 13.141 -13.195 1 98.62 3 LYS B N 1
ATOM 1567 C CA . LYS B 1 3 ? -10.445 11.859 -13.75 1 98.62 3 LYS B CA 1
ATOM 1568 C C . LYS B 1 3 ? -9.875 10.703 -12.93 1 98.62 3 LYS B C 1
ATOM 1570 O O . LYS B 1 3 ? -8.711 10.727 -12.539 1 98.62 3 LYS B O 1
ATOM 1575 N N . LEU B 1 4 ? -10.75 9.773 -12.688 1 98.81 4 LEU B N 1
ATOM 1576 C CA . LEU B 1 4 ? -10.297 8.562 -12.023 1 98.81 4 LEU B CA 1
ATOM 1577 C C . LEU B 1 4 ? -10.234 7.395 -13 1 98.81 4 LEU B C 1
ATOM 1579 O O . LEU B 1 4 ? -11.258 6.977 -13.547 1 98.81 4 LEU B O 1
ATOM 1583 N N . LEU B 1 5 ? -9.031 6.938 -13.344 1 98.88 5 LEU B N 1
ATOM 1584 C CA . LEU B 1 5 ? -8.875 5.664 -14.039 1 98.88 5 LEU B CA 1
ATOM 1585 C C . LEU B 1 5 ? -9.141 4.496 -13.094 1 98.88 5 LEU B C 1
ATOM 1587 O O . LEU B 1 5 ? -8.461 4.352 -12.07 1 98.88 5 LEU B O 1
ATOM 1591 N N . TYR B 1 6 ? -10.172 3.719 -13.383 1 98.62 6 TYR B N 1
ATOM 1592 C CA . TYR B 1 6 ? -10.609 2.723 -12.406 1 98.62 6 TYR B CA 1
ATOM 1593 C C . TYR B 1 6 ? -11.211 1.509 -13.102 1 98.62 6 TYR B C 1
ATOM 1595 O O . TYR B 1 6 ? -11.398 1.512 -14.32 1 98.62 6 TYR B O 1
ATOM 1603 N N . ALA B 1 7 ? -11.406 0.464 -12.383 1 98.38 7 ALA B N 1
ATOM 1604 C CA . ALA B 1 7 ? -12.258 -0.665 -12.758 1 98.38 7 ALA B CA 1
ATOM 1605 C C . ALA B 1 7 ? -13.336 -0.913 -11.703 1 98.38 7 ALA B C 1
ATOM 1607 O O . ALA B 1 7 ? -13.078 -0.797 -10.508 1 98.38 7 ALA B O 1
ATOM 1608 N N . SER B 1 8 ? -14.5 -1.363 -12.094 1 98.06 8 SER B N 1
ATOM 1609 C CA . SER B 1 8 ? -15.641 -1.5 -11.195 1 98.06 8 SER B CA 1
ATOM 1610 C C . SER B 1 8 ? -15.43 -2.643 -10.211 1 98.06 8 SER B C 1
ATOM 1612 O O . SER B 1 8 ? -15.977 -2.621 -9.102 1 98.06 8 SER B O 1
ATOM 1614 N N . THR B 1 9 ? -14.602 -3.615 -10.617 1 98.25 9 THR B N 1
ATOM 1615 C CA . THR B 1 9 ? -14.406 -4.789 -9.773 1 98.25 9 THR B CA 1
ATOM 1616 C C . THR B 1 9 ? -13.273 -4.562 -8.773 1 98.25 9 THR B C 1
ATOM 1618 O O . THR B 1 9 ? -13.086 -5.355 -7.852 1 98.25 9 THR B O 1
ATOM 1621 N N . SER B 1 10 ? -12.461 -3.531 -8.969 1 98.62 10 SER B N 1
ATOM 1622 C CA . SER B 1 10 ? -11.281 -3.287 -8.141 1 98.62 10 SER B CA 1
ATOM 1623 C C . SER B 1 10 ? -11.664 -2.762 -6.766 1 98.62 10 SER B C 1
ATOM 1625 O O . SER B 1 10 ? -12.32 -1.725 -6.652 1 98.62 10 SER B O 1
ATOM 1627 N N . PRO B 1 11 ? -11.25 -3.42 -5.746 1 98.88 11 PRO B N 1
ATOM 1628 C CA . PRO B 1 11 ? -11.562 -2.922 -4.406 1 98.88 11 PRO B CA 1
ATOM 1629 C C . PRO B 1 11 ? -10.844 -1.621 -4.07 1 98.88 11 PRO B C 1
ATOM 1631 O O . PRO B 1 11 ? -11.352 -0.803 -3.305 1 98.88 11 PRO B O 1
ATOM 1634 N N . TYR B 1 12 ? -9.695 -1.394 -4.652 1 98.88 12 TYR B N 1
ATOM 1635 C CA . TYR B 1 12 ? -8.953 -0.154 -4.438 1 98.88 12 TYR B CA 1
ATOM 1636 C C . TYR B 1 12 ? -9.672 1.027 -5.078 1 98.88 12 TYR B C 1
ATOM 1638 O O . TYR B 1 12 ? -9.781 2.096 -4.477 1 98.88 12 TYR B O 1
ATOM 1646 N N . SER B 1 13 ? -10.148 0.779 -6.281 1 98.88 13 SER B N 1
ATOM 1647 C CA . SER B 1 13 ? -10.945 1.787 -6.973 1 98.88 13 SER B CA 1
ATOM 1648 C C . SER B 1 13 ? -12.25 2.062 -6.238 1 98.88 13 SER B C 1
ATOM 1650 O O . SER B 1 13 ? -12.695 3.209 -6.156 1 98.88 13 SER B O 1
ATOM 1652 N N . SER B 1 14 ? -12.828 1.004 -5.754 1 98.94 14 SER B N 1
ATOM 1653 C CA . SER B 1 14 ? -14.078 1.122 -5.02 1 98.94 14 SER B CA 1
ATOM 1654 C C . SER B 1 14 ? -13.914 1.998 -3.781 1 98.94 14 SER B C 1
ATOM 1656 O O . SER B 1 14 ? -14.75 2.861 -3.508 1 98.94 14 SER B O 1
ATOM 1658 N N . LYS B 1 15 ? -12.883 1.799 -3.049 1 98.94 15 LYS B N 1
ATOM 1659 C CA . LYS B 1 15 ? -12.586 2.619 -1.879 1 98.94 15 LYS B CA 1
ATOM 1660 C C . LYS B 1 15 ? -12.492 4.098 -2.252 1 98.94 15 LYS B C 1
ATOM 1662 O O . LYS B 1 15 ? -13.047 4.949 -1.562 1 98.94 15 LYS B O 1
ATOM 1667 N N . VAL B 1 16 ? -11.812 4.402 -3.348 1 98.94 16 VAL B N 1
ATOM 1668 C CA . VAL B 1 16 ? -11.602 5.777 -3.781 1 98.94 16 VAL B CA 1
ATOM 1669 C C . VAL B 1 16 ? -12.93 6.387 -4.223 1 98.94 16 VAL B C 1
ATOM 1671 O O . VAL B 1 16 ? -13.227 7.543 -3.9 1 98.94 16 VAL B O 1
ATOM 1674 N N . ARG B 1 17 ? -13.688 5.594 -4.922 1 98.94 17 ARG B N 1
ATOM 1675 C CA . ARG B 1 17 ? -14.992 6.078 -5.352 1 98.94 17 ARG B CA 1
ATOM 1676 C C . ARG B 1 17 ? -15.891 6.363 -4.152 1 98.94 17 ARG B C 1
ATOM 1678 O O . ARG B 1 17 ? -16.562 7.395 -4.105 1 98.94 17 ARG B O 1
ATOM 1685 N N . MET B 1 18 ? -15.93 5.488 -3.189 1 98.94 18 MET B N 1
ATOM 1686 C CA . MET B 1 18 ? -16.703 5.723 -1.967 1 98.94 18 MET B CA 1
ATOM 1687 C C . MET B 1 18 ? -16.219 6.984 -1.259 1 98.94 18 MET B C 1
ATOM 1689 O O . MET B 1 18 ? -17.031 7.797 -0.814 1 98.94 18 MET B O 1
ATOM 1693 N N . ALA B 1 19 ? -14.898 7.125 -1.164 1 98.94 19 ALA B N 1
ATOM 1694 C CA . ALA B 1 19 ? -14.305 8.258 -0.459 1 98.94 19 ALA B CA 1
ATOM 1695 C C . ALA B 1 19 ? -14.711 9.578 -1.114 1 98.94 19 ALA B C 1
ATOM 1697 O O . ALA B 1 19 ? -15.078 10.531 -0.427 1 98.94 19 ALA B O 1
ATOM 1698 N N . ALA B 1 20 ? -14.609 9.617 -2.414 1 98.88 20 ALA B N 1
ATOM 1699 C CA . ALA B 1 20 ? -14.977 10.828 -3.143 1 98.88 20 ALA B CA 1
ATOM 1700 C C . ALA B 1 20 ? -16.453 11.164 -2.943 1 98.88 20 ALA B C 1
ATOM 1702 O O . ALA B 1 20 ? -16.797 12.312 -2.645 1 98.88 20 ALA B O 1
ATOM 1703 N N . ALA B 1 21 ? -17.297 10.188 -3.07 1 98.81 21 ALA B N 1
ATOM 1704 C CA . ALA B 1 21 ? -18.734 10.383 -2.891 1 98.81 21 ALA B CA 1
ATOM 1705 C C . ALA B 1 21 ? -19.047 10.859 -1.475 1 98.81 21 ALA B C 1
ATOM 1707 O O . ALA B 1 21 ? -19.781 11.828 -1.289 1 98.81 21 ALA B O 1
ATOM 1708 N N . TYR B 1 22 ? -18.484 10.203 -0.522 1 98.81 22 TYR B N 1
ATOM 1709 C CA . TYR B 1 22 ? -18.734 10.523 0.881 1 98.81 22 TYR B CA 1
ATOM 1710 C C . TYR B 1 22 ? -18.266 11.938 1.207 1 98.81 22 TYR B C 1
ATOM 1712 O O . TYR B 1 22 ? -18.922 12.641 1.989 1 98.81 22 TYR B O 1
ATOM 1720 N N . ALA B 1 23 ? -17.141 12.336 0.603 1 98.56 23 ALA B N 1
ATOM 1721 C CA . ALA B 1 23 ? -16.562 13.648 0.869 1 98.56 23 ALA B CA 1
ATOM 1722 C C . ALA B 1 23 ? -17.219 14.727 0.015 1 98.56 23 ALA B C 1
ATOM 1724 O O . ALA B 1 23 ? -16.891 15.914 0.139 1 98.56 23 ALA B O 1
ATOM 1725 N N . GLY B 1 24 ? -18.094 14.328 -0.866 1 98.19 24 GLY B N 1
ATOM 1726 C CA . GLY B 1 24 ? -18.781 15.281 -1.72 1 98.19 24 GLY B CA 1
ATOM 1727 C C . GLY B 1 24 ? -17.906 15.852 -2.811 1 98.19 24 GLY B C 1
ATOM 1728 O O . GLY B 1 24 ? -18.047 17.016 -3.182 1 98.19 24 GLY B O 1
ATOM 1729 N N . ILE B 1 25 ? -16.953 15.078 -3.273 1 98.38 25 ILE B N 1
ATOM 1730 C CA . ILE B 1 25 ? -16.016 15.531 -4.297 1 98.38 25 ILE B CA 1
ATOM 1731 C C . ILE B 1 25 ? -16.375 14.898 -5.637 1 98.38 25 ILE B C 1
ATOM 1733 O O . ILE B 1 25 ? -16.406 13.672 -5.762 1 98.38 25 ILE B O 1
ATOM 1737 N N . ALA B 1 26 ? -16.641 15.711 -6.605 1 98.06 26 ALA B N 1
ATOM 1738 C CA . ALA B 1 26 ? -16.984 15.234 -7.941 1 98.06 26 ALA B CA 1
ATOM 1739 C C . ALA B 1 26 ? -15.75 14.766 -8.695 1 98.06 26 ALA B C 1
ATOM 1741 O O . ALA B 1 26 ? -14.742 15.469 -8.75 1 98.06 26 ALA B O 1
ATOM 1742 N N . ILE B 1 27 ? -15.836 13.578 -9.203 1 98.19 27 ILE B N 1
ATOM 1743 C CA . ILE B 1 27 ? -14.766 13.016 -10.016 1 98.19 27 ILE B CA 1
ATOM 1744 C C . ILE B 1 27 ? -15.352 12.352 -11.258 1 98.19 27 ILE B C 1
ATOM 1746 O O . ILE B 1 27 ? -16.422 11.75 -11.203 1 98.19 27 ILE B O 1
ATOM 1750 N N . ASP B 1 28 ? -14.68 12.484 -12.391 1 98.56 28 ASP B N 1
ATOM 1751 C CA . ASP B 1 28 ? -15.055 11.797 -13.625 1 98.56 28 ASP B CA 1
ATOM 1752 C C . ASP B 1 28 ? -14.492 10.375 -13.641 1 98.56 28 ASP B C 1
ATOM 1754 O O . ASP B 1 28 ? -13.281 10.18 -13.562 1 98.56 28 ASP B O 1
ATOM 1758 N N . LEU B 1 29 ? -15.367 9.414 -13.781 1 98.56 29 LEU B N 1
ATOM 1759 C CA . LEU B 1 29 ? -14.961 8.016 -13.75 1 98.56 29 LEU B CA 1
ATOM 1760 C C . LEU B 1 29 ? -14.617 7.52 -15.148 1 98.56 29 LEU B C 1
ATOM 1762 O O . LEU B 1 29 ? -15.445 7.598 -16.062 1 98.56 29 LEU B O 1
ATOM 1766 N N . VAL B 1 30 ? -13.43 6.988 -15.352 1 98.56 30 VAL B N 1
ATOM 1767 C CA . VAL B 1 30 ? -12.953 6.48 -16.641 1 98.56 30 VAL B CA 1
ATOM 1768 C C . VAL B 1 30 ? -12.555 5.012 -16.5 1 98.56 30 VAL B C 1
ATOM 1770 O O . VAL B 1 30 ? -11.43 4.707 -16.078 1 98.56 30 VAL B O 1
ATOM 1773 N N . PRO B 1 31 ? -13.445 4.105 -16.875 1 97.94 31 PRO B N 1
ATOM 1774 C CA . PRO B 1 31 ? -13.109 2.684 -16.781 1 97.94 31 PRO B CA 1
ATOM 1775 C C . PRO B 1 31 ? -11.93 2.291 -17.672 1 97.94 31 PRO B C 1
ATOM 1777 O O . PRO B 1 31 ? -11.828 2.762 -18.797 1 97.94 31 PRO B O 1
ATOM 1780 N N . VAL B 1 32 ? -11.023 1.455 -17.109 1 97.12 32 VAL B N 1
ATOM 1781 C CA . VAL B 1 32 ? -9.898 0.953 -17.891 1 97.12 32 VAL B CA 1
ATOM 1782 C C . VAL B 1 32 ? -9.734 -0.546 -17.656 1 97.12 32 VAL B C 1
ATOM 1784 O O . VAL B 1 32 ? -10.094 -1.056 -16.594 1 97.12 32 VAL B O 1
ATOM 1787 N N . LYS B 1 33 ? -9.266 -1.218 -18.688 1 95.06 33 LYS B N 1
ATOM 1788 C CA . LYS B 1 33 ? -8.828 -2.609 -18.594 1 95.06 33 LYS B CA 1
ATOM 1789 C C . LYS B 1 33 ? -7.312 -2.705 -18.438 1 95.06 33 LYS B C 1
ATOM 1791 O O . LYS B 1 33 ? -6.578 -2.598 -19.422 1 95.06 33 LYS B O 1
ATOM 1796 N N . THR B 1 34 ? -6.895 -3.025 -17.234 1 92.19 34 THR B N 1
ATOM 1797 C CA . THR B 1 34 ? -5.469 -2.979 -16.922 1 92.19 34 THR B CA 1
ATOM 1798 C C . THR B 1 34 ? -4.691 -3.969 -17.781 1 92.19 34 THR B C 1
ATOM 1800 O O . THR B 1 34 ? -3.543 -3.713 -18.156 1 92.19 34 THR B O 1
ATOM 1803 N N . GLU B 1 35 ? -5.316 -5.051 -18.109 1 88.88 35 GLU B N 1
ATOM 1804 C CA . GLU B 1 35 ? -4.652 -6.117 -18.859 1 88.88 35 GLU B CA 1
ATOM 1805 C C . GLU B 1 35 ? -4.25 -5.648 -20.25 1 88.88 35 GLU B C 1
ATOM 1807 O O . GLU B 1 35 ? -3.326 -6.195 -20.859 1 88.88 35 GLU B O 1
ATOM 1812 N N . ASP B 1 36 ? -4.891 -4.605 -20.734 1 91.5 36 ASP B N 1
ATOM 1813 C CA . ASP B 1 36 ? -4.605 -4.09 -22.078 1 91.5 36 ASP B CA 1
ATOM 1814 C C . ASP B 1 36 ? -3.434 -3.111 -22.047 1 91.5 36 ASP B C 1
ATOM 1816 O O . ASP B 1 36 ? -2.963 -2.672 -23.094 1 91.5 36 ASP B O 1
ATOM 1820 N N . LYS B 1 37 ? -2.979 -2.777 -20.906 1 91.25 37 LYS B N 1
ATOM 1821 C CA . LYS B 1 37 ? -1.899 -1.812 -20.719 1 91.25 37 LYS B CA 1
ATOM 1822 C C . LYS B 1 37 ? -2.135 -0.552 -21.547 1 91.25 37 LYS B C 1
ATOM 1824 O O . LYS B 1 37 ? -1.261 -0.128 -22.312 1 91.25 37 LYS B O 1
ATOM 1829 N N . PRO B 1 38 ? -3.324 0.042 -21.375 1 94.56 38 PRO B N 1
ATOM 1830 C CA . PRO B 1 38 ? -3.584 1.221 -22.203 1 94.56 38 PRO B CA 1
ATOM 1831 C C . PRO B 1 38 ? -2.576 2.344 -21.969 1 94.56 38 PRO B C 1
ATOM 1833 O O . PRO B 1 38 ? -2.152 2.568 -20.828 1 94.56 38 PRO B O 1
ATOM 1836 N N . ALA B 1 39 ? -2.236 3.092 -23 1 94.94 39 ALA B N 1
ATOM 1837 C CA . ALA B 1 39 ? -1.232 4.152 -22.953 1 94.94 39 ALA B CA 1
ATOM 1838 C C . ALA B 1 39 ? -1.605 5.203 -21.906 1 94.94 39 ALA B C 1
ATOM 1840 O O . ALA B 1 39 ? -0.734 5.746 -21.219 1 94.94 39 ALA B O 1
ATOM 1841 N N . GLU B 1 40 ? -2.885 5.434 -21.844 1 95.81 40 GLU B N 1
ATOM 1842 C CA . GLU B 1 40 ? -3.355 6.441 -20.891 1 95.81 40 GLU B CA 1
ATOM 1843 C C . GLU B 1 40 ? -3.033 6.039 -19.453 1 95.81 40 GLU B C 1
ATOM 1845 O O . GLU B 1 40 ? -2.641 6.879 -18.641 1 95.81 40 GLU B O 1
ATOM 1850 N N . LEU B 1 41 ? -3.211 4.754 -19.125 1 97.56 41 LEU B N 1
ATOM 1851 C CA . LEU B 1 41 ? -2.916 4.27 -17.781 1 97.56 41 LEU B CA 1
ATOM 1852 C C . LEU B 1 41 ? -1.413 4.262 -17.531 1 97.56 41 LEU B C 1
ATOM 1854 O O . LEU B 1 41 ? -0.958 4.723 -16.484 1 97.56 41 LEU B O 1
ATOM 1858 N N . ILE B 1 42 ? -0.627 3.836 -18.484 1 96.5 42 ILE B N 1
ATOM 1859 C CA . ILE B 1 42 ? 0.815 3.711 -18.312 1 96.5 42 ILE B CA 1
ATOM 1860 C C . ILE B 1 42 ? 1.442 5.098 -18.188 1 96.5 42 ILE B C 1
ATOM 1862 O O . ILE B 1 42 ? 2.379 5.289 -17.406 1 96.5 42 ILE B O 1
ATOM 1866 N N . SER B 1 43 ? 0.926 6.047 -18.906 1 96.56 43 SER B N 1
ATOM 1867 C CA . SER B 1 43 ? 1.409 7.418 -18.812 1 96.56 43 SER B CA 1
ATOM 1868 C C . SER B 1 43 ? 1.095 8.016 -17.438 1 96.56 43 SER B C 1
ATOM 1870 O O . SER B 1 43 ? 1.857 8.836 -16.938 1 96.56 43 SER B O 1
ATOM 1872 N N . ALA B 1 44 ? -0.012 7.594 -16.859 1 97.94 44 ALA B N 1
ATOM 1873 C CA . ALA B 1 44 ? -0.472 8.148 -15.594 1 97.94 44 ALA B CA 1
ATOM 1874 C C . ALA B 1 44 ? 0.215 7.469 -14.414 1 97.94 44 ALA B C 1
ATOM 1876 O O . ALA B 1 44 ? 0.499 8.102 -13.398 1 97.94 44 ALA B O 1
ATOM 1877 N N . ASN B 1 45 ? 0.434 6.23 -14.523 1 98.5 45 ASN B N 1
ATOM 1878 C CA . ASN B 1 45 ? 1.103 5.41 -13.523 1 98.5 45 ASN B CA 1
ATOM 1879 C C . ASN B 1 45 ? 2.045 4.395 -14.164 1 98.5 45 ASN B C 1
ATOM 1881 O O . ASN B 1 45 ? 1.601 3.375 -14.695 1 98.5 45 ASN B O 1
ATOM 1885 N N . PRO B 1 46 ? 3.336 4.582 -14.055 1 98.06 46 PRO B N 1
ATOM 1886 C CA . PRO B 1 46 ? 4.285 3.713 -14.75 1 98.06 46 PRO B CA 1
ATOM 1887 C C . PRO B 1 46 ? 4.211 2.26 -14.289 1 98.06 46 PRO B C 1
ATOM 1889 O O . PRO B 1 46 ? 4.719 1.362 -14.969 1 98.06 46 PRO B O 1
ATOM 1892 N N . LEU B 1 47 ? 3.566 1.995 -13.164 1 98.38 47 LEU B N 1
ATOM 1893 C CA . LEU B 1 47 ? 3.373 0.63 -12.688 1 98.38 47 LEU B CA 1
ATOM 1894 C C . LEU B 1 47 ? 2.184 -0.025 -13.383 1 98.38 47 LEU B C 1
ATOM 1896 O O . LEU B 1 47 ? 1.973 -1.233 -13.258 1 98.38 47 LEU B O 1
ATOM 1900 N N . GLY B 1 48 ? 1.352 0.784 -14.07 1 98.19 48 GLY B N 1
ATOM 1901 C CA . GLY B 1 48 ? 0.213 0.266 -14.812 1 98.19 48 GLY B CA 1
ATOM 1902 C C . GLY B 1 48 ? -0.915 -0.211 -13.914 1 98.19 48 GLY B C 1
ATOM 1903 O O . GLY B 1 48 ? -1.718 -1.057 -14.32 1 98.19 48 GLY B O 1
ATOM 1904 N N . LYS B 1 49 ? -0.971 0.327 -12.711 1 98.06 49 LYS B N 1
ATOM 1905 C CA . LYS B 1 49 ? -1.989 -0.091 -11.75 1 98.06 49 LYS B CA 1
ATOM 1906 C C . LYS B 1 49 ? -3.08 0.967 -11.609 1 98.06 49 LYS B C 1
ATOM 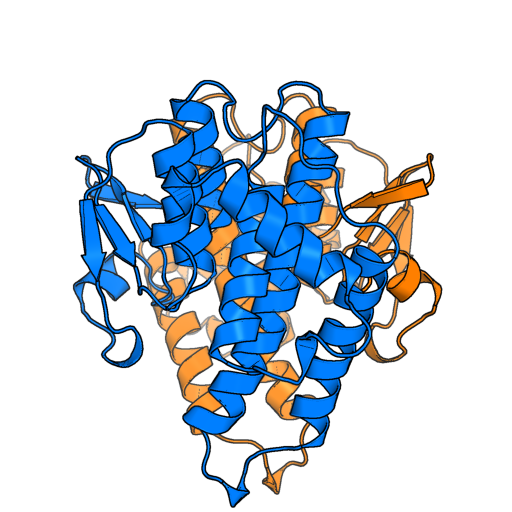1908 O O . LYS B 1 49 ? -2.855 2.141 -11.914 1 98.06 49 LYS B O 1
ATOM 1913 N N . ILE B 1 50 ? -4.199 0.535 -11.234 1 98.56 50 ILE B N 1
ATOM 1914 C CA . ILE B 1 50 ? -5.32 1.398 -10.867 1 98.56 50 ILE B CA 1
ATOM 1915 C C . ILE B 1 50 ? -5.602 1.28 -9.375 1 98.56 50 ILE B C 1
ATOM 1917 O O . ILE B 1 50 ? -5.227 0.289 -8.742 1 98.56 50 ILE B O 1
ATOM 1921 N N . PRO B 1 51 ? -6.25 2.316 -8.758 1 98.81 51 PRO B N 1
ATOM 1922 C CA . PRO B 1 51 ? -6.785 3.561 -9.32 1 98.81 51 PRO B CA 1
ATOM 1923 C C . PRO B 1 51 ? -5.711 4.629 -9.516 1 98.81 51 PRO B C 1
ATOM 1925 O O . PRO B 1 51 ? -4.688 4.613 -8.828 1 98.81 51 PRO B O 1
ATOM 1928 N N . VAL B 1 52 ? -5.906 5.469 -10.461 1 98.88 52 VAL B N 1
ATOM 1929 C CA . VAL B 1 52 ? -5.129 6.688 -10.656 1 98.88 52 VAL B CA 1
ATOM 1930 C C . VAL B 1 52 ? -6.066 7.887 -10.766 1 98.88 52 VAL B C 1
ATOM 1932 O O . VAL B 1 52 ? -7.004 7.879 -11.57 1 98.88 52 VAL B O 1
ATOM 1935 N N . LEU B 1 53 ? -5.922 8.875 -9.938 1 98.94 53 LEU B N 1
ATOM 1936 C CA . LEU B 1 53 ? -6.637 10.141 -10.055 1 98.94 53 LEU B CA 1
ATOM 1937 C C . LEU B 1 53 ? -5.812 11.164 -10.836 1 98.94 53 LEU B C 1
ATOM 1939 O O . LEU B 1 53 ? -4.734 11.562 -10.391 1 98.94 53 LEU B O 1
ATOM 1943 N N . VAL B 1 54 ? -6.242 11.5 -11.977 1 98.75 54 VAL B N 1
ATOM 1944 C CA . VAL B 1 54 ? -5.574 12.5 -12.797 1 98.75 54 VAL B CA 1
ATOM 1945 C C . VAL B 1 54 ? -6.215 13.867 -12.562 1 98.75 54 VAL B C 1
ATOM 1947 O O . VAL B 1 54 ? -7.402 14.062 -12.836 1 98.75 54 VAL B O 1
ATOM 1950 N N . LEU B 1 55 ? -5.406 14.758 -12.047 1 98.06 55 LEU B N 1
ATOM 1951 C CA . LEU B 1 55 ? -5.895 16.094 -11.727 1 98.06 55 LEU B CA 1
ATOM 1952 C C . LEU B 1 55 ? -6.012 16.953 -12.992 1 98.06 55 LEU B C 1
ATOM 1954 O O . LEU B 1 55 ? -5.523 16.562 -14.055 1 98.06 55 LEU B O 1
ATOM 1958 N N . GLU B 1 56 ? -6.625 18.094 -12.828 1 96.38 56 GLU B N 1
ATOM 1959 C CA . GLU B 1 56 ? -6.863 18.984 -13.961 1 96.38 56 GLU B CA 1
ATOM 1960 C C . GLU B 1 56 ? -5.555 19.562 -14.5 1 96.38 56 GLU B C 1
ATOM 1962 O O . GLU B 1 56 ? -5.438 19.859 -15.688 1 96.38 56 GLU B O 1
ATOM 1967 N N . ASP B 1 57 ? -4.598 19.672 -13.641 1 95.69 57 ASP B N 1
ATOM 1968 C CA . ASP B 1 57 ? -3.314 20.234 -14.055 1 95.69 57 ASP B CA 1
ATOM 1969 C C . ASP B 1 57 ? -2.41 19.156 -14.648 1 95.69 57 ASP B C 1
ATOM 1971 O O . ASP B 1 57 ? -1.247 19.422 -14.961 1 95.69 57 ASP B O 1
ATOM 1975 N N . GLY B 1 58 ? -2.934 17.938 -14.711 1 95.31 58 GLY B N 1
ATOM 1976 C CA . GLY B 1 58 ? -2.209 16.859 -15.383 1 95.31 58 GLY B CA 1
ATOM 1977 C C . GLY B 1 58 ? -1.473 15.953 -14.422 1 95.31 58 GLY B C 1
ATOM 1978 O O . GLY B 1 58 ? -1.041 14.859 -14.805 1 95.31 58 GLY B O 1
ATOM 1979 N N . ARG B 1 59 ? -1.356 16.359 -13.172 1 97 59 ARG B N 1
ATOM 1980 C CA . ARG B 1 59 ? -0.686 15.5 -12.195 1 97 59 ARG B CA 1
ATOM 1981 C C . ARG B 1 59 ? -1.486 14.227 -11.945 1 97 59 ARG B C 1
ATOM 1983 O O . ARG B 1 59 ? -2.719 14.258 -11.914 1 97 59 ARG B O 1
ATOM 1990 N N . SER B 1 60 ? -0.777 13.109 -11.773 1 98.38 60 SER B N 1
ATOM 1991 C CA . SER B 1 60 ? -1.378 11.82 -11.445 1 98.38 60 SER B CA 1
ATOM 1992 C C . SER B 1 60 ? -1.124 11.453 -9.984 1 98.38 60 SER B C 1
ATOM 1994 O O . SER B 1 60 ? -0.015 11.633 -9.477 1 98.38 60 SER B O 1
ATOM 1996 N N . ILE B 1 61 ? -2.164 11 -9.383 1 98.81 61 ILE B N 1
ATOM 1997 C CA . ILE B 1 61 ? -2.041 10.555 -7.996 1 98.81 61 ILE B CA 1
ATOM 1998 C C . ILE B 1 61 ? -2.33 9.062 -7.91 1 98.81 61 ILE B C 1
ATOM 2000 O O . ILE B 1 61 ? -3.4 8.602 -8.312 1 98.81 61 ILE B O 1
ATOM 2004 N N . TYR B 1 62 ? -1.371 8.32 -7.504 1 98.5 62 TYR B N 1
ATOM 2005 C CA . TYR B 1 62 ? -1.477 6.906 -7.172 1 98.5 62 TYR B CA 1
ATOM 2006 C C . TYR B 1 62 ? -0.62 6.562 -5.961 1 98.5 62 TYR B C 1
ATOM 2008 O O . TYR B 1 62 ? 0.294 7.312 -5.605 1 98.5 62 TYR B O 1
ATOM 2016 N N . ASP B 1 63 ? -0.934 5.43 -5.145 1 97.75 63 ASP B N 1
ATOM 2017 C CA . ASP B 1 63 ? -2.033 4.496 -5.359 1 97.75 63 ASP B CA 1
ATOM 2018 C C . ASP B 1 63 ? -3.279 4.926 -4.59 1 97.75 63 ASP B C 1
ATOM 2020 O O . ASP B 1 63 ? -3.459 6.113 -4.301 1 97.75 63 ASP B O 1
ATOM 2024 N N . SER B 1 64 ? -4.191 4.012 -4.227 1 98.81 64 SER B N 1
ATOM 2025 C CA . SER B 1 64 ? -5.477 4.328 -3.615 1 98.81 64 SER B CA 1
ATOM 2026 C C . SER B 1 64 ? -5.293 5.062 -2.291 1 98.81 64 SER B C 1
ATOM 2028 O O . SER B 1 64 ? -6.078 5.949 -1.952 1 98.81 64 SER B O 1
ATOM 2030 N N . ARG B 1 65 ? -4.203 4.766 -1.582 1 98.5 65 ARG B N 1
ATOM 2031 C CA . ARG B 1 65 ? -3.969 5.391 -0.285 1 98.5 65 ARG B CA 1
ATOM 2032 C C . ARG B 1 65 ? -3.545 6.848 -0.448 1 98.5 65 ARG B C 1
ATOM 2034 O O . ARG B 1 65 ? -3.957 7.711 0.331 1 98.5 65 ARG B O 1
ATOM 2041 N N . ALA B 1 66 ? -2.699 7.152 -1.442 1 98.62 66 ALA B N 1
ATOM 2042 C CA . ALA B 1 66 ? -2.352 8.547 -1.722 1 98.62 66 ALA B CA 1
ATOM 2043 C C . ALA B 1 66 ? -3.582 9.344 -2.15 1 98.62 66 ALA B C 1
ATOM 2045 O O . ALA B 1 66 ? -3.734 10.508 -1.776 1 98.62 66 ALA B O 1
ATOM 2046 N N . ILE B 1 67 ? -4.453 8.719 -2.893 1 98.94 67 ILE B N 1
ATOM 2047 C CA . ILE B 1 67 ? -5.656 9.391 -3.371 1 98.94 67 ILE B CA 1
ATOM 2048 C C . ILE B 1 67 ? -6.57 9.719 -2.191 1 98.94 67 ILE B C 1
ATOM 2050 O O . ILE B 1 67 ? -7.074 10.836 -2.08 1 98.94 67 ILE B O 1
ATOM 2054 N N . THR B 1 68 ? -6.785 8.75 -1.255 1 98.81 68 THR B N 1
ATOM 2055 C CA . THR B 1 68 ? -7.672 9.008 -0.127 1 98.81 68 THR B CA 1
ATOM 2056 C C . THR B 1 68 ? -7.109 10.117 0.762 1 98.81 68 THR B C 1
ATOM 2058 O O . THR B 1 68 ? -7.859 10.93 1.307 1 98.81 68 THR B O 1
ATOM 2061 N N . GLN B 1 69 ? -5.766 10.195 0.9 1 98.31 69 GLN B N 1
ATOM 2062 C CA . GLN B 1 69 ? -5.16 11.289 1.651 1 98.31 69 GLN B CA 1
ATOM 2063 C C . GLN B 1 69 ? -5.398 12.625 0.96 1 98.31 69 GLN B C 1
ATOM 2065 O O . GLN B 1 69 ? -5.703 13.625 1.617 1 98.31 69 GLN B O 1
ATOM 2070 N N . HIS B 1 70 ? -5.258 12.641 -0.307 1 98.5 70 HIS B N 1
ATOM 2071 C CA . HIS B 1 70 ? -5.496 13.859 -1.073 1 98.5 70 HIS B CA 1
ATOM 2072 C C . HIS B 1 70 ? -6.941 14.32 -0.938 1 98.5 70 HIS B C 1
ATOM 2074 O O . HIS B 1 70 ? -7.199 15.5 -0.654 1 98.5 70 HIS B O 1
ATOM 2080 N N . LEU B 1 71 ? -7.887 13.414 -1.104 1 98.75 71 LEU B N 1
ATOM 2081 C CA . LEU B 1 71 ? -9.305 13.727 -0.97 1 98.75 71 LEU B CA 1
ATOM 2082 C C . LEU B 1 71 ? -9.625 14.219 0.438 1 98.75 71 LEU B C 1
ATOM 2084 O O . LEU B 1 71 ? -10.484 15.086 0.619 1 98.75 71 LEU B O 1
ATOM 2088 N N . ASN B 1 72 ? -8.93 13.625 1.388 1 98.56 72 ASN B N 1
ATOM 2089 C CA . ASN B 1 72 ? -9.109 14.062 2.768 1 98.56 72 ASN B CA 1
ATOM 2090 C C . ASN B 1 72 ? -8.727 15.531 2.945 1 98.56 72 ASN B C 1
ATOM 2092 O O . ASN B 1 72 ? -9.445 16.281 3.604 1 98.56 72 ASN B O 1
ATOM 2096 N N . ARG B 1 73 ? -7.598 15.898 2.389 1 97.31 73 ARG B N 1
ATOM 2097 C CA . ARG B 1 73 ? -7.164 17.297 2.49 1 97.31 73 ARG B CA 1
ATOM 2098 C C . ARG B 1 73 ? -8.133 18.219 1.773 1 97.31 73 ARG B C 1
ATOM 2100 O O . ARG B 1 73 ? -8.492 19.281 2.299 1 97.31 73 ARG B O 1
ATOM 2107 N N . LEU B 1 74 ? -8.617 17.828 0.652 1 97.25 74 LEU B N 1
ATOM 2108 C CA . LEU B 1 74 ? -9.562 18.625 -0.114 1 97.25 74 LEU B CA 1
ATOM 2109 C C . LEU B 1 74 ? -10.859 18.828 0.665 1 97.25 74 LEU B C 1
ATOM 2111 O O . LEU B 1 74 ? -11.492 19.891 0.555 1 97.25 74 LEU B O 1
ATOM 2115 N N . SER B 1 75 ? -11.211 17.859 1.439 1 97.94 75 SER B N 1
ATOM 2116 C CA . SER B 1 75 ? -12.5 17.875 2.129 1 97.94 75 SER B CA 1
ATOM 2117 C C . SER B 1 75 ? -12.352 18.375 3.566 1 97.94 75 SER B C 1
ATOM 2119 O O . SER B 1 75 ? -13.305 18.328 4.344 1 97.94 75 SER B O 1
ATOM 2121 N N . LYS B 1 76 ? -11.172 18.797 3.953 1 96.81 76 LYS B N 1
ATOM 2122 C CA . LYS B 1 76 ? -10.883 19.281 5.297 1 96.81 76 LYS B CA 1
ATOM 2123 C C . LYS B 1 76 ? -11.18 18.219 6.348 1 96.81 76 LYS B C 1
ATOM 2125 O O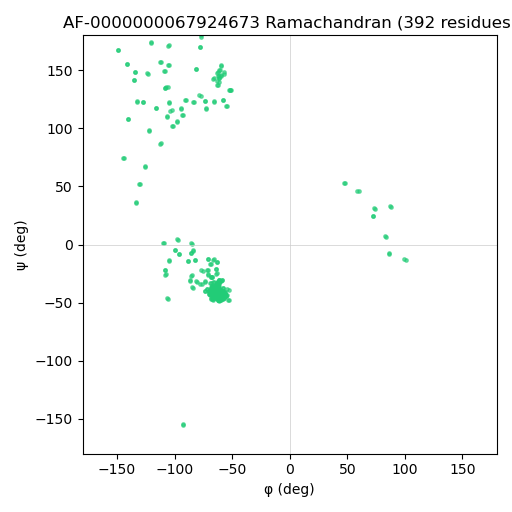 . LYS B 1 76 ? -11.93 18.469 7.297 1 96.81 76 LYS B O 1
ATOM 2130 N N . SER B 1 77 ? -10.703 16.953 6.07 1 97.31 77 SER B N 1
ATOM 2131 C CA . SER B 1 77 ? -10.602 15.867 7.031 1 97.31 77 SER B CA 1
ATOM 2132 C C . SER B 1 77 ? -11.898 15.062 7.102 1 97.31 77 SER B C 1
ATOM 2134 O O . SER B 1 77 ? -12.25 14.539 8.156 1 97.31 77 SER B O 1
ATOM 2136 N N . ALA B 1 78 ? -12.578 14.961 6.004 1 98.12 78 ALA B N 1
ATOM 2137 C CA . ALA B 1 78 ? -13.82 14.188 5.984 1 98.12 78 ALA B CA 1
ATOM 2138 C C . ALA B 1 78 ? -13.547 12.695 6.082 1 98.12 78 ALA B C 1
ATOM 2140 O O . ALA B 1 78 ? -14.406 11.922 6.512 1 98.12 78 ALA B O 1
ATOM 2141 N N . LEU B 1 79 ? -12.328 12.25 5.727 1 98.69 79 LEU B N 1
ATOM 2142 C CA . LEU B 1 79 ? -12.055 10.828 5.551 1 98.69 79 LEU B CA 1
ATOM 2143 C C . LEU B 1 79 ? -11.188 10.297 6.688 1 98.69 79 LEU B C 1
ATOM 2145 O O . LEU B 1 79 ? -11.117 9.086 6.91 1 98.69 79 LEU B O 1
ATOM 2149 N N . PHE B 1 80 ? -10.414 11.188 7.289 1 98.5 80 PHE B N 1
ATOM 2150 C CA . PHE B 1 80 ? -9.562 10.883 8.43 1 98.5 80 PHE B CA 1
ATOM 2151 C C . PHE B 1 80 ? -9.727 11.93 9.531 1 98.5 80 PHE B C 1
ATOM 2153 O O . PHE B 1 80 ? -9.516 13.117 9.297 1 98.5 80 PHE B O 1
ATOM 2160 N N . PRO B 1 81 ? -10.094 11.43 10.703 1 97.38 81 PRO B N 1
ATOM 2161 C CA . PRO B 1 81 ? -10.305 12.383 11.797 1 97.38 81 PRO B CA 1
ATOM 2162 C C . PRO B 1 81 ? -9.055 13.188 12.125 1 97.38 81 PRO B C 1
ATOM 2164 O O . PRO B 1 81 ? -7.934 12.695 11.961 1 97.38 81 PRO B O 1
ATOM 2167 N N . ARG B 1 82 ? -9.25 14.391 12.688 1 95.88 82 ARG B N 1
ATOM 2168 C CA . ARG B 1 82 ? -8.141 15.242 13.102 1 95.88 82 ARG B CA 1
ATOM 2169 C C . ARG B 1 82 ? -7.477 14.703 14.367 1 95.88 82 ARG B C 1
ATOM 2171 O O . ARG B 1 82 ? -6.27 14.852 14.555 1 95.88 82 ARG B O 1
ATOM 2178 N N . ASN B 1 83 ? -8.32 14.078 15.195 1 96.44 83 ASN B N 1
ATOM 2179 C CA . ASN B 1 83 ? -7.77 13.422 16.375 1 96.44 83 ASN B CA 1
ATOM 2180 C C . ASN B 1 83 ? -6.738 12.367 16 1 96.44 83 ASN B C 1
ATOM 2182 O O . ASN B 1 83 ? -7.035 11.445 15.234 1 96.44 83 ASN B O 1
ATOM 2186 N N . PRO B 1 84 ? -5.535 12.461 16.516 1 95.19 84 PRO B N 1
ATOM 2187 C CA . PRO B 1 84 ? -4.449 11.594 16.047 1 95.19 84 PRO B CA 1
ATOM 2188 C C . PRO B 1 84 ? -4.734 10.109 16.312 1 95.19 84 PRO B C 1
ATOM 2190 O O . PRO B 1 84 ? -4.363 9.258 15.508 1 95.19 84 PRO B O 1
ATOM 2193 N N . ASP B 1 85 ? -5.355 9.828 17.438 1 95.38 85 ASP B N 1
ATOM 2194 C CA . ASP B 1 85 ? -5.637 8.438 17.766 1 95.38 85 ASP B CA 1
ATOM 2195 C C . ASP B 1 85 ? -6.68 7.848 16.812 1 95.38 85 ASP B C 1
ATOM 2197 O O . ASP B 1 85 ? -6.516 6.73 16.312 1 95.38 85 ASP B O 1
ATOM 2201 N N . LYS B 1 86 ? -7.738 8.578 16.594 1 96.81 86 LYS B N 1
ATOM 2202 C CA . LYS B 1 86 ? -8.797 8.125 15.688 1 96.81 86 LYS B CA 1
ATOM 2203 C C . LYS B 1 86 ? -8.289 8.039 14.25 1 96.81 86 LYS B C 1
ATOM 2205 O O . LYS B 1 86 ? -8.703 7.16 13.492 1 96.81 86 LYS B O 1
ATOM 2210 N N . ARG B 1 87 ? -7.445 8.953 13.938 1 97.5 87 ARG B N 1
ATOM 2211 C CA . ARG B 1 87 ? -6.832 8.93 12.617 1 97.5 87 ARG B CA 1
ATOM 2212 C C . ARG B 1 87 ? -5.984 7.68 12.43 1 97.5 87 ARG B C 1
ATOM 2214 O O . ARG B 1 87 ? -6.055 7.027 11.383 1 97.5 87 ARG B O 1
ATOM 2221 N N . LEU B 1 88 ? -5.219 7.398 13.414 1 97.5 88 LEU B N 1
ATOM 2222 C CA . LEU B 1 88 ? -4.383 6.203 13.375 1 97.5 88 LEU B CA 1
ATOM 2223 C C . LEU B 1 88 ? -5.23 4.949 13.195 1 97.5 88 LEU B C 1
ATOM 2225 O O . LEU B 1 88 ? -4.898 4.082 12.391 1 97.5 88 LEU B O 1
ATOM 2229 N N . ASP B 1 89 ? -6.312 4.867 13.922 1 97.69 89 ASP B N 1
ATOM 2230 C CA . ASP B 1 89 ? -7.223 3.732 13.797 1 97.69 89 ASP B CA 1
ATOM 2231 C C . ASP B 1 89 ? -7.734 3.598 12.367 1 97.69 89 ASP B C 1
ATOM 2233 O O . ASP B 1 89 ? -7.801 2.492 11.82 1 97.69 89 ASP B O 1
ATOM 2237 N N . ALA B 1 90 ? -8.094 4.691 11.797 1 98.69 90 ALA B N 1
ATOM 2238 C CA . ALA B 1 90 ? -8.609 4.703 10.43 1 98.69 90 ALA B CA 1
ATOM 2239 C C . ALA B 1 90 ? -7.543 4.246 9.438 1 98.69 90 ALA B C 1
ATOM 2241 O O . ALA B 1 90 ? -7.824 3.447 8.539 1 98.69 90 ALA B O 1
ATOM 2242 N N . GLU B 1 91 ? -6.336 4.715 9.609 1 98.69 91 GLU B N 1
ATOM 2243 C CA . GLU B 1 91 ? -5.242 4.387 8.695 1 98.69 91 GLU B CA 1
ATOM 2244 C C . GLU B 1 91 ? -4.852 2.918 8.812 1 98.69 91 GLU B C 1
ATOM 2246 O O . GLU B 1 91 ? -4.57 2.266 7.801 1 98.69 91 GLU B O 1
ATOM 2251 N N . VAL B 1 92 ? -4.867 2.383 10 1 98.69 92 VAL B N 1
ATOM 2252 C CA . VAL B 1 92 ? -4.516 0.983 10.219 1 98.69 92 VAL B CA 1
ATOM 2253 C C . VAL B 1 92 ? -5.605 0.08 9.648 1 98.69 92 VAL B C 1
ATOM 2255 O O . VAL B 1 92 ? -5.312 -0.947 9.031 1 98.69 92 VAL B O 1
ATOM 2258 N N . LEU B 1 93 ? -6.848 0.467 9.828 1 98.81 93 LEU B N 1
ATOM 2259 C CA . LEU B 1 93 ? -7.941 -0.311 9.25 1 98.81 93 LEU B CA 1
ATOM 2260 C C . LEU B 1 93 ? -7.863 -0.31 7.73 1 98.81 93 LEU B C 1
ATOM 2262 O O . LEU B 1 93 ? -8.086 -1.341 7.094 1 98.81 93 LEU B O 1
ATOM 2266 N N . GLU B 1 94 ? -7.582 0.829 7.16 1 98.88 94 GLU B N 1
ATOM 2267 C CA . GLU B 1 94 ? -7.398 0.906 5.715 1 98.88 94 GLU B CA 1
ATOM 2268 C C . GLU B 1 94 ? -6.27 -0.007 5.254 1 98.88 94 GLU B C 1
ATOM 2270 O O . GLU B 1 94 ? -6.414 -0.739 4.273 1 98.88 94 GLU B O 1
ATOM 2275 N N . ALA B 1 95 ? -5.195 0.03 5.965 1 98.81 95 ALA B N 1
ATOM 2276 C CA . ALA B 1 95 ? -4.035 -0.79 5.625 1 98.81 95 ALA B CA 1
ATOM 2277 C C . ALA B 1 95 ? -4.371 -2.275 5.707 1 98.81 95 ALA B C 1
ATOM 2279 O O . ALA B 1 95 ? -3.973 -3.059 4.844 1 98.81 95 ALA B O 1
ATOM 2280 N N . LEU B 1 96 ? -5.074 -2.643 6.734 1 98.81 96 LEU B N 1
ATOM 2281 C CA . LEU B 1 96 ? -5.473 -4.031 6.918 1 98.81 96 LEU B CA 1
ATOM 2282 C C . LEU B 1 96 ? -6.375 -4.496 5.777 1 98.81 96 LEU B C 1
ATOM 2284 O O . LEU B 1 96 ? -6.156 -5.562 5.199 1 98.81 96 LEU B O 1
ATOM 2288 N N . ALA B 1 97 ? -7.348 -3.67 5.484 1 98.88 97 ALA B N 1
ATOM 2289 C CA . ALA B 1 97 ? -8.266 -3.979 4.395 1 98.88 97 ALA B CA 1
ATOM 2290 C C . ALA B 1 97 ? -7.523 -4.109 3.066 1 98.88 97 ALA B C 1
ATOM 2292 O O . ALA B 1 97 ? -7.719 -5.078 2.332 1 98.88 97 ALA B O 1
ATOM 2293 N N . ASP B 1 98 ? -6.684 -3.156 2.795 1 98.88 98 ASP B N 1
ATOM 2294 C CA . ASP B 1 98 ? -5.891 -3.199 1.57 1 98.88 98 ASP B CA 1
ATOM 2295 C C . ASP B 1 98 ? -5 -4.441 1.535 1 98.88 98 ASP B C 1
ATOM 2297 O O . ASP B 1 98 ? -4.793 -5.031 0.475 1 98.88 98 ASP B O 1
ATOM 2301 N N . GLY B 1 99 ? -4.43 -4.789 2.713 1 98.81 99 GLY B N 1
ATOM 2302 C CA . GLY B 1 99 ? -3.609 -5.988 2.785 1 98.81 99 GLY B CA 1
ATOM 2303 C C . GLY B 1 99 ? -4.379 -7.254 2.467 1 98.81 99 GLY B C 1
ATOM 2304 O O . GLY B 1 99 ? -3.852 -8.156 1.813 1 98.81 99 GLY B O 1
ATOM 2305 N N . ILE B 1 100 ? -5.57 -7.355 2.951 1 98.94 100 ILE B N 1
ATOM 2306 C CA . ILE B 1 100 ? -6.438 -8.484 2.613 1 98.94 100 ILE B CA 1
ATOM 2307 C C . ILE B 1 100 ? -6.668 -8.516 1.104 1 98.94 100 ILE B C 1
ATOM 2309 O O . ILE B 1 100 ? -6.566 -9.578 0.48 1 98.94 100 ILE B O 1
ATOM 2313 N N . CYS B 1 101 ? -6.926 -7.367 0.532 1 98.94 101 CYS B N 1
ATOM 2314 C CA . CYS B 1 101 ? -7.152 -7.277 -0.906 1 98.94 101 CYS B CA 1
ATOM 2315 C C . CYS B 1 101 ? -5.914 -7.707 -1.683 1 98.94 101 CYS B C 1
ATOM 2317 O O . CYS B 1 101 ? -6.027 -8.352 -2.727 1 98.94 101 CYS B O 1
ATOM 2319 N N . ASP B 1 102 ? -4.754 -7.336 -1.21 1 98.81 102 ASP B N 1
ATOM 2320 C CA . ASP B 1 102 ? -3.512 -7.746 -1.858 1 98.81 102 ASP B CA 1
ATOM 2321 C C . ASP B 1 102 ? -3.414 -9.266 -1.939 1 98.81 102 ASP B C 1
ATOM 2323 O O . ASP B 1 102 ? -3.037 -9.82 -2.977 1 98.81 102 ASP B O 1
ATOM 2327 N N . CYS B 1 103 ? -3.711 -9.93 -0.836 1 98.81 103 CYS B N 1
ATOM 2328 C CA . CYS B 1 103 ? -3.678 -11.391 -0.8 1 98.81 103 CYS B CA 1
ATOM 2329 C C . CYS B 1 103 ? -4.711 -11.984 -1.753 1 98.81 103 CYS B C 1
ATOM 2331 O O . CYS B 1 103 ? -4.406 -12.906 -2.506 1 98.81 103 CYS B O 1
ATOM 2333 N N . ALA B 1 104 ? -5.91 -11.438 -1.717 1 98.88 104 ALA B N 1
ATOM 2334 C CA . ALA B 1 104 ? -6.984 -11.938 -2.572 1 98.88 104 ALA B CA 1
ATOM 2335 C C . ALA B 1 104 ? -6.637 -11.758 -4.047 1 98.88 104 ALA B C 1
ATOM 2337 O O . ALA B 1 104 ? -6.844 -12.672 -4.852 1 98.88 104 ALA B O 1
ATOM 2338 N N . LEU B 1 105 ? -6.117 -10.617 -4.398 1 98.5 105 LEU B N 1
ATOM 2339 C CA . LEU B 1 105 ? -5.738 -10.352 -5.781 1 98.5 105 LEU B CA 1
ATOM 2340 C C . LEU B 1 105 ? -4.621 -11.289 -6.23 1 98.5 105 LEU B C 1
ATOM 2342 O O . LEU B 1 105 ? -4.59 -11.719 -7.387 1 98.5 105 LEU B O 1
ATOM 2346 N N . SER B 1 106 ? -3.703 -11.523 -5.297 1 98.44 106 SER B N 1
ATOM 2347 C CA . SER B 1 106 ? -2.643 -12.477 -5.602 1 98.44 106 SER B CA 1
ATOM 2348 C C . SER B 1 106 ? -3.215 -13.836 -5.992 1 98.44 106 SER B C 1
ATOM 2350 O O . SER B 1 106 ? -2.732 -14.469 -6.93 1 98.44 106 SER B O 1
ATOM 2352 N N . MET B 1 107 ? -4.23 -14.281 -5.324 1 98.75 107 MET B N 1
ATOM 2353 C CA . MET B 1 107 ? -4.871 -15.555 -5.637 1 98.75 107 MET B CA 1
ATOM 2354 C C . MET B 1 107 ? -5.57 -15.5 -6.988 1 98.75 107 MET B C 1
ATOM 2356 O O . MET B 1 107 ? -5.469 -16.438 -7.785 1 98.75 107 MET B O 1
ATOM 2360 N N . VAL B 1 108 ? -6.234 -14.414 -7.242 1 98.31 108 VAL B N 1
ATOM 2361 C CA . VAL B 1 108 ? -6.941 -14.242 -8.508 1 98.31 108 VAL B CA 1
ATOM 2362 C C . VAL B 1 108 ? -5.941 -14.273 -9.664 1 98.31 108 VAL B C 1
ATOM 2364 O O . VAL B 1 108 ? -6.164 -14.953 -10.664 1 98.31 108 VAL B O 1
ATOM 2367 N N . TYR B 1 109 ? -4.812 -13.562 -9.539 1 97.25 109 TYR B N 1
ATOM 2368 C CA . TYR B 1 109 ? -3.811 -13.5 -10.602 1 97.25 109 TYR B CA 1
ATOM 2369 C C . TYR B 1 109 ? -3.129 -14.852 -10.789 1 97.25 109 TYR B C 1
ATOM 2371 O O . TYR B 1 109 ? -2.754 -15.211 -11.906 1 97.25 109 TYR B O 1
ATOM 2379 N N . GLU B 1 110 ? -2.984 -15.57 -9.672 1 98.06 110 GLU B N 1
ATOM 2380 C CA . GLU B 1 110 ? -2.424 -16.906 -9.773 1 98.06 110 GLU B CA 1
ATOM 2381 C C . GLU B 1 110 ? -3.211 -17.766 -10.766 1 98.06 110 GLU B C 1
ATOM 2383 O O . GLU B 1 110 ? -2.627 -18.422 -11.633 1 98.06 110 GLU B O 1
ATOM 2388 N N . ARG B 1 111 ? -4.52 -17.672 -10.688 1 97.62 111 ARG B N 1
ATOM 2389 C CA . ARG B 1 111 ? -5.383 -18.516 -11.508 1 97.62 111 ARG B CA 1
ATOM 2390 C C . ARG B 1 111 ? -5.598 -17.922 -12.891 1 97.62 111 ARG B C 1
ATOM 2392 O O . ARG B 1 111 ? -5.738 -18.641 -13.875 1 97.62 111 ARG B O 1
ATOM 2399 N N . ARG B 1 112 ? -5.492 -16.641 -12.992 1 96.56 112 ARG B N 1
ATOM 2400 C CA . ARG B 1 112 ? -5.832 -15.953 -14.242 1 96.56 112 ARG B CA 1
ATOM 2401 C C . ARG B 1 112 ? -4.637 -15.914 -15.188 1 96.56 112 ARG B C 1
ATOM 2403 O O . ARG B 1 112 ? -4.805 -15.898 -16.406 1 96.56 112 ARG B O 1
ATOM 2410 N N . THR B 1 113 ? -3.451 -15.867 -14.609 1 95.88 113 THR B N 1
ATOM 2411 C CA . THR B 1 113 ? -2.322 -15.547 -15.477 1 95.88 113 THR B CA 1
ATOM 2412 C C . THR B 1 113 ? -1.492 -16.781 -15.773 1 95.88 113 THR B C 1
ATOM 2414 O O . THR B 1 113 ? -0.704 -16.797 -16.719 1 95.88 113 THR B O 1
ATOM 2417 N N . ARG B 1 114 ? -1.747 -17.844 -14.984 1 97.44 114 ARG B N 1
ATOM 2418 C CA . ARG B 1 114 ? -0.916 -19.031 -15.156 1 97.44 114 ARG B CA 1
ATOM 2419 C C . ARG B 1 114 ? -1.702 -20.156 -15.82 1 97.44 114 ARG B C 1
ATOM 2421 O O . ARG B 1 114 ? -2.904 -20.297 -15.586 1 97.44 114 ARG B O 1
ATOM 2428 N N . PRO B 1 115 ? -0.919 -21 -16.609 1 97.5 115 PRO B N 1
ATOM 2429 C CA . PRO B 1 115 ? -1.555 -22.266 -16.969 1 97.5 115 PRO B CA 1
ATOM 2430 C C . PRO B 1 115 ? -1.984 -23.078 -15.758 1 97.5 115 PRO B C 1
ATOM 2432 O O . PRO B 1 115 ? -1.292 -23.078 -14.734 1 97.5 115 PRO B O 1
ATOM 2435 N N . GLU B 1 116 ? -3.088 -23.797 -15.953 1 97 116 GLU B N 1
ATOM 2436 C CA . GLU B 1 116 ? -3.682 -24.547 -14.844 1 97 116 GLU B CA 1
ATOM 2437 C C . GLU B 1 116 ? -2.654 -25.438 -14.172 1 97 116 GLU B C 1
ATOM 2439 O O . GLU B 1 116 ? -2.615 -25.547 -12.945 1 97 116 GLU B O 1
ATOM 2444 N N . ALA B 1 117 ? -1.8 -26.031 -14.961 1 96.75 117 ALA B N 1
ATOM 2445 C CA . ALA B 1 117 ? -0.817 -26.984 -14.453 1 96.75 117 ALA B CA 1
ATOM 2446 C C . ALA B 1 117 ? 0.26 -26.281 -13.633 1 96.75 117 ALA B C 1
ATOM 2448 O O . ALA B 1 117 ? 0.993 -26.922 -12.875 1 96.75 117 ALA B O 1
ATOM 2449 N N . MET B 1 118 ? 0.296 -24.969 -13.711 1 97.38 118 MET B N 1
ATOM 2450 C CA . MET B 1 118 ? 1.351 -24.234 -13.031 1 97.38 118 MET B CA 1
ATOM 2451 C C . MET B 1 118 ? 0.789 -23.453 -11.844 1 97.38 118 MET B C 1
ATOM 2453 O O . MET B 1 118 ? 1.516 -22.703 -11.18 1 97.38 118 MET B O 1
ATOM 2457 N N . VAL B 1 119 ? -0.515 -23.609 -11.648 1 98.25 119 VAL B N 1
ATOM 2458 C CA . VAL B 1 119 ? -1.104 -23.047 -10.445 1 98.25 119 VAL B CA 1
ATOM 2459 C C . VAL B 1 119 ? -0.552 -23.766 -9.211 1 98.25 119 VAL B C 1
ATOM 2461 O O . VAL B 1 119 ? -0.616 -25 -9.125 1 98.25 119 VAL B O 1
ATOM 2464 N N . TYR B 1 120 ? 0.053 -22.984 -8.297 1 98.25 120 TYR B N 1
ATOM 2465 C CA . TYR B 1 120 ? 0.753 -23.547 -7.148 1 98.25 120 TYR B CA 1
ATOM 2466 C C . TYR B 1 120 ? -0.107 -23.453 -5.895 1 98.25 120 TYR B C 1
ATOM 2468 O O . TYR B 1 120 ? -0.129 -22.422 -5.219 1 98.25 120 TYR B O 1
ATOM 2476 N N . GLN B 1 121 ? -0.723 -24.516 -5.484 1 98.25 121 GLN B N 1
ATOM 2477 C CA . GLN B 1 121 ? -1.715 -24.578 -4.418 1 98.25 121 GLN B CA 1
ATOM 2478 C C . GLN B 1 121 ? -1.137 -24.062 -3.1 1 98.25 121 GLN B C 1
ATOM 2480 O O . GLN B 1 121 ? -1.813 -23.359 -2.352 1 98.25 121 GLN B O 1
ATOM 2485 N N . PRO B 1 122 ? 0.102 -24.359 -2.736 1 98.19 122 PRO B N 1
ATOM 2486 C CA . PRO B 1 122 ? 0.636 -23.844 -1.471 1 98.19 122 PRO B CA 1
ATOM 2487 C C . PRO B 1 122 ? 0.676 -22.328 -1.417 1 98.19 122 PRO B C 1
ATOM 2489 O O . PRO B 1 122 ? 0.542 -21.734 -0.341 1 98.19 122 PRO B O 1
ATOM 2492 N N . TRP B 1 123 ? 0.856 -21.703 -2.574 1 98.19 123 TRP B N 1
ATOM 2493 C CA . TRP B 1 123 ? 0.8 -20.25 -2.621 1 98.19 123 TRP B CA 1
ATOM 2494 C C . TRP B 1 123 ? -0.609 -19.75 -2.32 1 98.19 123 TRP B C 1
ATOM 2496 O O . TRP B 1 123 ? -0.79 -18.828 -1.527 1 98.19 123 TRP B O 1
ATOM 2506 N N . LEU B 1 124 ? -1.571 -20.375 -2.961 1 98.56 124 LEU B N 1
ATOM 2507 C CA . LEU B 1 124 ? -2.967 -20.016 -2.711 1 98.56 124 LEU B CA 1
ATOM 2508 C C . LEU B 1 124 ? -3.318 -20.219 -1.24 1 98.56 124 LEU B C 1
ATOM 2510 O O . LEU B 1 124 ? -3.955 -19.344 -0.632 1 98.56 124 LEU B O 1
ATOM 2514 N N . ASP B 1 125 ? -2.848 -21.281 -0.684 1 98.56 125 ASP B N 1
ATOM 2515 C CA . ASP B 1 125 ? -3.113 -21.578 0.721 1 98.56 125 ASP B CA 1
ATOM 2516 C C . ASP B 1 125 ? -2.49 -20.516 1.63 1 98.56 125 ASP B C 1
ATOM 2518 O O . ASP B 1 125 ? -3.092 -20.125 2.627 1 98.56 125 ASP B O 1
ATOM 2522 N N . ARG B 1 126 ? -1.328 -20.125 1.285 1 97.81 126 ARG B N 1
ATOM 2523 C CA . ARG B 1 126 ? -0.626 -19.109 2.066 1 97.81 126 ARG B CA 1
ATOM 2524 C C . ARG B 1 126 ? -1.394 -17.797 2.068 1 97.81 126 ARG B C 1
ATOM 2526 O O . ARG B 1 126 ? -1.587 -17.172 3.121 1 97.81 126 ARG B O 1
ATOM 2533 N N . GLN B 1 127 ? -1.842 -17.391 0.903 1 98.44 127 GLN B N 1
ATOM 2534 C CA . GLN B 1 127 ? -2.602 -16.156 0.798 1 98.44 127 GLN B CA 1
ATOM 2535 C C . GLN B 1 127 ? -3.932 -16.266 1.539 1 98.44 127 GLN B C 1
ATOM 2537 O O . GLN B 1 127 ? -4.305 -15.352 2.289 1 98.44 127 GLN B O 1
ATOM 2542 N N . TRP B 1 128 ? -4.582 -17.328 1.384 1 98.62 128 TRP B N 1
ATOM 2543 C CA . TRP B 1 128 ? -5.871 -17.516 2.041 1 98.62 128 TRP B CA 1
ATOM 2544 C C . TRP B 1 128 ? -5.703 -17.562 3.557 1 98.62 128 TRP B C 1
ATOM 2546 O O . TRP B 1 128 ? -6.57 -17.094 4.301 1 98.62 128 TRP B O 1
ATOM 2556 N N . GLY B 1 129 ? -4.613 -18.188 4.008 1 98.06 129 GLY B N 1
ATOM 2557 C CA . GLY B 1 129 ? -4.324 -18.203 5.43 1 98.06 129 GLY B CA 1
ATOM 2558 C C . GLY B 1 129 ? -4.227 -16.812 6.031 1 98.06 129 GLY B C 1
ATOM 2559 O O . GLY B 1 129 ? -4.762 -16.547 7.109 1 98.06 129 GLY B O 1
ATOM 2560 N N . LYS B 1 130 ? -3.566 -15.906 5.312 1 98.25 130 LYS B N 1
ATOM 2561 C CA . LYS B 1 130 ? -3.467 -14.516 5.758 1 98.25 130 LYS B CA 1
ATOM 2562 C C . LYS B 1 130 ? -4.84 -13.852 5.801 1 98.25 130 LYS B C 1
ATOM 2564 O O . LYS B 1 130 ? -5.176 -13.172 6.77 1 98.25 130 LYS B O 1
ATOM 2569 N N . ILE B 1 131 ? -5.578 -14.062 4.746 1 98.75 131 ILE B N 1
ATOM 2570 C CA . ILE B 1 131 ? -6.918 -13.492 4.648 1 98.75 131 ILE B CA 1
ATOM 2571 C C . ILE B 1 131 ? -7.77 -13.984 5.816 1 98.75 131 ILE B C 1
ATOM 2573 O O . ILE B 1 131 ? -8.422 -13.188 6.496 1 98.75 131 ILE B O 1
ATOM 2577 N N . THR B 1 132 ? -7.719 -15.258 6.062 1 98.38 132 THR B N 1
ATOM 2578 C CA . THR B 1 132 ? -8.531 -15.875 7.102 1 98.38 132 THR B CA 1
ATOM 2579 C C . THR B 1 132 ? -8.156 -15.328 8.477 1 98.38 132 THR B C 1
ATOM 2581 O O . THR B 1 132 ? -9.031 -14.984 9.273 1 98.38 132 THR B O 1
ATOM 2584 N N . THR B 1 133 ? -6.887 -15.25 8.758 1 98.06 133 THR B N 1
ATOM 2585 C CA . THR B 1 133 ? -6.418 -14.719 10.039 1 98.06 133 THR B CA 1
ATOM 2586 C C . THR B 1 133 ? -6.906 -13.289 10.242 1 98.06 133 THR B C 1
ATOM 2588 O O . THR B 1 133 ? -7.387 -12.945 11.328 1 98.06 133 THR B O 1
ATOM 2591 N N . ALA B 1 134 ? -6.805 -12.484 9.227 1 98.56 134 ALA B N 1
ATOM 2592 C CA . ALA B 1 134 ? -7.219 -11.086 9.297 1 98.56 134 ALA B CA 1
ATOM 2593 C C . ALA B 1 134 ? -8.727 -10.977 9.477 1 98.56 134 ALA B C 1
ATOM 2595 O O . ALA B 1 134 ? -9.203 -10.219 10.328 1 98.56 134 ALA B O 1
ATOM 2596 N N . LEU B 1 135 ? -9.469 -11.703 8.695 1 98.75 135 LEU B N 1
ATOM 2597 C CA . LEU B 1 135 ? -10.922 -11.648 8.773 1 98.75 135 LEU B CA 1
ATOM 2598 C C . LEU B 1 135 ? -11.414 -12.141 10.133 1 98.75 135 LEU B C 1
ATOM 2600 O O . LEU B 1 135 ? -12.367 -11.594 10.688 1 98.75 135 LEU B O 1
ATOM 2604 N N . ASP B 1 136 ? -10.781 -13.18 10.633 1 98.25 136 ASP B N 1
ATOM 2605 C CA . ASP B 1 136 ? -11.18 -13.695 11.938 1 98.25 136 ASP B CA 1
ATOM 2606 C C . ASP B 1 136 ? -10.961 -12.656 13.031 1 98.25 136 ASP B C 1
ATOM 2608 O O . ASP B 1 136 ? -11.797 -12.508 13.93 1 98.25 136 ASP B O 1
ATOM 2612 N N . LEU B 1 137 ? -9.891 -11.984 12.922 1 97.38 137 LEU B N 1
ATOM 2613 C CA . LEU B 1 137 ? -9.617 -10.922 13.883 1 97.38 137 LEU B CA 1
ATOM 2614 C C . LEU B 1 137 ? -10.695 -9.844 13.812 1 97.38 137 LEU B C 1
ATOM 2616 O O . LEU B 1 137 ? -11.219 -9.414 14.844 1 97.38 137 LEU B O 1
ATOM 2620 N N . ILE B 1 138 ? -11.047 -9.344 12.617 1 98.38 138 ILE B N 1
ATOM 2621 C CA . ILE B 1 138 ? -12.031 -8.281 12.445 1 98.38 138 ILE B CA 1
ATOM 2622 C C . ILE B 1 138 ? -13.414 -8.773 12.883 1 98.38 138 ILE B C 1
ATOM 2624 O O . ILE B 1 138 ? -14.18 -8.031 13.492 1 98.38 138 ILE B O 1
ATOM 2628 N N . ASN B 1 139 ? -13.648 -9.984 12.523 1 98.69 139 ASN B N 1
ATOM 2629 C CA . ASN B 1 139 ? -14.945 -10.555 12.883 1 98.69 139 ASN B CA 1
ATOM 2630 C C . ASN B 1 139 ? -15.117 -10.633 14.398 1 98.69 139 ASN B C 1
ATOM 2632 O O . ASN B 1 139 ? -16.219 -10.438 14.914 1 98.69 139 ASN B O 1
ATOM 2636 N N . ALA B 1 140 ? -14.055 -10.992 15.062 1 97.75 140 ALA B N 1
ATOM 2637 C CA . ALA B 1 140 ? -14.117 -11.062 16.516 1 97.75 140 ALA B CA 1
ATOM 2638 C C . ALA B 1 140 ? -14.445 -9.703 17.125 1 97.75 140 ALA B C 1
ATOM 2640 O O . ALA B 1 140 ? -15.094 -9.617 18.172 1 97.75 140 ALA B O 1
ATOM 2641 N N . ASN B 1 141 ? -14.008 -8.641 16.453 1 96 141 ASN B N 1
ATOM 2642 C CA . ASN B 1 141 ? -14.25 -7.277 16.906 1 96 141 ASN B CA 1
ATOM 2643 C C . ASN B 1 141 ? -14.484 -6.328 15.734 1 96 141 ASN B C 1
ATOM 2645 O O .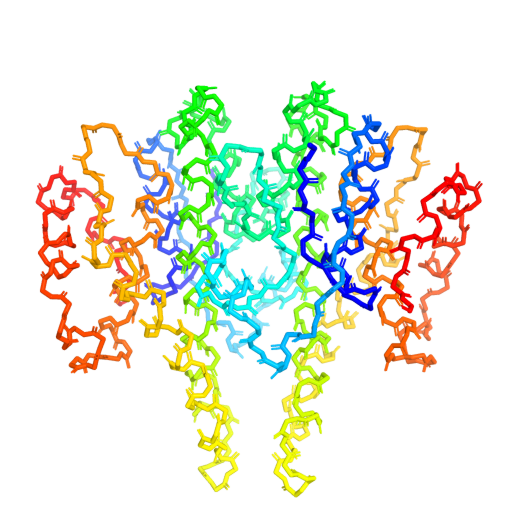 ASN B 1 141 ? -13.672 -5.441 15.469 1 96 141 ASN B O 1
ATOM 2649 N N . PRO B 1 142 ? -15.68 -6.426 15.109 1 98.12 142 PRO B N 1
ATOM 2650 C CA . PRO B 1 142 ? -15.922 -5.527 13.977 1 98.12 142 PRO B CA 1
ATOM 2651 C C . PRO B 1 142 ? -15.875 -4.055 14.375 1 98.12 142 PRO B C 1
ATOM 2653 O O . PRO B 1 142 ? -16.312 -3.691 15.469 1 98.12 142 PRO B O 1
ATOM 2656 N N . PRO B 1 143 ? -15.344 -3.234 13.477 1 98.25 143 PRO B N 1
ATOM 2657 C CA . PRO B 1 143 ? -15.336 -1.813 13.828 1 98.25 143 PRO B CA 1
ATOM 2658 C C . PRO B 1 143 ? -16.75 -1.247 14.016 1 98.25 143 PRO B C 1
ATOM 2660 O O . PRO B 1 143 ? -17.672 -1.631 13.297 1 98.25 143 PRO B O 1
ATOM 2663 N N . LYS B 1 144 ? -16.859 -0.331 14.953 1 97.38 144 LYS B N 1
ATOM 2664 C CA . LYS B 1 144 ? -18.125 0.395 15.078 1 97.38 144 LYS B CA 1
ATOM 2665 C C . LYS B 1 144 ? -18.438 1.176 13.797 1 97.38 144 LYS B C 1
ATOM 2667 O O . LYS B 1 144 ? -17.531 1.512 13.031 1 97.38 144 LYS B O 1
ATOM 2672 N N . LEU B 1 145 ? -19.703 1.319 13.586 1 97.69 145 LEU B N 1
ATOM 2673 C CA . LEU B 1 145 ? -20.156 2.111 12.453 1 97.69 145 LEU B CA 1
ATOM 2674 C C . LEU B 1 145 ? -20.844 3.389 12.922 1 97.69 145 LEU B C 1
ATOM 2676 O O . LEU B 1 145 ? -22.078 3.453 12.969 1 97.69 145 LEU B O 1
ATOM 2680 N N . PRO B 1 146 ? -20.094 4.395 13.141 1 97 146 PRO B N 1
ATOM 2681 C CA . PRO B 1 146 ? -20.672 5.66 13.594 1 97 146 PRO B CA 1
ATOM 2682 C C . PRO B 1 146 ? -21.344 6.434 12.469 1 97 146 PRO B C 1
ATOM 2684 O O . PRO B 1 146 ? -21.359 5.977 11.32 1 97 146 PRO B O 1
ATOM 2687 N N . LYS B 1 147 ? -21.906 7.59 12.875 1 95.88 147 LYS B N 1
ATOM 2688 C CA . LYS B 1 147 ? -22.531 8.461 11.891 1 95.88 147 LYS B CA 1
ATOM 2689 C C . LYS B 1 147 ? -21.5 9 10.898 1 95.88 147 LYS B C 1
ATOM 2691 O O . LYS B 1 147 ? -21.766 9.109 9.703 1 95.88 147 LYS B O 1
ATOM 2696 N N . LYS B 1 148 ? -20.344 9.328 11.453 1 97.38 148 LYS B N 1
ATOM 2697 C CA . LYS B 1 148 ? -19.219 9.758 10.617 1 97.38 148 LYS B CA 1
ATOM 2698 C C . LYS B 1 148 ? -18.203 8.641 10.445 1 97.38 148 LYS B C 1
ATOM 2700 O O . LYS B 1 148 ? -17.531 8.258 11.406 1 97.38 148 LYS B O 1
ATOM 2705 N N . ILE B 1 149 ? -18.062 8.195 9.188 1 98.56 149 ILE B N 1
ATOM 2706 C CA . ILE B 1 149 ? -17.172 7.07 8.945 1 98.56 149 ILE B CA 1
ATOM 2707 C C . ILE B 1 149 ? -15.883 7.57 8.281 1 98.56 149 ILE B C 1
ATOM 2709 O O . ILE B 1 149 ? -15.766 8.758 7.969 1 98.56 149 ILE B O 1
ATOM 2713 N N . THR B 1 150 ? -14.914 6.668 8.172 1 98.88 150 THR B N 1
ATOM 2714 C CA . THR B 1 150 ? -13.578 7.012 7.684 1 98.88 150 THR B CA 1
ATOM 2715 C C . THR B 1 150 ? -13.234 6.195 6.438 1 98.88 150 THR B C 1
ATOM 2717 O O . THR B 1 150 ? -13.977 5.281 6.066 1 98.88 150 THR B O 1
ATOM 2720 N N . ALA B 1 151 ? -12.102 6.523 5.824 1 98.88 151 ALA B N 1
ATOM 2721 C CA . ALA B 1 151 ? -11.57 5.75 4.703 1 98.88 151 ALA B CA 1
ATOM 2722 C C . ALA B 1 151 ? -11.328 4.297 5.105 1 98.88 151 ALA B C 1
ATOM 2724 O O . ALA B 1 151 ? -11.438 3.393 4.273 1 98.88 151 ALA B O 1
ATOM 2725 N N . GLY B 1 152 ? -11 4.074 6.398 1 98.88 152 GLY B N 1
ATOM 2726 C CA . GLY B 1 152 ? -10.836 2.713 6.891 1 98.88 152 GLY B CA 1
ATOM 2727 C C . GLY B 1 152 ? -12.102 1.883 6.766 1 98.88 152 GLY B C 1
ATOM 2728 O O . GLY B 1 152 ? -12.055 0.728 6.34 1 98.88 152 GLY B O 1
ATOM 2729 N N . HIS B 1 153 ? -13.227 2.463 7.117 1 98.94 153 HIS B N 1
ATOM 2730 C CA . HIS B 1 153 ? -14.5 1.773 6.992 1 98.94 153 HIS B CA 1
ATOM 2731 C C . HIS B 1 153 ? -14.82 1.474 5.531 1 98.94 153 HIS B C 1
ATOM 2733 O O . HIS B 1 153 ? -15.273 0.373 5.203 1 98.94 153 HIS B O 1
ATOM 2739 N N . MET B 1 154 ? -14.578 2.424 4.699 1 98.94 154 MET B N 1
ATOM 2740 C CA . MET B 1 154 ? -14.859 2.273 3.275 1 98.94 154 MET B CA 1
ATOM 2741 C C . MET B 1 154 ? -13.953 1.225 2.648 1 98.94 154 MET B C 1
ATOM 2743 O O . MET B 1 154 ? -14.383 0.446 1.798 1 98.94 154 MET B O 1
ATOM 2747 N N . ALA B 1 155 ? -12.711 1.22 3.117 1 98.94 155 ALA B N 1
ATOM 2748 C CA . ALA B 1 155 ? -11.773 0.196 2.66 1 98.94 155 ALA B CA 1
ATOM 2749 C C . ALA B 1 155 ? -12.258 -1.2 3.035 1 98.94 155 ALA B C 1
ATOM 2751 O O . ALA B 1 155 ? -12.219 -2.121 2.215 1 98.94 155 ALA B O 1
ATOM 2752 N N . LEU B 1 156 ? -12.703 -1.335 4.254 1 98.94 156 LEU B N 1
ATOM 2753 C CA . LEU B 1 156 ? -13.188 -2.633 4.707 1 98.94 156 LEU B CA 1
ATOM 2754 C C . LEU B 1 156 ? -14.414 -3.062 3.906 1 98.94 156 LEU B C 1
ATOM 2756 O O . LEU B 1 156 ? -14.516 -4.219 3.49 1 98.94 156 LEU B O 1
ATOM 2760 N N . ARG B 1 157 ? -15.336 -2.15 3.68 1 98.94 157 ARG B N 1
ATOM 2761 C CA . ARG B 1 157 ? -16.51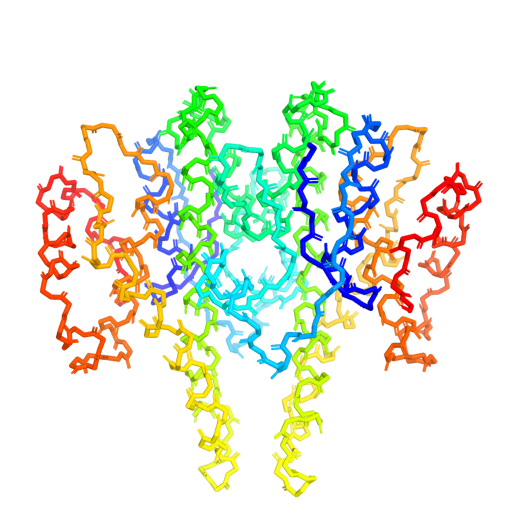6 -2.504 2.904 1 98.94 157 ARG B CA 1
ATOM 2762 C C . ARG B 1 157 ? -16.141 -2.922 1.486 1 98.94 157 ARG B C 1
ATOM 2764 O O . ARG B 1 157 ? -16.688 -3.889 0.952 1 98.94 157 ARG B O 1
ATOM 2771 N N . ALA B 1 158 ? -15.25 -2.141 0.841 1 98.94 158 ALA B N 1
ATOM 2772 C CA . ALA B 1 158 ? -14.766 -2.498 -0.489 1 98.94 158 ALA B CA 1
ATOM 2773 C C . ALA B 1 158 ? -14.133 -3.887 -0.487 1 98.94 158 ALA B C 1
ATOM 2775 O O . ALA B 1 158 ? -14.359 -4.68 -1.403 1 98.94 158 ALA B O 1
ATOM 2776 N N . THR B 1 159 ? -13.352 -4.199 0.548 1 98.94 159 THR B N 1
ATOM 2777 C CA . THR B 1 159 ? -12.68 -5.484 0.691 1 98.94 159 THR B CA 1
ATOM 2778 C C . THR B 1 159 ? -13.695 -6.621 0.774 1 98.94 159 THR B C 1
ATOM 2780 O O . THR B 1 159 ? -13.578 -7.621 0.063 1 98.94 159 THR B O 1
ATOM 2783 N N . LEU B 1 160 ? -14.703 -6.43 1.601 1 98.88 160 LEU B N 1
ATOM 2784 C CA . LEU B 1 160 ? -15.727 -7.461 1.747 1 98.88 160 LEU B CA 1
ATOM 2785 C C . LEU B 1 160 ? -16.516 -7.629 0.453 1 98.88 160 LEU B C 1
ATOM 2787 O O . LEU B 1 160 ? -16.922 -8.742 0.107 1 98.88 160 LEU B O 1
ATOM 2791 N N . GLY B 1 161 ? -16.734 -6.523 -0.207 1 98.81 161 GLY B N 1
ATOM 2792 C CA . GLY B 1 161 ? -17.375 -6.598 -1.513 1 98.81 161 GLY B CA 1
ATOM 2793 C C . GLY B 1 161 ? -16.547 -7.375 -2.529 1 98.81 161 GLY B C 1
ATOM 2794 O O . GLY B 1 161 ? -17.109 -8.156 -3.311 1 98.81 161 GLY B O 1
ATOM 2795 N N . TYR B 1 162 ? -15.305 -7.145 -2.547 1 98.94 162 TYR B N 1
ATOM 2796 C CA . TYR B 1 162 ? -14.414 -7.848 -3.467 1 98.94 162 TYR B CA 1
ATOM 2797 C C . TYR B 1 162 ? -14.391 -9.344 -3.162 1 98.94 162 TYR B C 1
ATOM 2799 O O . TYR B 1 162 ? -14.422 -10.172 -4.078 1 98.94 162 TYR B O 1
ATOM 2807 N N . LEU B 1 163 ? -14.289 -9.703 -1.865 1 98.88 163 LEU B N 1
ATOM 2808 C CA . LEU B 1 163 ? -14.312 -11.102 -1.461 1 98.88 163 LEU B CA 1
ATOM 2809 C C . LEU B 1 163 ? -15.633 -11.766 -1.862 1 98.88 163 LEU B C 1
ATOM 2811 O O . LEU B 1 163 ? -15.648 -12.922 -2.285 1 98.88 163 LEU B O 1
ATOM 2815 N N . ALA B 1 164 ? -16.703 -11.016 -1.717 1 98.62 164 ALA B N 1
ATOM 2816 C CA . ALA B 1 164 ? -18 -11.547 -2.139 1 98.62 164 ALA B CA 1
ATOM 2817 C C . ALA B 1 164 ? -18.031 -11.805 -3.641 1 98.62 164 ALA B C 1
ATOM 2819 O O . ALA B 1 164 ? -18.625 -12.781 -4.098 1 98.62 164 ALA B O 1
ATOM 2820 N N . LEU B 1 165 ? -17.438 -10.992 -4.391 1 98.44 165 LEU B N 1
ATOM 2821 C CA . LEU B 1 165 ? -17.406 -11.078 -5.844 1 98.44 165 LEU B CA 1
ATOM 2822 C C . LEU B 1 165 ? -16.547 -12.258 -6.301 1 98.44 165 LEU B C 1
ATOM 2824 O O . LEU B 1 165 ? -16.906 -12.969 -7.238 1 98.44 165 LEU B O 1
ATOM 2828 N N . ARG B 1 166 ? -15.398 -12.484 -5.621 1 98.38 166 ARG B N 1
ATOM 2829 C CA . ARG B 1 166 ? -14.391 -13.391 -6.164 1 98.38 166 ARG B CA 1
ATOM 2830 C C . ARG B 1 166 ? -14.336 -14.688 -5.355 1 98.38 166 ARG B C 1
ATOM 2832 O O . ARG B 1 166 ? -13.844 -15.711 -5.844 1 98.38 166 ARG B O 1
ATOM 2839 N N . PHE B 1 167 ? -14.797 -14.641 -4.113 1 98.12 167 PHE B N 1
ATOM 2840 C CA . PHE B 1 167 ? -14.648 -15.773 -3.207 1 98.12 167 PHE B CA 1
ATOM 2841 C C . PHE B 1 167 ? -15.953 -16.062 -2.486 1 98.12 167 PHE B C 1
ATOM 2843 O O . PHE B 1 167 ? -15.961 -16.391 -1.297 1 98.12 167 PHE B O 1
ATOM 2850 N N . SER B 1 168 ? -17.047 -15.906 -3.166 1 97.06 168 SER B N 1
ATOM 2851 C CA . SER B 1 168 ? -18.375 -16.109 -2.617 1 97.06 168 SER B CA 1
ATOM 2852 C C . SER B 1 168 ? -18.484 -17.484 -1.959 1 97.06 168 SER B C 1
ATOM 2854 O O . SER B 1 168 ? -18.031 -18.484 -2.514 1 97.06 168 SER B O 1
ATOM 2856 N N . GLY B 1 169 ? -19.031 -17.469 -0.79 1 96.25 169 GLY B N 1
ATOM 2857 C CA . GLY B 1 169 ? -19.281 -18.719 -0.081 1 96.25 169 GLY B CA 1
ATOM 2858 C C . GLY B 1 169 ? -18.078 -19.188 0.723 1 96.25 169 GLY B C 1
ATOM 2859 O O . GLY B 1 169 ? -18.172 -20.141 1.498 1 96.25 169 GLY B O 1
ATOM 2860 N N . GLN B 1 170 ? -16.969 -18.578 0.593 1 96.81 170 GLN B N 1
ATOM 2861 C CA . GLN B 1 170 ? -15.75 -18.984 1.273 1 96.81 170 GLN B CA 1
ATOM 2862 C C . GLN B 1 170 ? -15.422 -18.031 2.426 1 96.81 170 GLN B C 1
ATOM 2864 O O . GLN B 1 170 ? -15.227 -18.469 3.561 1 96.81 170 GLN B O 1
ATOM 2869 N N . TRP B 1 171 ? -15.492 -16.781 2.15 1 97.81 171 TRP B N 1
ATOM 2870 C CA . TRP B 1 171 ? -15.031 -15.805 3.139 1 97.81 171 TRP B CA 1
ATOM 2871 C C . TRP B 1 171 ? -16.031 -15.656 4.27 1 97.81 171 TRP B C 1
ATOM 2873 O O . TRP B 1 171 ? -15.672 -15.305 5.395 1 97.81 171 TRP B O 1
ATOM 2883 N N . GLU B 1 172 ? -17.266 -15.992 4.047 1 97.56 172 GLU B N 1
ATOM 2884 C CA . GLU B 1 172 ? -18.375 -15.711 4.965 1 97.56 172 GLU B CA 1
ATOM 2885 C C . GLU B 1 172 ? -18.422 -16.734 6.094 1 97.56 172 GLU B C 1
ATOM 2887 O O . GLU B 1 172 ? -18.906 -16.422 7.191 1 97.56 172 GLU B O 1
ATOM 2892 N N . LYS B 1 173 ? -18.031 -17.953 5.812 1 93.81 173 LYS B N 1
ATOM 2893 C CA . LYS B 1 173 ? -18.172 -19.047 6.766 1 93.81 173 LYS B CA 1
ATOM 2894 C C . LYS B 1 173 ? -17.516 -18.719 8.102 1 93.81 173 LYS B C 1
ATOM 2896 O O . LYS B 1 173 ? -16.328 -18.406 8.156 1 93.81 173 LYS B O 1
ATOM 2901 N N . GLY B 1 174 ? -18.359 -18.703 9.164 1 96.12 174 GLY B N 1
ATOM 2902 C CA . GLY B 1 174 ? -17.844 -18.438 10.5 1 96.12 174 GLY B CA 1
ATOM 2903 C C . GLY B 1 174 ? -17.703 -16.953 10.797 1 96.12 174 GLY B C 1
ATOM 2904 O O . GLY B 1 174 ? -17.203 -16.578 11.867 1 96.12 174 GLY B O 1
ATOM 2905 N N . ARG B 1 175 ? -18.188 -16.125 9.867 1 98.25 175 ARG B N 1
ATOM 2906 C CA . ARG B 1 175 ? -17.938 -14.703 10.047 1 98.25 175 ARG B CA 1
ATOM 2907 C C . ARG B 1 175 ? -19.219 -13.898 9.883 1 98.25 175 ARG B C 1
ATOM 2909 O O . ARG B 1 175 ? -19.266 -12.922 9.133 1 98.25 175 ARG B O 1
ATOM 2916 N N . GLY B 1 176 ? -20.188 -14.375 10.656 1 98 176 GLY B N 1
ATOM 2917 C CA . GLY B 1 176 ? -21.516 -13.773 10.602 1 98 176 GLY B CA 1
ATOM 2918 C C . GLY B 1 176 ? -21.516 -12.312 11.016 1 98 176 GLY B C 1
ATOM 2919 O O . GLY B 1 176 ? -22.297 -11.516 10.484 1 98 176 GLY B O 1
ATOM 2920 N N . ARG B 1 177 ? -20.641 -11.945 11.953 1 98.38 177 ARG B N 1
ATOM 2921 C CA . ARG B 1 177 ? -20.609 -10.555 12.406 1 98.38 177 ARG B CA 1
ATOM 2922 C C . ARG B 1 177 ? -20.125 -9.633 11.297 1 98.38 177 ARG B C 1
ATOM 2924 O O . ARG B 1 177 ? -20.625 -8.508 11.164 1 98.38 177 ARG B O 1
ATOM 2931 N N . LEU B 1 178 ? -19.203 -10.109 10.516 1 98.19 178 LEU B N 1
ATOM 2932 C CA . LEU B 1 178 ? -18.688 -9.297 9.414 1 98.19 178 LEU B CA 1
ATOM 2933 C C . LEU B 1 178 ? -19.734 -9.18 8.297 1 98.19 178 LEU B C 1
ATOM 2935 O O . LEU B 1 178 ? -19.844 -8.133 7.664 1 98.19 178 LEU B O 1
ATOM 2939 N N . VAL B 1 179 ? -20.422 -10.25 8.062 1 98.31 179 VAL B N 1
ATOM 2940 C CA . VAL B 1 179 ? -21.484 -10.227 7.066 1 98.31 179 VAL B CA 1
ATOM 2941 C C . VAL B 1 179 ? -22.547 -9.211 7.465 1 98.31 179 VAL B C 1
ATOM 2943 O O . VAL B 1 179 ? -22.984 -8.398 6.645 1 98.31 179 VAL B O 1
ATOM 2946 N N . ARG B 1 180 ? -22.922 -9.242 8.672 1 98.44 180 ARG B N 1
ATOM 2947 C CA . ARG B 1 180 ? -23.906 -8.297 9.172 1 98.44 180 ARG B CA 1
ATOM 2948 C C . ARG B 1 180 ? -23.359 -6.871 9.141 1 98.44 180 ARG B C 1
ATOM 2950 O O . ARG B 1 180 ? -24.109 -5.922 8.875 1 98.44 180 ARG B O 1
ATOM 2957 N N . TRP B 1 181 ? -22.094 -6.738 9.492 1 98.81 181 TRP B N 1
ATOM 2958 C CA . TRP B 1 181 ? -21.453 -5.422 9.438 1 98.81 181 TRP B CA 1
ATOM 2959 C C . TRP B 1 181 ? -21.578 -4.812 8.047 1 98.81 181 TRP B C 1
ATOM 2961 O O . TRP B 1 181 ? -21.906 -3.631 7.906 1 98.81 181 TRP B O 1
ATOM 2971 N N . ALA B 1 182 ? -21.328 -5.629 7.043 1 98.75 182 ALA B N 1
ATOM 2972 C CA . ALA B 1 182 ? -21.422 -5.152 5.664 1 98.75 182 ALA B CA 1
ATOM 2973 C C . ALA B 1 182 ? -22.844 -4.723 5.32 1 98.75 182 ALA B C 1
ATOM 2975 O O . ALA B 1 182 ? -23.047 -3.686 4.688 1 98.75 182 ALA B O 1
ATOM 2976 N N . ALA B 1 183 ? -23.766 -5.5 5.727 1 98.56 183 ALA B N 1
ATOM 2977 C CA . ALA B 1 183 ? -25.172 -5.168 5.488 1 98.56 183 ALA B CA 1
ATOM 2978 C C . ALA B 1 183 ? -25.547 -3.861 6.176 1 98.56 183 ALA B C 1
ATOM 2980 O O . ALA B 1 183 ? -26.25 -3.027 5.594 1 98.56 183 ALA B O 1
ATOM 2981 N N . ARG B 1 184 ? -25.141 -3.707 7.371 1 98.62 184 ARG B N 1
ATOM 2982 C CA . ARG B 1 184 ? -25.422 -2.492 8.125 1 98.62 184 ARG B CA 1
ATOM 2983 C C . ARG B 1 184 ? -24.781 -1.276 7.473 1 98.62 184 ARG B C 1
ATOM 2985 O O . ARG B 1 184 ? -25.359 -0.188 7.465 1 98.62 184 ARG B O 1
ATOM 2992 N N . PHE B 1 185 ? -23.562 -1.44 7.023 1 98.88 185 PHE B N 1
ATOM 2993 C CA . PHE B 1 185 ? -22.891 -0.37 6.301 1 98.88 185 PHE B CA 1
ATOM 2994 C C . PHE B 1 185 ? -23.75 0.126 5.145 1 98.88 185 PHE B C 1
ATOM 2996 O O . PHE B 1 185 ? -23.922 1.332 4.973 1 98.88 185 PHE B O 1
ATOM 3003 N N . ASP B 1 186 ? -24.266 -0.767 4.363 1 98.69 186 ASP B N 1
ATOM 3004 C CA . ASP B 1 186 ? -25.062 -0.426 3.189 1 98.69 186 ASP B CA 1
ATOM 3005 C C . ASP B 1 186 ? -26.359 0.265 3.59 1 98.69 186 ASP B C 1
ATOM 3007 O O . ASP B 1 186 ? -26.844 1.159 2.887 1 98.69 186 ASP B O 1
ATOM 3011 N N . GLU B 1 187 ? -26.922 -0.157 4.617 1 98.44 187 GLU B N 1
ATOM 3012 C CA . GLU B 1 187 ? -28.156 0.449 5.113 1 98.44 187 GLU B CA 1
ATOM 3013 C C . GLU B 1 187 ? -27.922 1.887 5.57 1 98.44 187 GLU B C 1
ATOM 3015 O O . GLU B 1 187 ? -28.734 2.773 5.285 1 98.44 187 GLU B O 1
ATOM 3020 N N . LYS B 1 188 ? -26.875 2.08 6.242 1 98.5 188 LYS B N 1
ATOM 3021 C CA . LYS B 1 188 ? -26.594 3.383 6.832 1 98.5 188 LYS B CA 1
ATOM 3022 C C . LYS B 1 188 ? -26.078 4.359 5.781 1 98.5 188 LYS B C 1
ATOM 3024 O O . LYS B 1 188 ? -26.281 5.57 5.891 1 98.5 188 LYS B O 1
ATOM 3029 N N . PHE B 1 189 ? -25.359 3.838 4.844 1 98.56 189 PHE B N 1
ATOM 3030 C CA . PHE B 1 189 ? -24.766 4.672 3.807 1 98.56 189 PHE B CA 1
ATOM 3031 C C . PHE B 1 189 ? -25.156 4.176 2.42 1 98.56 189 PHE B C 1
ATOM 3033 O O . PHE B 1 189 ? -24.297 3.809 1.618 1 98.56 189 PHE B O 1
ATOM 3040 N N . PRO B 1 190 ? -26.422 4.273 2.051 1 98.44 190 PRO B N 1
ATOM 3041 C CA . PRO B 1 190 ? -26.922 3.719 0.791 1 98.44 190 PRO B CA 1
ATOM 3042 C C . PRO B 1 190 ? -26.297 4.387 -0.435 1 98.44 190 PRO B C 1
ATOM 3044 O O . PRO B 1 190 ? -26.188 3.756 -1.488 1 98.44 190 PRO B O 1
ATOM 3047 N N . GLU B 1 191 ? -25.859 5.582 -0.311 1 97.88 191 GLU B N 1
ATOM 3048 C CA . GLU B 1 191 ? -25.281 6.328 -1.427 1 97.88 191 GLU B CA 1
ATOM 3049 C C . GLU B 1 191 ? -23.938 5.734 -1.855 1 97.88 191 GLU B C 1
ATOM 3051 O O . GLU B 1 191 ? -23.453 6.012 -2.955 1 97.88 191 GLU B O 1
ATOM 3056 N N . LEU B 1 192 ? -23.328 4.91 -0.992 1 98.69 192 LEU B N 1
ATOM 3057 C CA . LEU B 1 192 ? -22.016 4.34 -1.289 1 98.69 192 LEU B CA 1
ATOM 3058 C C . LEU B 1 192 ? -22.156 2.941 -1.88 1 98.69 192 LEU B C 1
ATOM 3060 O O . LEU B 1 192 ? -21.188 2.379 -2.387 1 98.69 192 LEU B O 1
ATOM 3064 N N . LYS B 1 193 ? -23.281 2.365 -1.916 1 98.06 193 LYS B N 1
ATOM 3065 C CA . LYS B 1 193 ? -23.516 0.983 -2.318 1 98.06 193 LYS B CA 1
ATOM 3066 C C . LYS B 1 193 ? -23.141 0.762 -3.779 1 98.06 193 LYS B C 1
ATOM 3068 O O . LYS B 1 193 ? -22.656 -0.308 -4.145 1 98.06 193 LYS B O 1
ATOM 3073 N N . GLY B 1 194 ? -23.359 1.775 -4.586 1 97.69 194 GLY B N 1
ATOM 3074 C CA . GLY B 1 194 ? -23.078 1.669 -6.008 1 97.69 194 GLY B CA 1
ATOM 3075 C C . GLY B 1 194 ? -21.609 1.515 -6.312 1 97.69 194 GLY B C 1
ATOM 3076 O O . GLY B 1 194 ? -21.234 1.129 -7.422 1 97.69 194 GLY B O 1
ATOM 3077 N N . SER B 1 195 ? -20.719 1.756 -5.297 1 98.44 195 SER B N 1
ATOM 3078 C CA . SER B 1 195 ? -19.281 1.704 -5.5 1 98.44 195 SER B CA 1
ATOM 3079 C C . SER B 1 195 ? -18.703 0.378 -5.016 1 98.44 195 SER B C 1
ATOM 3081 O O . SER B 1 195 ? -17.5 0.13 -5.156 1 98.44 195 SER B O 1
ATOM 3083 N N . VAL B 1 196 ? -19.516 -0.482 -4.414 1 98.62 196 VAL B N 1
ATOM 3084 C CA . VAL B 1 196 ? -19.031 -1.792 -3.982 1 98.62 196 VAL B CA 1
ATOM 3085 C C . VAL B 1 196 ? -18.594 -2.604 -5.195 1 98.62 196 VAL B C 1
ATOM 3087 O O . VAL B 1 196 ? -19.219 -2.553 -6.254 1 98.62 196 VAL B O 1
ATOM 3090 N N . PRO B 1 197 ? -17.5 -3.336 -5.043 1 98.69 197 PRO B N 1
ATOM 3091 C CA . PRO B 1 197 ? -17 -4.078 -6.199 1 98.69 197 PRO B CA 1
ATOM 3092 C C . PRO B 1 197 ? -18.078 -4.941 -6.859 1 98.69 197 PRO B C 1
ATOM 3094 O O . PRO B 1 197 ? -18.812 -5.645 -6.168 1 98.69 197 PRO B O 1
ATOM 3097 N N . GLY B 1 198 ? -18.156 -4.855 -8.211 1 94.88 198 GLY B N 1
ATOM 3098 C CA . GLY B 1 198 ? -19.125 -5.641 -8.961 1 94.88 198 GLY B CA 1
ATOM 3099 C C . GLY B 1 198 ? -19.047 -5.426 -10.461 1 94.88 198 GLY B C 1
ATOM 3100 O O . GLY B 1 198 ? -18.328 -4.535 -10.922 1 94.88 198 GLY B O 1
#